Protein AF-A0A4Q3E7D0-F1 (afdb_monomer)

Nearest PDB structures (foldseek):
  5e1q-assembly2_B  TM=8.347E-01  e=4.955E-12  Bacteroides thetaiotaomicron VPI-5482
  3a24-assembly1_A  TM=8.091E-01  e=3.842E-11  Bacteroides thetaiotaomicron
  8cmu-assembly1_B  TM=2.160E-01  e=2.233E-01  Homo sapiens
  1ggu-assembly1_A  TM=2.016E-01  e=3.557E-01  Homo sapiens
  1evu-assembly1_A  TM=2.168E-01  e=5.936E-01  Homo sapiens

Foldseek 3Di:
DKDFQVAWAWFWKKKWAWPFAAQKKFKWFAAPVPDTDTFDIHNGDDHGMDIDGGDTDTGRMIDIGGDGGPDPDDTGTPDIDIGNDRDDDADQKDKDKDFDADPVRHTPDIDMDMDGPVRDPVVVLQDDAFDKDKDWDWDDDPQKIKIKMKIFRELPTPWKQAFKAKFWADPVPRHTQPDKDKPDGTDIATRGGMDIIMIMDGCVSPVDDTDIDIAGPNSPDQPWLWDKDAFPVRQWMKIWGDDPQFIWIFIGGNPHGQFPTWTWWWAKPNDILGQWDHKDFPDWDWDWDKDADPAPDGIDTDTWIWTKIWTDHPDQSIWIWTKTHHNFWIKIWIKHFDAFKMKGPWTWIKGAADAQKWKWFFFPDPVSPGDTDIDGLQPDDAFTKGDDFIKIQHPPLREIKTWAWAQDDQAFGWIWGHHPPRMTTTGGDDMHMDTGMDIHTMTIMTTDSYVVSVSSDCVRVSRHDAPDCVVCVPGPVPVPDDDDDDDDCVVVDPVPPPPDD

Mean predicted aligned error: 15.92 Å

pLDDT: mean 90.34, std 10.17, range [36.44, 98.88]

Solvent-accessible surface area (backbone atoms only — not comparable to full-atom values): 27798 Å² total; per-residue (Å²): 97,71,49,79,68,90,48,74,39,62,29,19,20,40,39,38,33,39,74,32,29,39,15,16,36,33,38,28,37,16,81,75,83,76,62,73,46,80,64,44,73,48,75,76,45,86,46,55,68,47,82,45,70,41,78,78,39,79,29,23,29,44,29,50,43,77,76,38,66,57,52,96,58,71,72,41,65,80,43,82,48,79,29,57,60,63,78,75,83,76,56,64,53,42,77,46,76,48,76,42,56,49,98,86,65,49,79,74,46,75,48,80,48,74,50,39,81,80,79,52,66,66,61,63,76,73,49,66,75,51,81,62,52,72,49,73,51,75,45,80,55,89,84,31,37,39,34,45,36,42,40,29,28,45,72,83,50,96,43,49,40,47,52,31,37,60,46,45,23,38,77,89,79,65,47,75,59,68,78,62,51,57,81,68,50,74,48,64,36,49,61,53,34,72,50,78,39,43,39,35,36,43,47,90,74,52,83,72,84,64,38,81,44,79,38,40,70,44,66,66,64,77,73,71,39,60,52,72,52,44,9,81,77,64,41,20,38,44,37,38,29,61,56,96,39,23,43,28,35,31,34,30,45,77,90,39,70,62,28,37,83,15,44,50,36,44,22,48,74,86,40,61,44,39,54,44,76,48,58,43,78,77,43,75,49,78,46,78,51,70,46,75,43,88,64,96,49,63,62,41,66,44,53,25,28,39,35,33,31,41,35,37,31,57,86,90,38,46,37,30,44,41,37,35,24,22,68,50,28,39,36,34,26,50,37,36,81,44,94,46,80,43,34,42,65,41,40,50,33,41,47,20,44,57,82,76,17,38,35,37,35,24,53,61,53,96,81,70,84,56,70,73,43,82,41,49,49,87,74,58,57,66,70,46,47,22,30,62,61,38,39,32,40,42,40,96,79,68,18,31,33,33,44,38,71,22,43,78,65,102,58,56,59,65,33,35,30,27,70,43,92,45,21,36,19,41,38,50,44,68,76,40,77,43,75,33,66,44,69,54,48,30,44,31,38,38,41,21,81,42,69,69,51,56,72,72,54,43,61,51,66,67,62,26,82,74,76,55,54,90,82,32,76,57,52,85,66,36,84,85,68,72,89,82,88,81,90,66,70,71,84,74,44,75,88,60,71,81,77,80,126

Sequence (501 aa):
IYVDLGSAKSISAVNLVWESHAKSYKIQVSNNATTWTDVYSTTTGDGGTDDITFAPTTARYVKMQTVEKGTFFGVSLFEFAVYKDAPAPLSAVHFIKLELKDQSGKLVSDNLYWRSKDNKYLALNDMPQVTLNVSSVTEQVGKKKVMKVKIVNPANSEGIAFGLHVQLLNPANGERILPVIINDNYFTVLKGEEKNITIEYDPAVFNGTPKLDISQFTSQPIQQLNKTIQSPDTKVDFSLFVKNNRAYYQVNRDGKPAIEASPLVLSVNGKLTNEVKAIEISKKKIITESYATRGVHSQAVNNCTDAEYTVTGSGNSNFTVHVKVFNDGVAFRYLVTSTGNSTVNADSTGFTLPAGSLVWSQGDLSSYEGTYERRAIENINKGQSAGPPVTVKLPNGNGYTVIAEGGLTNFGGMALKFAGDLMFRADLRGTNTFTGNIATPWRVIQVGKDLNTLVNSDIISNVSARPDPALFPNGVNESWIKPGKSAWSWIANKDHYYNCH

Secondary structure (DSSP, 8-state):
-EEEEEEEEEEEEEEEEEEE-EEEEEEEEESSSSS-EEEEEES----SEEEEEEEEEEEEEEEEEEEEESSSS--EEEEEEEESSPPPPPPSEEEEEEEEE-TTS-EEEEEEEEEESSS--GGGGGPPPP--EEEEEEEEETTEEEEEEEEE--TT-SS-EEEEEEEEE-TTT-PBP-SEEES-SEEEE-TT-EEEEEEEE-TTT--S-PEEEEE-TT-S------EEEE-TTSSEEEEEEEETTEEEEEEEETTEEEEEEEE--EEETTEES----EEEEEEEEEEEEEEE-SSSSSEEEEEEEEEEEEEE-STT--EEEEEEEETTEEEEEEEE--SSEEEEEEE--EEEPPTT-EEEEEE--SS--PPPEEEEGGGSPTT-EEEEEEEEEPGGG--EEEEEEE---SSPPEEEEEEETTEEEEEE-S-EEEES-EEPPEEEEEEESSHHHHHT--HHHHHSPPPPTTT-TTGGG-TT--------GGGG-GGGTTS--

Structure (mmCIF, N/CA/C/O backbone):
data_AF-A0A4Q3E7D0-F1
#
_entry.id   AF-A0A4Q3E7D0-F1
#
loop_
_atom_site.group_PDB
_atom_site.id
_atom_site.type_symbol
_atom_site.label_atom_id
_atom_site.label_alt_id
_atom_site.label_comp_id
_atom_site.label_asym_id
_atom_site.label_entity_id
_atom_site.label_seq_id
_atom_site.pdbx_PDB_ins_code
_atom_site.Cartn_x
_atom_site.Cartn_y
_atom_site.Cartn_z
_atom_site.occupancy
_atom_site.B_iso_or_equiv
_atom_site.auth_seq_id
_atom_site.auth_comp_id
_atom_site.auth_asym_id
_atom_site.auth_atom_id
_atom_site.pdbx_PDB_model_num
ATOM 1 N N . ILE A 1 1 ? -36.489 -28.848 18.409 1.00 90.69 1 ILE A N 1
ATOM 2 C CA . ILE A 1 1 ? -36.420 -28.413 19.831 1.00 90.69 1 ILE A CA 1
ATOM 3 C C . ILE A 1 1 ? -37.303 -27.184 20.019 1.00 90.69 1 ILE A C 1
ATOM 5 O O . ILE A 1 1 ? -37.399 -26.414 19.069 1.00 90.69 1 ILE A O 1
ATOM 9 N N . TYR A 1 2 ? -37.958 -26.994 21.170 1.00 95.00 2 TYR A N 1
ATOM 10 C CA . TYR A 1 2 ? -38.687 -25.753 21.460 1.00 95.00 2 TYR A CA 1
ATOM 11 C C . TYR A 1 2 ? -38.388 -25.207 22.861 1.00 95.00 2 TYR A C 1
ATOM 13 O O . TYR A 1 2 ? -38.035 -25.964 23.759 1.00 95.00 2 TYR A O 1
ATOM 21 N N . VAL A 1 3 ? -38.556 -23.896 23.018 1.00 96.69 3 VAL A N 1
ATOM 22 C CA . VAL A 1 3 ? -38.425 -23.126 24.260 1.00 96.69 3 VAL A CA 1
ATOM 23 C C . VAL A 1 3 ? -39.824 -22.712 24.726 1.00 96.69 3 VAL A C 1
ATOM 25 O O . VAL A 1 3 ? -40.600 -22.201 23.919 1.00 96.69 3 VAL A O 1
ATOM 28 N N . ASP A 1 4 ? -40.151 -22.931 26.004 1.00 97.50 4 ASP A N 1
ATOM 29 C CA . ASP A 1 4 ? -41.341 -22.372 26.671 1.00 97.50 4 ASP A CA 1
ATOM 30 C C . ASP A 1 4 ? -40.942 -21.101 27.433 1.00 97.50 4 ASP A C 1
ATOM 32 O O . ASP A 1 4 ? -40.117 -21.149 28.344 1.00 97.50 4 ASP A O 1
ATOM 36 N N . LEU A 1 5 ? -41.528 -19.960 27.071 1.00 96.19 5 LEU A N 1
ATOM 37 C CA . LEU A 1 5 ? -41.251 -18.661 27.692 1.00 96.19 5 LEU A CA 1
ATOM 38 C C . LEU A 1 5 ? -42.002 -18.450 29.025 1.00 96.19 5 LEU A C 1
ATOM 40 O O . LEU A 1 5 ? -41.886 -17.380 29.634 1.00 96.19 5 LEU A O 1
ATOM 44 N N . GLY A 1 6 ? -42.804 -19.430 29.456 1.00 97.00 6 GLY A N 1
ATOM 45 C CA . GLY A 1 6 ? -43.649 -19.421 30.656 1.00 97.00 6 GLY A CA 1
ATOM 46 C C . GLY A 1 6 ? -44.998 -18.719 30.459 1.00 97.00 6 GLY A C 1
ATOM 47 O O . GLY A 1 6 ? -46.006 -19.125 31.035 1.00 97.00 6 GLY A O 1
ATOM 48 N N . SER A 1 7 ? -45.044 -17.698 29.604 1.00 96.56 7 SER A N 1
ATOM 49 C CA . SER A 1 7 ? -46.249 -16.968 29.195 1.00 96.56 7 SER A CA 1
ATOM 50 C C . SER A 1 7 ? -46.092 -16.432 27.770 1.00 96.56 7 SER A C 1
ATOM 52 O O . SER A 1 7 ? -45.000 -16.478 27.203 1.00 96.56 7 SER A O 1
ATOM 54 N N . ALA A 1 8 ? -47.177 -15.939 27.167 1.00 97.12 8 ALA A N 1
ATOM 55 C CA . ALA A 1 8 ? -47.097 -15.297 25.860 1.00 97.12 8 ALA A CA 1
ATOM 56 C C . ALA A 1 8 ? -46.290 -13.991 25.957 1.00 97.12 8 ALA A C 1
ATOM 58 O O . ALA A 1 8 ? -46.623 -13.105 26.747 1.00 97.12 8 ALA A O 1
ATOM 59 N N . LYS A 1 9 ? -45.230 -13.877 25.153 1.00 97.12 9 LYS A N 1
ATOM 60 C CA . LYS A 1 9 ? -44.360 -12.697 25.078 1.00 97.12 9 LYS A CA 1
ATOM 61 C C . LYS A 1 9 ? -44.225 -12.252 23.628 1.00 97.12 9 LYS A C 1
ATOM 63 O O . LYS A 1 9 ? -44.238 -13.080 22.720 1.00 97.12 9 LYS A O 1
ATOM 68 N N . SER A 1 10 ? -44.088 -10.946 23.415 1.00 96.88 10 SER A N 1
ATOM 69 C CA . SER A 1 10 ? -43.699 -10.416 22.106 1.00 96.88 10 SER A CA 1
ATOM 70 C C . SER A 1 10 ? -42.227 -10.733 21.863 1.00 96.88 10 SER A C 1
ATOM 72 O O . SER A 1 10 ? -41.387 -10.375 22.688 1.00 96.88 10 SER A O 1
ATOM 74 N N . ILE A 1 11 ? -41.933 -11.394 20.749 1.00 96.75 11 ILE A N 1
ATOM 75 C CA . ILE A 1 11 ? -40.586 -11.785 20.324 1.00 96.75 11 ILE A CA 1
ATOM 76 C C . ILE A 1 11 ? -40.379 -11.432 18.856 1.00 96.75 11 ILE A C 1
ATOM 78 O O . ILE A 1 11 ? -41.331 -11.437 18.077 1.00 96.75 11 ILE A O 1
ATOM 82 N N . SER A 1 12 ? -39.143 -11.135 18.475 1.00 96.12 12 SER A N 1
ATOM 83 C CA . SER A 1 12 ? -38.801 -10.774 17.091 1.00 96.12 12 SER A CA 1
ATOM 84 C C . SER A 1 12 ? -37.449 -11.311 16.628 1.00 96.12 12 SER A C 1
ATOM 86 O O . SER A 1 12 ? -37.075 -11.099 15.475 1.00 96.12 12 SER A O 1
ATOM 88 N N . ALA A 1 13 ? -36.710 -12.013 17.496 1.00 95.81 13 ALA A N 1
ATOM 89 C CA . ALA A 1 13 ? -35.423 -12.578 17.125 1.00 95.81 13 ALA A CA 1
ATOM 90 C C . ALA A 1 13 ? -35.097 -13.893 17.838 1.00 95.81 13 ALA A C 1
ATOM 92 O O . ALA A 1 13 ? -35.529 -14.148 18.967 1.00 95.81 13 ALA A O 1
ATOM 93 N N . VAL A 1 14 ? -34.299 -14.712 17.157 1.00 96.06 14 VAL A N 1
ATOM 94 C CA . VAL A 1 14 ? -33.716 -15.962 17.646 1.00 96.06 14 VAL A CA 1
ATOM 95 C C . VAL A 1 14 ? -32.236 -15.983 17.276 1.00 96.06 14 VAL A C 1
ATOM 97 O O . VAL A 1 14 ? -31.902 -15.720 16.127 1.00 96.06 14 VAL A O 1
ATOM 100 N N . ASN A 1 15 ? -31.369 -16.329 18.226 1.00 94.56 15 ASN A N 1
ATOM 101 C CA . ASN A 1 15 ? -29.968 -16.640 17.954 1.00 94.56 15 ASN A CA 1
ATOM 102 C C . ASN A 1 15 ? -29.746 -18.149 18.106 1.00 94.56 15 ASN A C 1
ATOM 104 O O . ASN A 1 15 ? -30.144 -18.739 19.116 1.00 94.56 15 ASN A O 1
ATOM 108 N N . LE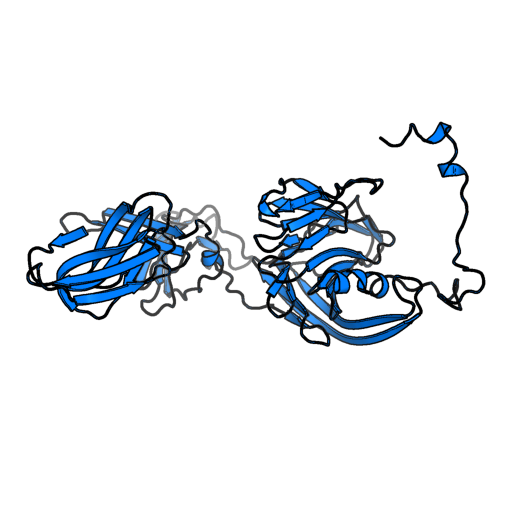U A 1 16 ? -29.148 -18.766 17.089 1.00 95.25 16 LEU A N 1
ATOM 109 C CA . LEU A 1 16 ? -28.737 -20.166 17.111 1.00 95.25 16 LEU A CA 1
ATOM 110 C C . LEU A 1 16 ? -27.216 -20.240 17.017 1.00 95.25 16 LEU A C 1
ATOM 112 O O . LEU A 1 16 ? -26.640 -19.736 16.058 1.00 95.25 16 LEU A O 1
ATOM 116 N N . VAL A 1 17 ? -26.571 -20.916 17.966 1.00 94.56 17 VAL A N 1
ATOM 117 C CA . VAL A 1 17 ? -25.138 -21.232 17.884 1.00 94.56 17 VAL A CA 1
ATOM 118 C C . VAL A 1 17 ? -25.007 -22.720 17.606 1.00 94.56 17 VAL A C 1
ATOM 120 O O . VAL A 1 17 ? -25.352 -23.547 18.450 1.00 94.56 17 VAL A O 1
ATOM 123 N N . TRP A 1 18 ? -24.543 -23.074 16.413 1.00 94.75 18 TRP A N 1
ATOM 124 C CA . TRP A 1 18 ? -24.452 -24.454 15.949 1.00 94.75 18 TRP A CA 1
ATOM 125 C C . TRP A 1 18 ? -23.149 -25.121 16.377 1.00 94.75 18 TRP A C 1
ATOM 127 O O . TRP A 1 18 ? -22.067 -24.561 16.230 1.00 94.75 18 TRP A O 1
ATOM 137 N N . GLU A 1 19 ? -23.259 -26.375 16.805 1.00 93.25 19 GLU A N 1
ATOM 138 C CA . GLU A 1 19 ? -22.127 -27.306 16.830 1.00 93.25 19 GLU A CA 1
ATOM 139 C C . GLU A 1 19 ? -22.074 -28.101 15.512 1.00 93.25 19 GLU A C 1
ATOM 141 O O . GLU A 1 19 ? -21.023 -28.225 14.888 1.00 93.25 19 GLU A O 1
ATOM 146 N N . SER A 1 20 ? -23.232 -28.579 15.035 1.00 95.06 20 SER A N 1
ATOM 147 C CA . SER A 1 20 ? -23.409 -29.208 13.719 1.00 95.06 20 SER A CA 1
ATOM 148 C C . SER A 1 20 ? -24.750 -28.776 13.123 1.00 95.06 20 SER A C 1
ATOM 150 O O . SER A 1 20 ? -25.807 -29.019 13.705 1.00 95.06 20 SER A O 1
ATOM 152 N N . HIS A 1 21 ? -24.718 -28.101 11.976 1.00 94.12 21 HIS A N 1
ATOM 153 C CA . HIS A 1 21 ? -25.848 -27.308 11.493 1.00 94.12 21 HIS A CA 1
ATOM 154 C C . HIS A 1 21 ? -26.858 -28.080 10.627 1.00 94.12 21 HIS A C 1
ATOM 156 O O . HIS A 1 21 ? -26.569 -29.124 10.028 1.00 94.12 21 HIS A O 1
ATOM 162 N N . ALA A 1 22 ? -28.066 -27.525 10.530 1.00 95.88 22 ALA A N 1
ATOM 163 C CA . ALA A 1 22 ? -29.063 -27.904 9.534 1.00 95.88 22 ALA A CA 1
ATOM 164 C C . ALA A 1 22 ? -28.873 -27.080 8.251 1.00 95.88 22 ALA A C 1
ATOM 166 O O . ALA A 1 22 ? -28.744 -25.862 8.322 1.00 95.88 22 ALA A O 1
ATOM 167 N N . LYS A 1 23 ? -28.919 -27.720 7.077 1.00 95.94 23 LYS A N 1
ATOM 168 C CA . LYS A 1 23 ? -28.913 -27.019 5.782 1.00 95.94 23 LYS A CA 1
ATOM 169 C C . LYS A 1 23 ? -30.264 -26.379 5.497 1.00 95.94 23 LYS A C 1
ATOM 171 O O . LYS A 1 23 ? -30.320 -25.290 4.938 1.00 95.94 23 LYS A O 1
ATOM 176 N N . SER A 1 24 ? -31.356 -27.020 5.909 1.00 97.56 24 SER A N 1
ATOM 177 C CA . SER A 1 24 ? -32.677 -26.397 5.887 1.00 97.56 24 SER A CA 1
ATOM 178 C C . SER A 1 24 ? -33.386 -26.551 7.224 1.00 97.56 24 SER A C 1
ATOM 180 O O . SER A 1 24 ? -33.384 -27.628 7.830 1.00 97.56 24 SER A O 1
ATOM 182 N N . TYR A 1 25 ? -33.970 -25.459 7.711 1.00 97.81 25 TYR A N 1
ATOM 183 C CA . TYR A 1 25 ? -34.677 -25.420 8.987 1.00 97.81 25 TYR A CA 1
ATOM 184 C C . TYR A 1 25 ? -35.693 -24.275 9.039 1.00 97.81 25 TYR A C 1
ATOM 186 O O . TYR A 1 25 ? -35.703 -23.374 8.195 1.00 97.81 25 TYR A O 1
ATOM 194 N N . LYS A 1 26 ? -36.569 -24.331 10.044 1.00 98.38 26 LYS A N 1
ATOM 195 C CA . LYS A 1 26 ? -37.616 -23.343 10.310 1.00 98.38 26 LYS A CA 1
ATOM 196 C C . LYS A 1 26 ? -37.574 -22.869 11.752 1.00 98.38 26 LYS A C 1
ATOM 198 O O . LYS A 1 26 ? -37.330 -23.676 12.652 1.00 98.38 26 LYS A O 1
ATOM 203 N N . ILE A 1 27 ? -37.906 -21.597 11.965 1.00 98.38 27 ILE A N 1
ATOM 204 C CA . ILE A 1 27 ? -38.340 -21.098 13.272 1.00 98.38 27 ILE A CA 1
ATOM 205 C C . ILE A 1 27 ? -39.856 -20.993 13.245 1.00 98.38 27 ILE A C 1
ATOM 207 O O . ILE A 1 27 ? -40.437 -20.378 12.350 1.00 98.38 27 ILE A O 1
ATOM 211 N N . GLN A 1 28 ? -40.492 -21.613 14.230 1.00 98.62 28 GLN A N 1
ATOM 212 C CA . GLN A 1 28 ? -41.938 -21.643 14.376 1.00 98.62 28 GLN A CA 1
ATOM 213 C C . GLN A 1 28 ? -42.337 -21.132 15.754 1.00 98.62 28 GLN A C 1
ATOM 215 O O . GLN A 1 28 ? -41.619 -21.337 16.731 1.00 98.62 28 GLN A O 1
ATOM 220 N N . VAL A 1 29 ? -43.514 -20.531 15.856 1.00 98.38 29 VAL A N 1
ATOM 221 C CA . VAL A 1 29 ? -44.076 -20.055 17.122 1.00 98.38 29 VAL A CA 1
ATOM 222 C C . VAL A 1 29 ? -45.421 -20.708 17.413 1.00 98.38 29 VAL A C 1
ATOM 224 O O . VAL A 1 29 ? -46.112 -21.165 16.500 1.00 98.38 29 VAL A O 1
ATOM 227 N N . SER A 1 30 ? -45.792 -20.780 18.690 1.00 98.38 30 SER A N 1
ATOM 228 C CA . SER A 1 30 ? -47.074 -21.334 19.131 1.00 98.38 30 SER A CA 1
ATOM 229 C C . SER A 1 30 ? -47.528 -20.743 20.470 1.00 98.38 30 SER A C 1
ATOM 231 O O . SER A 1 30 ? -46.713 -20.313 21.286 1.00 98.38 30 SER A O 1
ATOM 233 N N . ASN A 1 31 ? -48.838 -20.764 20.726 1.00 98.06 31 ASN A N 1
ATOM 234 C CA . ASN A 1 31 ? -49.424 -20.457 22.037 1.00 98.06 31 ASN A CA 1
ATOM 235 C C . ASN A 1 31 ? -49.877 -21.706 22.813 1.00 98.06 31 ASN A C 1
ATOM 237 O O . ASN A 1 31 ? -50.154 -21.606 24.004 1.00 98.06 31 ASN A O 1
ATOM 241 N N . ASN A 1 32 ? -49.933 -22.874 22.167 1.00 96.94 32 ASN A N 1
ATOM 242 C CA . ASN A 1 32 ? -50.463 -24.119 22.741 1.00 96.94 32 ASN A CA 1
ATOM 243 C C . ASN A 1 32 ? -49.530 -25.335 22.562 1.00 96.94 32 ASN A C 1
ATOM 245 O O . ASN A 1 32 ? -49.892 -26.436 22.960 1.00 96.94 32 ASN A O 1
ATOM 249 N N . ALA A 1 33 ? -48.358 -25.146 21.944 1.00 96.25 33 ALA A N 1
ATOM 250 C CA . ALA A 1 33 ? -47.371 -26.174 21.598 1.00 96.25 33 ALA A CA 1
ATOM 251 C C . ALA A 1 33 ? -47.859 -27.286 20.638 1.00 96.25 33 ALA A C 1
ATOM 253 O O . ALA A 1 33 ? -47.102 -28.212 20.339 1.00 96.25 33 ALA A O 1
ATOM 254 N N . THR A 1 34 ? -49.074 -27.184 20.089 1.00 96.25 34 THR A N 1
ATOM 255 C CA . THR A 1 34 ? -49.647 -28.159 19.142 1.00 96.25 34 THR A CA 1
ATOM 256 C C . THR A 1 34 ? -49.815 -27.570 17.744 1.00 96.25 34 THR A C 1
ATOM 258 O O . THR A 1 34 ? -49.411 -28.193 16.763 1.00 96.25 34 THR A O 1
ATOM 261 N N . THR A 1 35 ? -50.333 -26.345 17.640 1.00 97.56 35 THR A N 1
ATOM 262 C CA . THR A 1 35 ? -50.456 -25.594 16.384 1.00 97.56 35 THR A CA 1
ATOM 263 C C . THR A 1 35 ? -49.255 -24.670 16.231 1.00 97.56 35 THR A C 1
ATOM 265 O O . THR A 1 35 ? -49.007 -23.838 17.104 1.00 97.56 35 THR A O 1
ATOM 268 N N . TRP A 1 36 ? -48.507 -24.807 15.138 1.00 98.25 36 TRP A N 1
ATOM 269 C CA . TRP A 1 36 ? -47.265 -24.070 14.899 1.00 98.25 36 TRP A CA 1
ATOM 270 C C . TRP A 1 36 ? -47.374 -23.207 13.646 1.00 98.25 36 TRP A C 1
ATOM 272 O O . TRP A 1 36 ? -47.838 -23.685 12.613 1.00 98.25 36 TRP A O 1
ATOM 282 N N . THR A 1 37 ? -46.899 -21.968 13.742 1.00 98.25 37 THR A N 1
ATOM 283 C CA . THR A 1 37 ? -46.830 -21.023 12.621 1.00 98.25 37 THR A CA 1
ATOM 284 C C . THR A 1 37 ? -45.373 -20.724 12.302 1.00 98.25 37 THR A C 1
ATOM 286 O O . THR A 1 37 ? -44.611 -20.385 13.207 1.00 98.25 37 THR A O 1
ATOM 289 N N . ASP A 1 38 ? -44.986 -20.839 11.032 1.00 98.38 38 ASP A N 1
ATOM 290 C CA . ASP A 1 38 ? -43.644 -20.484 10.563 1.00 98.38 38 ASP A CA 1
ATOM 291 C C . ASP A 1 38 ? -43.450 -18.965 10.643 1.00 98.38 38 ASP A C 1
ATOM 293 O O . ASP A 1 38 ? -44.264 -18.205 10.122 1.00 98.38 38 ASP A O 1
ATOM 297 N N . VAL A 1 39 ? -42.362 -18.527 11.278 1.00 97.88 39 VAL A N 1
ATOM 298 C CA . VAL A 1 39 ? -41.931 -17.115 11.295 1.00 97.88 39 VAL A CA 1
ATOM 299 C C . VAL A 1 39 ? -40.613 -16.902 10.551 1.00 97.88 39 VAL A C 1
ATOM 301 O O . VAL A 1 39 ? -40.282 -15.773 10.206 1.00 97.88 39 VAL A O 1
ATOM 304 N N . TYR A 1 40 ? -39.876 -17.980 10.270 1.00 98.00 40 TYR A N 1
ATOM 305 C CA . TYR A 1 40 ? -38.667 -17.973 9.450 1.00 98.00 40 TYR A CA 1
ATOM 306 C C . TYR A 1 40 ? -38.415 -19.358 8.843 1.00 98.00 40 TYR A C 1
ATOM 308 O O . TYR A 1 40 ? -38.727 -20.381 9.459 1.00 98.00 40 TYR A O 1
ATOM 316 N N . SER A 1 41 ? -37.791 -19.395 7.667 1.00 97.50 41 SER A N 1
ATOM 317 C CA . SER A 1 41 ? -37.288 -20.621 7.048 1.00 97.50 41 SER A CA 1
ATOM 318 C C . SER A 1 41 ? -36.069 -20.343 6.176 1.00 97.50 41 SER A C 1
ATOM 320 O O . SER A 1 41 ? -36.032 -19.320 5.496 1.00 97.50 41 SER A O 1
ATOM 322 N N . THR A 1 42 ? -35.137 -21.291 6.117 1.00 96.94 42 THR A N 1
ATOM 323 C CA . THR A 1 42 ? -33.999 -21.270 5.188 1.00 96.94 42 THR A CA 1
ATOM 324 C C . THR A 1 42 ? -33.748 -22.655 4.596 1.00 96.94 42 THR A C 1
ATOM 326 O O . THR A 1 42 ? -34.110 -23.669 5.197 1.00 96.94 42 THR A O 1
ATOM 329 N N . THR A 1 43 ? -33.133 -22.696 3.412 1.00 97.25 43 THR A N 1
ATOM 330 C CA . THR A 1 43 ? -32.674 -23.924 2.735 1.00 97.25 43 THR A CA 1
ATOM 331 C C . THR A 1 43 ? -31.173 -23.943 2.453 1.00 97.25 43 THR A C 1
ATOM 333 O O . THR A 1 43 ? -30.682 -24.858 1.792 1.00 97.25 43 THR A O 1
ATOM 336 N N . THR A 1 44 ? -30.452 -22.919 2.909 1.00 95.00 44 THR A N 1
ATOM 337 C CA . THR A 1 44 ? -29.027 -22.702 2.625 1.00 95.00 44 THR A CA 1
ATOM 338 C C . THR A 1 44 ? -28.236 -22.409 3.899 1.00 95.00 44 THR A C 1
ATOM 340 O O . THR A 1 44 ? -27.330 -21.584 3.870 1.00 95.00 44 THR A O 1
ATOM 343 N N . GLY A 1 45 ? -28.606 -23.028 5.023 1.00 92.06 45 GLY A N 1
ATOM 344 C CA . GLY A 1 45 ? -27.871 -22.893 6.281 1.00 92.06 45 GLY A CA 1
ATOM 345 C C . GLY A 1 45 ? -26.421 -23.358 6.133 1.00 92.06 45 GLY A C 1
ATOM 346 O O . GLY A 1 45 ? -26.165 -24.387 5.505 1.00 92.06 45 GLY A O 1
ATOM 347 N N . ASP A 1 46 ? -25.497 -22.591 6.702 1.00 91.62 46 ASP A N 1
ATOM 348 C CA . ASP A 1 46 ? -24.039 -22.749 6.608 1.00 91.62 46 ASP A CA 1
ATOM 349 C C . ASP A 1 46 ? -23.364 -22.998 7.973 1.00 91.62 46 ASP A C 1
ATOM 351 O O . ASP A 1 46 ? -22.205 -23.419 8.032 1.00 91.62 46 ASP A O 1
ATOM 355 N N . GLY A 1 47 ? -24.105 -22.832 9.071 1.00 90.31 47 GLY A N 1
ATOM 356 C CA . GLY A 1 47 ? -23.667 -23.123 10.434 1.00 90.31 47 GLY A CA 1
ATOM 357 C C . GLY A 1 47 ? -23.067 -21.916 11.149 1.00 90.31 47 GLY A C 1
ATOM 358 O O . GLY A 1 47 ? -23.389 -20.778 10.848 1.00 90.31 47 GLY A O 1
ATOM 359 N N . GLY A 1 48 ? -22.233 -22.147 12.167 1.00 91.19 48 GLY A N 1
ATOM 360 C CA . GLY A 1 48 ? -21.718 -21.055 12.999 1.00 91.19 48 GLY A CA 1
ATOM 361 C C . GLY A 1 48 ? -22.810 -20.433 13.875 1.00 91.19 48 GLY A C 1
ATOM 362 O O . GLY A 1 48 ? -23.423 -21.140 14.674 1.00 91.19 48 GLY A O 1
ATOM 363 N N . THR A 1 49 ? -23.034 -19.125 13.749 1.00 90.31 49 THR A N 1
ATOM 364 C CA . THR A 1 49 ? -24.052 -18.388 14.511 1.00 90.31 49 THR A CA 1
ATOM 365 C C . THR A 1 49 ? -25.064 -17.756 13.567 1.00 90.31 49 THR A C 1
ATOM 367 O O . THR A 1 49 ? -24.693 -16.911 12.756 1.00 90.31 49 THR A O 1
ATOM 370 N N . ASP A 1 50 ? -26.335 -18.112 13.733 1.00 90.69 50 ASP A N 1
ATOM 371 C CA . ASP A 1 50 ? -27.445 -17.520 12.991 1.00 90.69 50 ASP A CA 1
ATOM 372 C C . ASP A 1 50 ? -28.192 -16.505 13.860 1.00 90.69 50 ASP A C 1
ATOM 374 O O . ASP A 1 50 ? -28.829 -16.873 14.849 1.00 90.69 50 ASP A O 1
ATOM 378 N N . ASP A 1 51 ? -28.158 -15.236 13.452 1.00 90.50 51 ASP A N 1
ATOM 379 C CA . ASP A 1 51 ? -28.969 -14.150 14.011 1.00 90.50 51 ASP A CA 1
ATOM 380 C C . ASP A 1 51 ? -30.243 -13.964 13.178 1.00 90.50 51 ASP A C 1
ATOM 382 O O . ASP A 1 51 ? -30.273 -13.264 12.163 1.00 90.50 51 ASP A O 1
ATOM 386 N N . ILE A 1 52 ? -31.322 -14.615 13.600 1.00 93.62 52 ILE A N 1
ATOM 387 C CA . ILE A 1 52 ? -32.586 -14.660 12.869 1.00 93.62 52 ILE A CA 1
ATOM 388 C C . ILE A 1 52 ? -33.509 -13.570 13.399 1.00 93.62 52 ILE A C 1
ATOM 390 O O . ILE A 1 52 ? -33.788 -13.509 14.595 1.00 93.62 52 ILE A O 1
ATOM 394 N N . THR A 1 53 ? -34.051 -12.755 12.497 1.00 94.12 53 THR A N 1
ATOM 395 C CA . THR A 1 53 ? -35.056 -11.734 12.821 1.00 94.12 53 THR A CA 1
ATOM 396 C C . THR A 1 53 ? -36.346 -11.978 12.048 1.00 94.12 53 THR A C 1
ATOM 398 O O . THR A 1 53 ? -36.334 -12.501 10.933 1.00 94.12 53 THR A O 1
ATOM 401 N N . PHE A 1 54 ? -37.477 -11.636 12.658 1.00 94.94 54 PHE A N 1
ATOM 402 C CA . PHE A 1 54 ? -38.810 -11.768 12.076 1.00 94.94 54 PHE A CA 1
ATOM 403 C C . PHE A 1 54 ? -39.750 -10.708 12.661 1.00 94.94 54 PHE A C 1
ATOM 405 O O . PHE A 1 54 ? -39.432 -10.041 13.646 1.00 94.94 54 PHE A O 1
ATOM 412 N N . ALA A 1 55 ? -40.918 -10.524 12.040 1.00 94.12 55 ALA A N 1
ATOM 413 C CA . ALA A 1 55 ? -41.901 -9.553 12.513 1.00 94.12 55 ALA A CA 1
ATOM 414 C C . ALA A 1 55 ? -42.288 -9.830 13.983 1.00 94.12 55 ALA A C 1
ATOM 416 O O . ALA A 1 55 ? -42.546 -10.993 14.320 1.00 94.12 55 ALA A O 1
ATOM 417 N N . PRO A 1 56 ? -42.366 -8.801 14.856 1.00 96.00 56 PRO A N 1
ATOM 418 C CA . PRO A 1 56 ? -42.754 -8.980 16.249 1.00 96.00 56 PRO A CA 1
ATOM 419 C C . PRO A 1 56 ? -44.039 -9.796 16.380 1.00 96.00 56 PRO A C 1
ATOM 421 O O . PRO A 1 56 ? -45.096 -9.412 15.883 1.00 96.00 56 PRO A O 1
ATOM 424 N N . THR A 1 57 ? -43.934 -10.943 17.042 1.00 96.56 57 THR A N 1
ATOM 425 C CA . THR A 1 57 ? -45.017 -11.915 17.167 1.00 96.56 57 THR A CA 1
ATOM 426 C C . THR A 1 57 ? -45.206 -12.274 18.631 1.00 96.56 57 THR A C 1
ATOM 428 O O . THR A 1 57 ? -44.244 -12.553 19.344 1.00 96.56 57 THR A O 1
ATOM 431 N N . THR A 1 58 ? -46.454 -12.264 19.100 1.00 97.81 58 THR A N 1
ATOM 432 C CA . THR A 1 58 ? -46.781 -12.676 20.470 1.00 97.81 58 THR A CA 1
ATOM 433 C C . THR A 1 58 ? -47.006 -14.182 20.518 1.00 97.81 58 THR A C 1
ATOM 435 O O . THR A 1 58 ? -47.966 -14.690 19.937 1.00 97.81 58 THR A O 1
ATOM 438 N N . ALA A 1 59 ? -46.125 -14.894 21.217 1.00 97.81 59 ALA A N 1
ATOM 439 C CA . ALA A 1 59 ? -46.193 -16.342 21.367 1.00 97.81 59 ALA A CA 1
ATOM 440 C C . ALA A 1 59 ? -45.621 -16.799 22.715 1.00 97.81 59 ALA A C 1
ATOM 442 O O . ALA A 1 59 ? -44.822 -16.094 23.330 1.00 97.81 59 ALA A O 1
ATOM 443 N N . ARG A 1 60 ? -46.020 -17.986 23.183 1.00 98.19 60 ARG A N 1
ATOM 444 C CA . ARG A 1 60 ? -45.444 -18.617 24.384 1.00 98.19 60 ARG A CA 1
ATOM 445 C C . ARG A 1 60 ? -44.301 -19.575 24.053 1.00 98.19 60 ARG A C 1
ATOM 447 O O . ARG A 1 60 ? -43.351 -19.676 24.822 1.00 98.19 60 ARG A O 1
ATOM 454 N N . TYR A 1 61 ? -44.399 -20.280 22.931 1.00 98.50 61 TYR A N 1
ATOM 455 C CA . TYR A 1 61 ? -43.448 -21.307 22.528 1.00 98.50 61 TYR A CA 1
ATOM 456 C C . TYR A 1 61 ? -42.736 -20.917 21.239 1.00 98.50 61 TYR A C 1
ATOM 458 O O . TYR A 1 61 ? -43.378 -20.444 20.300 1.00 98.50 61 TYR A O 1
ATOM 466 N N . VAL A 1 62 ? -41.433 -21.189 21.171 1.00 98.31 62 VAL A N 1
ATOM 467 C CA . VAL A 1 62 ? -40.597 -20.973 19.978 1.00 98.31 62 VAL A CA 1
ATOM 468 C C . VAL A 1 62 ? -39.855 -22.254 19.656 1.00 98.31 62 VAL A C 1
ATOM 470 O O . VAL A 1 62 ? -39.208 -22.823 20.527 1.00 98.31 62 VAL A O 1
ATOM 473 N N . LYS A 1 63 ? -39.944 -22.731 18.420 1.00 98.38 63 LYS A N 1
ATOM 474 C CA . LYS A 1 63 ? -39.404 -24.019 17.990 1.00 98.38 63 LYS A CA 1
ATOM 475 C C . LYS A 1 63 ? -38.457 -23.842 16.821 1.00 98.38 63 LYS A C 1
ATOM 477 O O . LYS A 1 63 ? -38.813 -23.205 15.839 1.00 98.38 63 LYS A O 1
ATOM 482 N N . MET A 1 64 ? -37.303 -24.493 16.907 1.00 97.75 64 MET A N 1
ATOM 483 C CA . MET A 1 64 ? -36.447 -24.759 15.759 1.00 97.75 64 MET A CA 1
ATOM 484 C C . MET A 1 64 ? -36.755 -26.169 15.244 1.00 97.75 64 MET A C 1
ATOM 486 O O . MET A 1 64 ? -36.685 -27.155 15.998 1.00 97.75 64 MET A O 1
ATOM 490 N N . GLN A 1 65 ? -37.149 -26.249 13.973 1.00 97.56 65 GLN A N 1
ATOM 491 C CA . GLN A 1 65 ? -37.417 -27.493 13.259 1.00 97.56 65 GLN A CA 1
ATOM 492 C C . GLN A 1 65 ? -36.400 -27.678 12.133 1.00 97.56 65 GLN A C 1
ATOM 494 O O . GLN A 1 65 ? -36.437 -26.963 11.136 1.00 97.56 65 GLN A O 1
ATOM 499 N N . THR A 1 66 ? -35.549 -28.692 12.263 1.00 96.75 66 THR A N 1
ATOM 500 C CA . THR A 1 66 ? -34.711 -29.187 11.168 1.00 96.75 66 THR A CA 1
ATOM 501 C C . THR A 1 66 ? -35.575 -29.806 10.071 1.00 96.75 66 THR A C 1
ATOM 503 O O . THR A 1 66 ? -36.481 -30.587 10.366 1.00 96.75 66 THR A O 1
ATOM 506 N N . VAL A 1 67 ? -35.254 -29.498 8.817 1.00 96.75 67 VAL A N 1
ATOM 507 C CA . VAL A 1 67 ? -35.838 -30.119 7.620 1.00 96.75 67 VAL A CA 1
ATOM 508 C C . VAL A 1 67 ? -34.794 -30.992 6.911 1.00 96.75 67 VAL A C 1
ATOM 510 O O . VAL A 1 67 ? -35.070 -32.152 6.620 1.00 96.75 67 VAL A O 1
ATOM 513 N N . GLU A 1 68 ? -33.571 -30.489 6.719 1.00 96.44 68 GLU A N 1
ATOM 514 C CA . GLU A 1 68 ? -32.440 -31.217 6.120 1.00 96.44 68 GLU A CA 1
ATOM 515 C C . GLU A 1 68 ? -31.161 -30.945 6.921 1.00 96.44 68 GLU A C 1
ATOM 517 O O . GLU A 1 68 ? -30.863 -29.800 7.272 1.00 96.44 68 GLU A O 1
ATOM 522 N N . LYS A 1 69 ? -30.376 -31.991 7.204 1.00 95.81 69 LYS A N 1
ATOM 523 C CA . LYS A 1 69 ? -29.066 -31.847 7.858 1.00 95.81 69 LYS A CA 1
ATOM 524 C C . LYS A 1 69 ? -28.029 -31.264 6.891 1.00 95.81 69 LYS A C 1
ATOM 526 O O . LYS A 1 69 ? -28.054 -31.591 5.709 1.00 95.81 69 LYS A O 1
ATOM 531 N N . GLY A 1 70 ? -27.128 -30.413 7.385 1.00 91.94 70 GLY A N 1
ATOM 532 C CA . GLY A 1 70 ? -26.084 -29.792 6.557 1.00 91.94 70 GLY A CA 1
ATOM 533 C C . GLY A 1 70 ? -24.756 -30.536 6.539 1.00 91.94 70 GLY A C 1
ATOM 534 O O . GLY A 1 70 ? -23.955 -30.351 5.627 1.00 91.94 70 GLY A O 1
ATOM 535 N N . THR 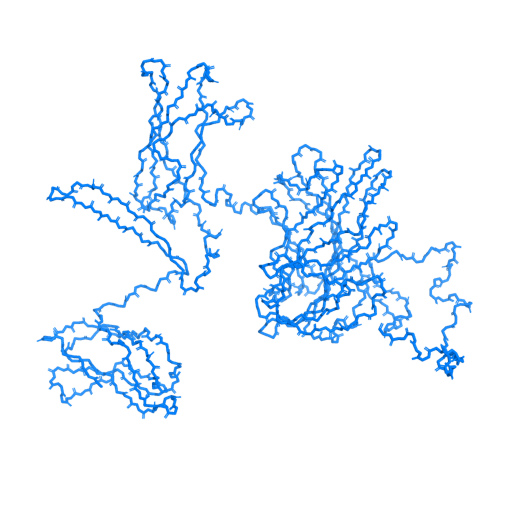A 1 71 ? -24.533 -31.434 7.498 1.00 89.31 71 THR A N 1
ATOM 536 C CA . THR A 1 71 ? -23.305 -32.227 7.596 1.00 89.31 71 THR A CA 1
ATOM 537 C C . THR A 1 71 ? -23.615 -33.727 7.606 1.00 89.31 71 THR A C 1
ATOM 539 O O . THR A 1 71 ? -24.772 -34.160 7.638 1.00 89.31 71 THR A O 1
ATOM 542 N N . PHE A 1 72 ? -22.568 -34.559 7.559 1.00 89.12 72 PHE A N 1
ATOM 543 C CA . PHE A 1 72 ? -22.728 -36.002 7.749 1.00 89.12 72 PHE A CA 1
ATOM 544 C C . PHE A 1 72 ? -23.221 -36.340 9.170 1.00 89.12 72 PHE A C 1
ATOM 546 O O . PHE A 1 72 ? -23.991 -37.293 9.330 1.00 89.12 72 PHE A O 1
ATOM 553 N N . PHE A 1 73 ? -22.841 -35.527 10.164 1.00 83.94 73 PHE A N 1
ATOM 554 C CA . PHE A 1 73 ? -23.286 -35.629 11.553 1.00 83.94 73 PHE A CA 1
ATOM 555 C C . PHE A 1 73 ? -24.765 -35.232 11.718 1.00 83.94 73 PHE A C 1
ATOM 557 O O . PHE A 1 73 ? -25.422 -34.761 10.788 1.00 83.94 73 PHE A O 1
ATOM 564 N N . GLY A 1 74 ? -25.323 -35.474 12.908 1.00 89.44 74 GLY A N 1
ATOM 565 C CA . GLY A 1 74 ? -26.662 -34.998 13.268 1.00 89.44 74 GLY A CA 1
ATOM 566 C C . GLY A 1 74 ? -26.734 -33.470 13.374 1.00 89.44 74 GLY A C 1
ATOM 567 O O . GLY A 1 74 ? -25.759 -32.767 13.115 1.00 89.44 74 GLY A O 1
ATOM 568 N N . VAL A 1 75 ? -27.892 -32.953 13.784 1.00 93.81 75 VAL A N 1
ATOM 569 C CA . VAL A 1 75 ? -28.065 -31.521 14.064 1.00 93.81 75 VAL A CA 1
ATOM 570 C C . VAL A 1 75 ? -27.890 -31.268 15.560 1.00 93.81 75 VAL A C 1
ATOM 572 O O . VAL A 1 75 ? -28.578 -31.895 16.364 1.00 93.81 75 VAL A O 1
ATOM 575 N N . SER A 1 76 ? -26.981 -30.359 15.913 1.00 93.62 76 SER A N 1
ATOM 576 C CA . SER A 1 76 ? -26.608 -30.013 17.289 1.00 93.62 76 SER A CA 1
ATOM 577 C C . SER A 1 76 ? -26.420 -28.501 17.446 1.00 93.62 76 SER A C 1
ATOM 579 O O . SER A 1 76 ? -25.848 -27.841 16.573 1.00 93.62 76 SER A O 1
ATOM 581 N N . LEU A 1 77 ? -26.894 -27.964 18.570 1.00 94.75 77 LEU A N 1
ATOM 582 C CA . LEU A 1 77 ? -26.804 -26.556 18.952 1.00 94.75 77 LEU A CA 1
ATOM 583 C C . LEU A 1 77 ? -26.046 -26.439 20.276 1.00 94.75 77 LEU A C 1
ATOM 585 O O . LEU A 1 77 ? -26.385 -27.130 21.235 1.00 94.75 77 LEU A O 1
ATOM 589 N N . PHE A 1 78 ? -25.098 -25.509 20.343 1.00 92.25 78 PHE A N 1
ATOM 590 C CA . PHE A 1 78 ? -24.559 -25.005 21.603 1.00 92.25 78 PHE A CA 1
ATOM 591 C C . PHE A 1 78 ? -25.558 -24.083 22.310 1.00 92.25 78 PHE A C 1
ATOM 593 O O . PHE A 1 78 ? -25.686 -24.147 23.530 1.00 92.25 78 PHE A O 1
ATOM 600 N N . GLU A 1 79 ? -26.289 -23.250 21.560 1.00 94.62 79 GLU A N 1
ATOM 601 C CA . GLU A 1 79 ? -27.218 -22.268 22.128 1.00 94.62 79 GLU A CA 1
ATOM 602 C C . GLU A 1 79 ? -28.468 -22.076 21.256 1.00 94.62 79 GLU A C 1
ATOM 604 O O . GLU A 1 79 ? -28.404 -22.111 20.026 1.00 94.62 79 GLU A O 1
ATOM 609 N N . PHE A 1 80 ? -29.609 -21.860 21.917 1.00 96.19 80 PHE A N 1
ATOM 610 C CA . PHE A 1 80 ? -30.856 -21.385 21.319 1.00 96.19 80 PHE A CA 1
ATOM 611 C C . PHE A 1 80 ? -31.421 -20.273 22.209 1.00 96.19 80 PHE A C 1
ATOM 613 O O . PHE A 1 80 ? -32.091 -20.543 23.208 1.00 96.19 80 PHE A O 1
ATOM 620 N N . ALA A 1 81 ? -31.162 -19.023 21.832 1.00 94.31 81 ALA A N 1
ATOM 621 C CA . ALA A 1 81 ? -31.651 -17.850 22.542 1.00 94.31 81 ALA A CA 1
ATOM 622 C C . ALA A 1 81 ? -32.838 -17.203 21.814 1.00 94.31 81 ALA A C 1
ATOM 624 O O . ALA A 1 81 ? -32.883 -17.141 20.586 1.00 94.31 81 ALA A O 1
ATOM 625 N N . VAL A 1 82 ? -33.812 -16.713 22.584 1.00 95.44 82 VAL A N 1
ATOM 626 C CA . VAL A 1 82 ? -35.024 -16.045 22.088 1.00 95.44 82 VAL A CA 1
ATOM 627 C C . VAL A 1 82 ? -35.073 -14.637 22.667 1.00 95.44 82 VAL A C 1
ATOM 629 O O . VAL A 1 82 ? -35.008 -14.472 23.887 1.00 95.44 82 VAL A O 1
ATOM 632 N N . TYR A 1 83 ? -35.246 -13.630 21.813 1.00 93.31 83 TYR A N 1
ATOM 633 C CA . TYR A 1 83 ? -35.231 -12.228 22.220 1.00 93.31 83 TYR A CA 1
ATOM 634 C C . TYR A 1 83 ? -36.536 -11.507 21.886 1.00 93.31 83 TYR A C 1
ATOM 636 O O . TYR A 1 83 ? -37.193 -11.761 20.870 1.00 93.31 83 TYR A O 1
ATOM 644 N N . LYS A 1 84 ? -36.886 -10.554 22.756 1.00 91.69 84 LYS A N 1
ATOM 645 C CA . LYS A 1 84 ? -37.968 -9.595 22.513 1.00 91.69 84 LYS A CA 1
ATOM 646 C C . LYS A 1 84 ? -37.678 -8.759 21.264 1.00 91.69 84 LYS A C 1
ATOM 648 O O . LYS A 1 84 ? -38.528 -8.671 20.382 1.00 91.69 84 LYS A O 1
ATOM 653 N N . ASP A 1 85 ? -36.463 -8.223 21.198 1.00 84.50 85 ASP A N 1
ATOM 654 C CA . ASP A 1 85 ? -35.954 -7.350 20.144 1.00 84.50 85 ASP A CA 1
ATOM 655 C C . ASP A 1 85 ? -34.634 -7.924 19.616 1.00 84.50 85 ASP A C 1
ATOM 657 O O . ASP A 1 85 ? -33.849 -8.478 20.391 1.00 84.50 85 ASP A O 1
ATOM 661 N N . ALA A 1 86 ? -34.387 -7.801 18.311 1.00 75.31 86 ALA A N 1
ATOM 662 C CA . ALA A 1 86 ? -33.101 -8.174 17.736 1.00 75.31 86 ALA A CA 1
ATOM 663 C C . ALA A 1 86 ? -31.974 -7.356 18.393 1.00 75.31 86 ALA A C 1
ATOM 665 O O . ALA A 1 86 ? -32.090 -6.127 18.469 1.00 75.31 86 ALA A O 1
ATOM 666 N N . PRO A 1 87 ? -30.877 -7.988 18.852 1.00 68.69 87 PRO A N 1
ATOM 667 C CA . PRO A 1 87 ? -29.692 -7.247 19.252 1.00 68.69 87 PRO A CA 1
ATOM 668 C C . PRO A 1 87 ? -29.245 -6.358 18.089 1.00 68.69 87 PRO A C 1
ATOM 670 O O . PRO A 1 87 ? -29.180 -6.813 16.946 1.00 68.69 87 PRO A O 1
ATOM 673 N N . ALA A 1 88 ? -28.941 -5.088 18.363 1.00 70.81 88 ALA A N 1
ATOM 674 C CA . ALA A 1 88 ? -28.366 -4.231 17.336 1.00 70.81 88 ALA A CA 1
ATOM 675 C C . ALA A 1 88 ? -27.071 -4.885 16.818 1.00 70.81 88 ALA A C 1
ATOM 677 O O . ALA A 1 88 ? -26.253 -5.328 17.636 1.00 70.81 88 ALA A O 1
ATOM 678 N N . PRO A 1 89 ? -26.861 -4.961 15.491 1.00 73.06 89 PRO A N 1
ATOM 679 C CA . PRO A 1 89 ? -25.640 -5.533 14.958 1.00 73.06 89 PRO A CA 1
ATOM 680 C C . PRO A 1 89 ? -24.451 -4.738 15.495 1.00 73.06 89 PRO A C 1
ATOM 682 O O . PRO A 1 89 ? -24.370 -3.521 15.331 1.00 73.06 89 PRO A O 1
ATOM 685 N N . LEU A 1 90 ? -23.523 -5.433 16.154 1.00 79.94 90 LEU A N 1
ATOM 686 C CA . LEU A 1 90 ? -22.298 -4.805 16.640 1.00 79.94 90 LEU A CA 1
ATOM 687 C C . LEU A 1 90 ? -21.489 -4.276 15.448 1.00 79.94 90 LEU A C 1
ATOM 689 O O . LEU A 1 90 ? -21.477 -4.888 14.375 1.00 79.94 90 LEU A O 1
ATOM 693 N N . SER A 1 91 ? -20.791 -3.160 15.632 1.00 84.06 91 SER A N 1
ATOM 694 C CA . SER A 1 91 ? -19.788 -2.685 14.678 1.00 84.06 91 SER A CA 1
ATOM 695 C C . SER A 1 91 ? -18.610 -3.669 14.582 1.00 84.06 91 SER A C 1
ATOM 697 O O . SER A 1 91 ? -18.489 -4.593 15.385 1.00 84.06 91 SER A O 1
ATOM 699 N N . ALA A 1 92 ? -17.740 -3.499 13.579 1.00 82.56 92 ALA A N 1
ATOM 700 C CA . ALA A 1 92 ? -16.546 -4.341 13.420 1.00 82.56 92 ALA A CA 1
ATOM 701 C C . ALA A 1 92 ? -15.644 -4.303 14.667 1.00 82.56 92 ALA A C 1
ATOM 703 O O . ALA A 1 92 ? -15.150 -5.342 15.098 1.00 82.56 92 ALA A O 1
ATOM 704 N N . VAL A 1 93 ? -15.503 -3.114 15.267 1.00 88.62 93 VAL A N 1
ATOM 705 C CA . VAL A 1 93 ? -14.962 -2.904 16.615 1.00 88.62 93 VAL A CA 1
ATOM 706 C C . VAL A 1 93 ? -16.009 -2.182 17.454 1.00 88.62 93 VAL A C 1
ATOM 708 O O . VAL A 1 93 ? -16.569 -1.181 17.005 1.00 88.62 93 VAL A O 1
ATOM 711 N N . HIS A 1 94 ? -16.271 -2.662 18.664 1.00 89.94 94 HIS A N 1
ATOM 712 C CA . HIS A 1 94 ? -17.259 -2.101 19.590 1.00 89.94 94 HIS A CA 1
ATOM 713 C C . HIS A 1 94 ? -16.687 -1.956 20.996 1.00 89.94 94 HIS A C 1
ATOM 715 O O . HIS A 1 94 ? -15.785 -2.692 21.396 1.00 89.94 94 HIS A O 1
ATOM 721 N N . PHE A 1 95 ? -17.245 -1.014 21.755 1.00 90.81 95 PHE A N 1
ATOM 722 C CA . PHE A 1 95 ? -16.779 -0.636 23.087 1.00 90.81 95 PHE A CA 1
ATOM 723 C C . PHE A 1 95 ? -17.747 -1.110 24.168 1.00 90.81 95 PHE A C 1
ATOM 725 O O . PHE A 1 95 ? -18.958 -1.151 23.959 1.00 90.81 95 PHE A O 1
ATOM 732 N N . ILE A 1 96 ? -17.209 -1.467 25.328 1.00 89.38 96 ILE A N 1
ATOM 733 C CA . ILE A 1 96 ? -17.958 -1.928 26.495 1.00 89.38 96 ILE A CA 1
ATOM 734 C C . ILE A 1 96 ? -17.457 -1.148 27.690 1.00 89.38 96 ILE A C 1
ATOM 736 O O . ILE A 1 96 ? -16.304 -1.305 28.084 1.00 89.38 96 ILE A O 1
ATOM 740 N N . LYS A 1 97 ? -18.331 -0.335 28.276 1.00 90.75 97 LYS A N 1
ATOM 741 C CA . LYS A 1 97 ? -18.067 0.330 29.546 1.00 90.75 97 LYS A CA 1
ATOM 742 C C . LYS A 1 97 ? -18.787 -0.420 30.656 1.00 90.75 97 LYS A C 1
ATOM 744 O O . LYS A 1 97 ? -19.991 -0.648 30.571 1.00 90.75 97 LYS A O 1
ATOM 749 N N . LEU A 1 98 ? -18.036 -0.814 31.674 1.00 90.31 98 LEU A N 1
ATOM 750 C CA . LEU A 1 98 ? -18.551 -1.416 32.894 1.00 90.31 98 LEU A CA 1
ATOM 751 C C . LEU A 1 98 ? -18.412 -0.398 34.017 1.00 90.31 98 LEU A C 1
ATOM 753 O O . LEU A 1 98 ? -17.313 0.093 34.256 1.00 90.31 98 LEU A O 1
ATOM 757 N N . GLU A 1 99 ? -19.509 -0.097 34.704 1.00 92.94 99 GLU A N 1
ATOM 758 C CA . GLU A 1 99 ? -19.529 0.796 35.863 1.00 92.94 99 GLU A CA 1
ATOM 759 C C . GLU A 1 99 ? -19.943 0.013 37.109 1.00 92.94 99 GLU A C 1
ATOM 761 O O . GLU A 1 99 ? -20.996 -0.625 37.132 1.00 92.94 99 GLU A O 1
ATOM 766 N N . LEU A 1 100 ? -19.132 0.099 38.161 1.00 91.94 100 LEU A N 1
ATOM 767 C CA . LEU A 1 100 ? -19.465 -0.378 39.495 1.00 91.94 100 LEU A CA 1
ATOM 768 C C . LEU A 1 100 ? -19.905 0.812 40.342 1.00 91.94 100 LEU A C 1
ATOM 770 O O . LEU A 1 100 ? -19.138 1.756 40.535 1.00 91.94 100 LEU A O 1
ATOM 774 N N . LYS A 1 101 ? -21.126 0.752 40.871 1.00 94.12 101 LYS A N 1
ATOM 775 C CA . LYS A 1 101 ? -21.679 1.757 41.783 1.00 94.12 101 LYS A CA 1
ATOM 776 C C . LYS A 1 101 ? -21.919 1.132 43.151 1.00 94.12 101 LYS A C 1
ATOM 778 O O . LYS A 1 101 ? -22.274 -0.042 43.235 1.00 94.12 101 LYS A O 1
ATOM 783 N N . ASP A 1 102 ? -21.698 1.901 44.212 1.00 94.06 102 ASP A N 1
ATOM 784 C CA . ASP A 1 102 ? -22.059 1.476 45.563 1.00 94.06 102 ASP A CA 1
ATOM 785 C C . ASP A 1 102 ? -23.582 1.548 45.783 1.00 94.06 102 ASP A C 1
ATOM 787 O O . ASP A 1 102 ? -24.345 1.969 44.910 1.00 94.06 102 ASP A O 1
ATOM 791 N N . GLN A 1 103 ? -24.039 1.154 46.974 1.00 94.56 103 GLN A N 1
ATOM 792 C CA . GLN A 1 103 ? -25.461 1.164 47.338 1.00 94.56 103 GLN A CA 1
ATOM 793 C C . GLN A 1 103 ? -26.127 2.551 47.265 1.00 94.56 103 GLN A C 1
ATOM 795 O O . GLN A 1 103 ? -27.348 2.634 47.175 1.00 94.56 103 GLN A O 1
ATOM 800 N N . SER A 1 104 ? -25.345 3.636 47.314 1.00 94.88 104 SER A N 1
ATOM 801 C CA . SER A 1 104 ? -25.839 5.012 47.189 1.00 94.88 104 SER A CA 1
ATOM 802 C C . SER A 1 104 ? -25.901 5.494 45.735 1.00 94.88 104 SER A C 1
ATOM 804 O O . SER A 1 104 ? -26.341 6.611 45.471 1.00 94.88 104 SER A O 1
ATOM 806 N N . GLY A 1 105 ? -25.465 4.662 44.782 1.00 91.81 105 GLY A N 1
ATOM 807 C CA . GLY A 1 105 ? -25.352 5.005 43.367 1.00 91.81 105 GLY A CA 1
ATOM 808 C C . GLY A 1 105 ? -24.051 5.727 43.005 1.00 91.81 105 GLY A C 1
ATOM 809 O O . GLY A 1 105 ? -23.877 6.117 41.848 1.00 91.81 105 GLY A O 1
ATOM 810 N N . LYS A 1 106 ? -23.120 5.897 43.952 1.00 92.81 106 LYS A N 1
ATOM 811 C CA . LYS A 1 106 ? -21.832 6.552 43.702 1.00 92.81 106 LYS A CA 1
ATOM 812 C C . LYS A 1 106 ? -20.918 5.618 42.910 1.00 92.81 106 LYS A C 1
ATOM 814 O O . LYS A 1 106 ? -20.756 4.455 43.269 1.00 92.81 106 LYS A O 1
ATOM 819 N N . LEU A 1 107 ? -20.298 6.135 41.847 1.00 87.62 107 LEU A N 1
ATOM 820 C CA . LEU A 1 107 ? -19.324 5.394 41.041 1.00 87.62 107 LEU A CA 1
ATOM 821 C C . LEU A 1 107 ? -18.093 5.029 41.889 1.00 87.62 107 LEU A C 1
ATOM 823 O O . LEU A 1 107 ? -17.450 5.904 42.470 1.00 87.62 107 LEU A O 1
ATOM 827 N N . VAL A 1 108 ? -17.783 3.736 41.947 1.00 91.94 108 VAL A N 1
ATOM 828 C CA . VAL A 1 108 ? -16.629 3.151 42.650 1.00 91.94 108 VAL A CA 1
ATOM 829 C C . VAL A 1 108 ? -15.507 2.831 41.666 1.00 91.94 108 VAL A C 1
ATOM 831 O O . VAL A 1 108 ? -14.340 3.056 41.967 1.00 91.94 108 VAL A O 1
ATOM 834 N N . SER A 1 109 ? -15.856 2.305 40.491 1.00 87.12 109 SER A N 1
ATOM 835 C CA . SER A 1 109 ? -14.909 1.961 39.430 1.00 87.12 109 SER A CA 1
ATOM 836 C C . SER A 1 109 ? -15.613 1.993 38.080 1.00 87.12 109 SER A C 1
ATOM 838 O O . SER A 1 109 ? -16.779 1.611 37.980 1.00 87.12 109 SER A O 1
ATOM 840 N N . ASP A 1 110 ? -14.900 2.408 37.042 1.00 88.19 110 ASP A N 1
ATOM 841 C CA . ASP A 1 110 ? -15.278 2.198 35.655 1.00 88.19 110 ASP A CA 1
ATOM 842 C C . ASP A 1 110 ? -14.150 1.497 34.889 1.00 88.19 110 ASP A C 1
ATOM 844 O O . ASP A 1 110 ? -12.968 1.657 35.183 1.00 88.19 110 ASP A O 1
ATOM 848 N N . ASN A 1 111 ? -14.522 0.657 33.927 1.00 87.38 111 ASN A N 1
ATOM 849 C CA . ASN A 1 111 ? -13.585 -0.036 33.049 1.00 87.38 111 ASN A CA 1
ATOM 850 C C . ASN A 1 111 ? -14.111 0.029 31.621 1.00 87.38 111 ASN A C 1
ATOM 852 O O . ASN A 1 111 ? -15.293 -0.229 31.382 1.00 87.38 111 ASN A O 1
ATOM 856 N N . LEU A 1 112 ? -13.234 0.340 30.671 1.00 89.94 112 LEU A N 1
ATOM 857 C CA . LEU A 1 112 ? -13.565 0.365 29.254 1.00 89.94 112 LEU A CA 1
ATOM 858 C C . LEU A 1 112 ? -12.797 -0.731 28.519 1.00 89.94 112 LEU A C 1
ATOM 860 O O . LEU A 1 112 ? -11.572 -0.792 28.575 1.00 89.94 112 LEU A O 1
ATOM 864 N N . TYR A 1 113 ? -13.529 -1.548 27.776 1.00 89.44 113 TYR A N 1
ATOM 865 C CA . TYR A 1 113 ? -13.001 -2.572 26.887 1.00 89.44 113 TYR A CA 1
ATOM 866 C C . TYR A 1 113 ? -13.409 -2.260 25.453 1.00 89.44 113 TYR A C 1
ATOM 868 O O . TYR A 1 113 ? -14.439 -1.632 25.209 1.00 89.44 113 TYR A O 1
ATOM 876 N N . TRP A 1 114 ? -12.643 -2.756 24.493 1.00 91.19 114 TRP A N 1
ATOM 877 C CA . TRP A 1 114 ? -13.044 -2.801 23.093 1.00 91.19 114 TRP A CA 1
ATOM 878 C C . TRP A 1 114 ? -12.780 -4.193 22.544 1.00 91.19 114 TRP A C 1
ATOM 880 O O . TRP A 1 114 ? -11.808 -4.851 22.911 1.00 91.19 114 TRP A O 1
ATOM 890 N N . ARG A 1 115 ? -13.685 -4.667 21.694 1.00 90.12 115 ARG A N 1
ATOM 891 C CA . ARG A 1 115 ? -13.617 -5.995 21.083 1.00 90.12 115 ARG A CA 1
ATOM 892 C C . ARG A 1 115 ? -13.794 -5.861 19.584 1.00 90.12 115 ARG A C 1
ATOM 894 O O . ARG A 1 115 ? -14.460 -4.938 19.126 1.00 90.12 115 ARG A O 1
ATOM 901 N N . SER A 1 116 ? -13.219 -6.799 18.848 1.00 85.06 116 SER A N 1
ATOM 902 C CA . SER A 1 116 ? -13.443 -6.954 17.415 1.00 85.06 116 SER A CA 1
ATOM 903 C C . SER A 1 116 ? -14.187 -8.260 17.140 1.00 85.06 116 SER A C 1
ATOM 905 O O . SER A 1 116 ? -13.995 -9.237 17.866 1.00 85.06 116 SER A O 1
ATOM 907 N N . LYS A 1 117 ? -15.024 -8.287 16.098 1.00 79.06 117 LYS A N 1
ATOM 908 C CA . LYS A 1 117 ? -15.693 -9.518 15.642 1.00 79.06 117 LYS A CA 1
ATOM 909 C C . LYS A 1 117 ? -14.718 -10.557 15.088 1.00 79.06 117 LYS A C 1
ATOM 911 O O . LYS A 1 117 ? -14.966 -11.748 15.221 1.00 79.06 117 LYS A O 1
ATOM 916 N N . ASP A 1 118 ? -13.631 -10.109 14.465 1.00 76.50 118 ASP A N 1
ATOM 917 C CA . ASP A 1 118 ? -12.672 -10.951 13.741 1.00 76.50 118 ASP A CA 1
ATOM 918 C C . ASP A 1 118 ? -11.252 -10.876 14.328 1.00 76.50 118 ASP A C 1
ATOM 920 O O . ASP A 1 118 ? -10.287 -11.299 13.692 1.00 76.50 118 ASP A O 1
ATOM 924 N N . ASN A 1 119 ? -11.116 -10.321 15.540 1.00 68.62 119 ASN A N 1
ATOM 925 C CA . ASN A 1 119 ? -9.844 -9.972 16.184 1.00 68.62 119 ASN A CA 1
ATOM 926 C C . ASN A 1 119 ? -8.969 -8.985 15.384 1.00 68.62 119 ASN A C 1
ATOM 928 O O . ASN A 1 119 ? -7.808 -8.772 15.738 1.00 68.62 119 ASN A O 1
ATOM 932 N N . LYS A 1 120 ? -9.513 -8.323 14.352 1.00 69.94 120 LYS A N 1
ATOM 933 C CA . LYS A 1 120 ? -8.840 -7.243 13.625 1.00 69.94 120 LYS A CA 1
ATOM 934 C C . LYS A 1 120 ? -9.381 -5.906 14.115 1.00 69.94 120 LYS A C 1
ATOM 936 O O . LYS A 1 120 ? -10.578 -5.638 14.083 1.00 69.94 120 LYS A O 1
ATOM 941 N N . TYR A 1 121 ? -8.489 -5.034 14.572 1.00 78.00 121 TYR A N 1
ATOM 942 C CA . TYR A 1 121 ? -8.844 -3.721 15.127 1.00 78.00 121 TYR A CA 1
ATOM 943 C C . TYR A 1 121 ? -8.733 -2.588 14.098 1.00 78.00 121 TYR A C 1
ATOM 945 O O . TYR A 1 121 ? -8.621 -1.420 14.460 1.00 78.00 121 TYR A O 1
ATOM 953 N N . LEU A 1 122 ? -8.757 -2.918 12.802 1.00 73.56 122 LEU A N 1
ATOM 954 C CA . LEU A 1 122 ? -8.519 -1.955 11.723 1.00 73.56 122 LEU A CA 1
ATOM 955 C C . LEU A 1 122 ? -9.552 -0.824 11.692 1.00 73.56 122 LEU A C 1
ATOM 957 O O . LEU A 1 122 ? -9.178 0.300 11.376 1.00 73.56 122 LEU A O 1
ATOM 961 N N . ALA A 1 123 ? -10.795 -1.090 12.107 1.00 74.38 123 ALA A N 1
ATOM 962 C CA . ALA A 1 123 ? -11.852 -0.081 12.181 1.00 74.38 123 ALA A CA 1
ATOM 963 C C . ALA A 1 123 ? -11.551 1.057 13.178 1.00 74.38 123 ALA A C 1
ATOM 965 O O . ALA A 1 123 ? -12.148 2.124 13.076 1.00 74.38 123 ALA A O 1
ATOM 966 N N . LEU A 1 124 ? -10.608 0.869 14.116 1.00 82.00 124 LEU A N 1
ATOM 967 C CA . LEU A 1 124 ? -10.146 1.955 14.989 1.00 82.00 124 LEU A CA 1
ATOM 968 C C . LEU A 1 124 ? -9.421 3.065 14.206 1.00 82.00 124 LEU A C 1
ATOM 970 O O . LEU A 1 124 ? -9.390 4.204 14.663 1.00 82.00 124 LEU A O 1
ATOM 974 N N . ASN A 1 125 ? -8.847 2.751 13.036 1.00 72.81 125 ASN A N 1
ATOM 975 C CA . ASN A 1 125 ? -8.145 3.731 12.200 1.00 72.81 125 ASN A CA 1
ATOM 976 C C . ASN A 1 125 ? -9.093 4.757 11.566 1.00 72.81 125 ASN A C 1
ATOM 978 O O . ASN A 1 125 ? -8.673 5.881 11.307 1.00 72.81 125 ASN A O 1
ATOM 982 N N . ASP A 1 126 ? -10.345 4.366 11.331 1.00 71.75 126 ASP A N 1
ATOM 983 C CA . ASP A 1 126 ? -11.345 5.170 10.620 1.00 71.75 126 ASP A CA 1
ATOM 984 C C . ASP A 1 126 ? -12.327 5.853 11.585 1.00 71.75 126 ASP A C 1
ATOM 986 O O . ASP A 1 126 ? -13.371 6.360 11.176 1.00 71.75 126 ASP A O 1
ATOM 990 N N . MET A 1 127 ? -12.021 5.855 12.888 1.00 78.75 127 MET A N 1
ATOM 991 C CA . MET A 1 127 ? -12.900 6.450 13.887 1.00 78.75 127 MET A CA 1
ATOM 992 C C . MET A 1 127 ? -13.037 7.962 13.680 1.00 78.75 127 MET A C 1
ATOM 994 O O . MET A 1 127 ? -12.013 8.656 13.596 1.00 78.75 127 MET A O 1
ATOM 998 N N . PRO A 1 128 ? -14.279 8.487 13.668 1.00 75.06 128 PRO A N 1
ATOM 999 C CA . PRO A 1 128 ? -14.512 9.913 13.526 1.00 75.06 128 PRO A CA 1
ATOM 1000 C C . PRO A 1 128 ? -13.901 10.664 14.708 1.00 75.06 128 PRO A C 1
ATOM 1002 O O . PRO A 1 128 ? -13.969 10.226 15.859 1.00 75.06 128 PRO A O 1
ATOM 1005 N N . GLN A 1 129 ? -13.304 11.816 14.415 1.00 78.69 129 GLN A N 1
ATOM 1006 C CA . GLN A 1 129 ? -12.823 12.723 15.445 1.00 78.69 129 GLN A CA 1
ATOM 1007 C C . GLN A 1 129 ? -13.992 13.460 16.085 1.00 78.69 129 GLN A C 1
ATOM 1009 O O . GLN A 1 129 ? -14.872 13.977 15.403 1.00 78.69 129 GLN A O 1
ATOM 1014 N N . VAL A 1 130 ? -13.972 13.550 17.412 1.00 87.69 130 VAL A N 1
ATOM 1015 C CA . VAL A 1 130 ? -15.009 14.253 18.165 1.00 87.69 130 VAL A CA 1
ATOM 1016 C C . VAL A 1 130 ? -14.545 15.662 18.504 1.00 87.69 130 VAL A C 1
ATOM 1018 O O . VAL A 1 130 ? -13.507 15.838 19.134 1.00 87.69 130 VAL A O 1
ATOM 1021 N N . THR A 1 131 ? -15.321 16.689 18.175 1.00 90.69 131 THR A N 1
ATOM 1022 C CA . THR A 1 131 ? -15.067 18.028 18.722 1.00 90.69 131 THR A CA 1
ATOM 1023 C C . THR A 1 131 ? -15.402 18.043 20.215 1.00 90.69 131 THR A C 1
ATOM 1025 O O . THR A 1 131 ? -16.564 17.937 20.602 1.00 90.69 131 THR A O 1
ATOM 1028 N N . LEU A 1 132 ? -14.371 18.143 21.056 1.00 93.62 132 LEU A N 1
ATOM 1029 C CA . LEU A 1 132 ? -14.502 18.187 22.512 1.00 93.62 132 LEU A CA 1
ATOM 1030 C C . LEU A 1 132 ? -14.768 19.613 22.996 1.00 93.62 132 LEU A C 1
ATOM 1032 O O . LEU A 1 132 ? -14.117 20.557 22.547 1.00 93.62 132 LEU A O 1
ATOM 1036 N N . ASN A 1 133 ? -15.639 19.755 23.993 1.00 96.81 133 ASN A N 1
ATOM 1037 C CA . ASN A 1 133 ? -15.756 20.998 24.748 1.00 96.81 133 ASN A CA 1
ATOM 1038 C C . ASN A 1 133 ? -14.778 20.934 25.922 1.00 96.81 133 ASN A C 1
ATOM 1040 O O . ASN A 1 133 ? -14.960 20.144 26.851 1.00 96.81 133 ASN A O 1
ATOM 1044 N N . VAL A 1 134 ? -13.726 21.749 25.865 1.00 96.50 134 VAL A N 1
ATOM 1045 C CA . VAL A 1 134 ? -12.649 21.755 26.860 1.00 96.50 134 VAL A CA 1
ATOM 1046 C C . VAL A 1 134 ? -12.638 23.090 27.585 1.00 96.50 134 VAL A C 1
ATOM 1048 O O . VAL A 1 134 ? -12.629 24.150 26.964 1.00 96.50 134 VAL A O 1
ATOM 1051 N N . SER A 1 135 ? -12.607 23.036 28.910 1.00 96.62 135 SER A N 1
ATOM 1052 C CA . SER A 1 135 ? -12.400 24.205 29.763 1.00 96.62 135 SER A CA 1
ATOM 1053 C C . SER A 1 135 ? -11.325 23.895 30.792 1.00 96.62 135 SER A C 1
ATOM 1055 O O . SER A 1 135 ? -11.223 22.761 31.262 1.00 96.62 135 SER A O 1
ATOM 1057 N N . SER A 1 136 ? -10.514 24.887 31.142 1.00 96.25 136 SER A N 1
ATOM 1058 C CA . SER A 1 136 ? -9.455 24.717 32.132 1.00 96.25 136 SER A CA 1
ATOM 1059 C C . SER A 1 136 ? -9.294 25.954 32.999 1.00 96.25 136 SER A C 1
ATOM 1061 O O . SER A 1 136 ? -9.389 27.074 32.500 1.00 96.25 136 SER A O 1
ATOM 1063 N N . VAL A 1 137 ? -8.967 25.748 34.272 1.00 95.88 137 VAL A N 1
ATOM 1064 C CA . VAL A 1 137 ? -8.553 26.803 35.201 1.00 95.88 137 VAL A CA 1
ATOM 1065 C C . VAL A 1 137 ? -7.247 26.398 35.870 1.00 95.88 137 VAL A C 1
ATOM 1067 O O . VAL A 1 137 ? -7.091 25.252 36.288 1.00 95.88 137 VAL A O 1
ATOM 1070 N N . THR A 1 138 ? -6.305 27.333 35.968 1.00 95.62 138 THR A N 1
ATOM 1071 C CA . THR A 1 138 ? -5.018 27.102 36.630 1.00 95.62 138 THR A CA 1
ATOM 1072 C C . THR A 1 138 ? -4.942 27.919 37.906 1.00 95.62 138 THR A C 1
ATOM 1074 O O . THR A 1 138 ? -5.121 29.135 37.883 1.00 95.62 138 THR A O 1
ATOM 1077 N N . GLU A 1 139 ? -4.618 27.259 39.011 1.00 95.12 139 GLU A N 1
ATOM 1078 C CA . GLU A 1 139 ? -4.446 27.876 40.324 1.00 95.12 139 GLU A CA 1
ATOM 1079 C C . GLU A 1 139 ? -3.046 27.597 40.888 1.00 95.12 139 GLU A C 1
ATOM 1081 O O . GLU A 1 139 ? -2.350 26.664 40.478 1.00 95.12 139 GLU A O 1
ATOM 1086 N N . GLN A 1 140 ? -2.605 28.445 41.817 1.00 93.69 140 GLN A N 1
ATOM 1087 C CA . GLN A 1 140 ? -1.389 28.210 42.592 1.00 93.69 140 GLN A CA 1
ATOM 1088 C C . GLN A 1 140 ? -1.746 27.362 43.816 1.00 93.69 140 GLN A C 1
ATOM 1090 O O . GLN A 1 140 ? -2.572 27.781 44.624 1.00 93.69 140 GLN A O 1
ATOM 1095 N N . VAL A 1 141 ? -1.092 26.213 43.987 1.00 93.62 141 VAL A N 1
ATOM 1096 C CA . VAL A 1 141 ? -1.241 25.358 45.174 1.00 93.62 141 VAL A CA 1
ATOM 1097 C C . VAL A 1 141 ? 0.141 25.150 45.782 1.00 93.62 141 VAL A C 1
ATOM 1099 O O . VAL A 1 141 ? 0.985 24.429 45.248 1.00 93.62 141 VAL A O 1
ATOM 1102 N N . GLY A 1 142 ? 0.418 25.854 46.881 1.00 92.50 142 GLY A N 1
ATOM 1103 C CA . GLY A 1 142 ? 1.758 25.898 47.469 1.00 92.50 142 GLY A CA 1
ATOM 1104 C C . GLY A 1 142 ? 2.803 26.400 46.464 1.00 92.50 142 GLY A C 1
ATOM 1105 O O . GLY A 1 142 ? 2.674 27.490 45.905 1.00 92.50 142 GLY A O 1
ATOM 1106 N N . LYS A 1 143 ? 3.846 25.597 46.213 1.00 91.94 143 LYS A N 1
ATOM 1107 C CA . LYS A 1 143 ? 4.917 25.917 45.247 1.00 91.94 143 LYS A CA 1
ATOM 1108 C C . LYS A 1 143 ? 4.600 25.499 43.804 1.00 91.94 143 LYS A C 1
ATOM 1110 O O . LYS A 1 143 ? 5.403 25.769 42.921 1.00 91.94 143 LYS A O 1
ATOM 1115 N N . LYS A 1 144 ? 3.463 24.847 43.554 1.00 93.88 144 LYS A N 1
ATOM 1116 C CA . LYS A 1 144 ? 3.110 24.260 42.256 1.00 93.88 144 LYS A CA 1
ATOM 1117 C C . LYS A 1 144 ? 1.963 25.019 41.591 1.00 93.88 144 LYS A C 1
ATOM 1119 O O . LYS A 1 144 ? 1.193 25.721 42.251 1.00 93.88 144 LYS A O 1
ATOM 1124 N N . LYS A 1 145 ? 1.840 24.862 40.274 1.00 95.75 145 LYS A N 1
ATOM 1125 C CA . LYS A 1 145 ? 0.642 25.219 39.509 1.00 95.75 145 LYS A CA 1
ATOM 1126 C C . LYS A 1 145 ? -0.182 23.962 39.287 1.00 95.75 145 LYS A C 1
ATOM 1128 O O . LYS A 1 145 ? 0.368 22.948 38.869 1.00 95.75 145 LYS A O 1
ATOM 1133 N N . VAL A 1 146 ? -1.485 24.046 39.534 1.00 96.88 146 VAL A N 1
ATOM 1134 C CA . VAL A 1 146 ? -2.439 22.961 39.278 1.00 96.88 146 VAL A CA 1
ATOM 1135 C C . VAL A 1 146 ? -3.460 23.453 38.262 1.00 96.88 146 VAL A C 1
ATOM 1137 O O . VAL A 1 146 ? -4.211 24.389 38.529 1.00 96.88 146 VAL A O 1
ATOM 1140 N N . MET A 1 147 ? -3.477 22.833 37.086 1.00 96.69 147 MET A N 1
ATOM 1141 C CA . MET A 1 147 ? -4.481 23.053 36.052 1.00 96.69 147 MET A CA 1
ATOM 1142 C C . MET A 1 147 ? -5.590 22.011 36.198 1.00 96.69 147 MET A C 1
ATOM 1144 O O . MET A 1 147 ? -5.355 20.818 36.015 1.00 96.69 147 MET A O 1
ATOM 1148 N N . LYS A 1 148 ? -6.803 22.461 36.512 1.00 97.50 148 LYS A N 1
ATOM 1149 C CA . LYS A 1 148 ? -8.022 21.645 36.510 1.00 97.50 148 LYS A CA 1
ATOM 1150 C C . LYS A 1 148 ? -8.650 21.745 35.130 1.00 97.50 148 LYS A C 1
ATOM 1152 O O . LYS A 1 148 ? -8.994 22.845 34.703 1.00 97.50 148 LYS A O 1
ATOM 1157 N N . VAL A 1 149 ? -8.789 20.620 34.439 1.00 97.81 149 VAL A N 1
ATOM 1158 C CA . VAL A 1 149 ? -9.340 20.557 33.082 1.00 97.81 149 VAL A CA 1
ATOM 1159 C C . VAL A 1 149 ? -10.617 19.729 33.098 1.00 97.81 149 VAL A C 1
ATOM 1161 O O . VAL A 1 149 ? -10.620 18.596 33.576 1.00 97.81 149 VAL A O 1
ATOM 1164 N N . LYS A 1 150 ? -11.684 20.286 32.530 1.00 97.62 150 LYS A N 1
ATOM 1165 C CA . LYS A 1 150 ? -12.932 19.588 32.234 1.00 97.62 150 LYS A CA 1
ATOM 1166 C C . LYS A 1 150 ? -13.040 19.369 30.729 1.00 97.62 150 LYS A C 1
ATOM 1168 O O . LYS A 1 150 ? -12.987 20.330 29.961 1.00 97.62 150 LYS A O 1
ATOM 1173 N N . ILE A 1 151 ? -13.198 18.111 30.330 1.00 97.75 151 ILE A N 1
ATOM 1174 C CA . ILE A 1 151 ? -13.276 17.657 28.940 1.00 97.75 151 ILE A CA 1
ATOM 1175 C C . ILE A 1 151 ? -14.633 16.991 28.749 1.00 97.75 151 ILE A C 1
ATOM 1177 O O . ILE A 1 151 ? -14.946 16.031 29.447 1.00 97.75 151 ILE A O 1
ATOM 1181 N N . VAL A 1 152 ? -15.436 17.487 27.813 1.00 97.75 152 VAL A N 1
ATOM 1182 C CA . VAL A 1 152 ? -16.782 16.971 27.542 1.00 97.75 152 VAL A CA 1
ATOM 1183 C C . VAL A 1 152 ? -16.860 16.486 26.100 1.00 97.75 152 VAL A C 1
ATOM 1185 O O . VAL A 1 152 ? -16.521 17.231 25.179 1.00 97.75 152 VAL A O 1
ATOM 1188 N N . ASN A 1 153 ? -17.339 15.256 25.908 1.00 96.88 153 ASN A N 1
ATOM 1189 C CA . ASN A 1 153 ? -17.774 14.752 24.611 1.00 96.88 153 ASN A CA 1
ATOM 1190 C C . ASN A 1 153 ? -19.281 15.050 24.467 1.00 96.88 153 ASN A C 1
ATOM 1192 O O . ASN A 1 153 ? -20.084 14.433 25.170 1.00 96.88 153 ASN A O 1
ATOM 1196 N N . PRO A 1 154 ? -19.696 15.988 23.597 1.00 96.00 154 PRO A N 1
ATOM 1197 C CA . PRO A 1 154 ? -21.096 16.390 23.491 1.00 96.00 154 PRO A CA 1
ATOM 1198 C C . PRO A 1 154 ? -22.046 15.222 23.184 1.00 96.00 154 PRO A C 1
ATOM 1200 O O . PRO A 1 154 ? -21.722 14.323 22.415 1.00 96.00 154 PRO A O 1
ATOM 1203 N N . ALA A 1 155 ? -23.268 15.254 23.723 1.00 94.25 155 ALA A N 1
ATOM 1204 C CA . ALA A 1 155 ? -24.270 14.205 23.486 1.00 94.25 155 ALA A CA 1
ATOM 1205 C C . ALA A 1 155 ? -24.731 14.104 22.020 1.00 94.25 155 ALA A C 1
ATOM 1207 O O . ALA A 1 155 ? -25.348 13.115 21.639 1.00 94.25 155 ALA A O 1
ATOM 1208 N N . ASN A 1 156 ? -24.438 15.107 21.190 1.00 91.50 156 ASN A N 1
ATOM 1209 C CA . ASN A 1 156 ? -24.703 15.125 19.752 1.00 91.50 156 ASN A CA 1
ATOM 1210 C C . ASN A 1 156 ? -23.474 14.762 18.897 1.00 91.50 156 ASN A C 1
ATOM 1212 O O . ASN A 1 156 ? -23.551 14.874 17.678 1.00 91.50 156 ASN A O 1
ATOM 1216 N N . SER A 1 157 ? -22.360 14.333 19.497 1.00 88.62 157 SER A N 1
ATOM 1217 C CA . SER A 1 157 ? -21.159 13.956 18.748 1.00 88.62 157 SER A CA 1
ATOM 1218 C C . SER A 1 157 ? -21.375 12.744 17.834 1.00 88.62 157 SER A C 1
ATOM 1220 O O . SER A 1 157 ? -22.272 11.921 18.042 1.00 88.62 157 SER A O 1
ATOM 1222 N N . GLU A 1 158 ? -20.531 12.611 16.813 1.00 82.19 158 GLU A N 1
ATOM 1223 C CA . GLU A 1 158 ? -20.593 11.508 15.844 1.00 82.19 158 GLU A CA 1
ATOM 1224 C C . GLU A 1 158 ? -20.089 10.169 16.410 1.00 82.19 158 GLU A C 1
ATOM 1226 O O . GLU A 1 158 ? -20.316 9.120 15.812 1.00 82.19 158 GLU A O 1
ATOM 1231 N N . GLY A 1 159 ? -19.441 10.172 17.579 1.00 87.75 159 GLY A N 1
ATOM 1232 C CA . GLY A 1 159 ? -18.859 8.968 18.159 1.00 87.75 159 GLY A CA 1
ATOM 1233 C C . GLY A 1 159 ? -18.232 9.175 19.534 1.00 87.75 159 GLY A C 1
ATOM 1234 O O . GLY A 1 159 ? -18.524 10.126 20.262 1.00 87.75 159 GLY A O 1
ATOM 1235 N N . ILE A 1 160 ? -17.368 8.242 19.915 1.00 91.12 160 ILE A N 1
ATOM 1236 C CA . ILE A 1 160 ? -16.624 8.312 21.173 1.00 91.12 160 ILE A CA 1
ATOM 1237 C C . ILE A 1 160 ? -15.299 9.054 20.970 1.00 91.12 160 ILE A C 1
ATOM 1239 O O . ILE A 1 160 ? -14.672 8.936 19.920 1.00 91.12 160 ILE A O 1
ATOM 1243 N N . ALA A 1 161 ? -14.840 9.772 21.991 1.00 92.44 161 ALA A N 1
ATOM 1244 C CA . ALA A 1 161 ? -13.527 10.402 21.987 1.00 92.44 161 ALA A CA 1
ATOM 1245 C C . ALA A 1 161 ? -12.494 9.394 22.510 1.00 92.44 161 ALA A C 1
ATOM 1247 O O . ALA A 1 161 ? -12.224 9.331 23.712 1.00 92.44 161 ALA A O 1
ATOM 1248 N N . PHE A 1 162 ? -12.014 8.527 21.617 1.00 92.12 162 PHE A N 1
ATOM 1249 C CA . PHE A 1 162 ? -11.193 7.365 21.962 1.00 92.12 162 PHE A CA 1
ATOM 1250 C C . PHE A 1 162 ? -9.707 7.704 22.118 1.00 92.12 162 PHE A C 1
ATOM 1252 O O . PHE A 1 162 ? -9.127 8.403 21.284 1.00 92.12 162 PHE A O 1
ATOM 1259 N N . GLY A 1 163 ? -9.091 7.158 23.172 1.00 90.50 163 GLY A N 1
ATOM 1260 C CA . GLY A 1 163 ? -7.647 7.223 23.411 1.00 90.50 163 GLY A CA 1
ATOM 1261 C C . GLY A 1 163 ? -7.101 8.649 23.471 1.00 90.50 163 GLY A C 1
ATOM 1262 O O . GLY A 1 163 ? -6.135 8.968 22.782 1.00 90.50 163 GLY A O 1
ATOM 1263 N N . LEU A 1 164 ? -7.742 9.510 24.261 1.00 92.19 164 LEU A N 1
ATOM 1264 C CA . LEU A 1 164 ? -7.277 10.862 24.536 1.00 92.19 164 LEU A CA 1
ATOM 1265 C C . LEU A 1 164 ? -5.945 10.827 25.279 1.00 92.19 164 LEU A C 1
ATOM 1267 O O . LEU A 1 164 ? -5.853 10.240 26.352 1.00 92.19 164 LEU A O 1
ATOM 1271 N N . HIS A 1 165 ? -4.951 11.509 24.728 1.00 90.88 165 HIS A N 1
ATOM 1272 C CA . HIS A 1 165 ? -3.642 11.740 25.306 1.00 90.88 165 HIS A CA 1
ATOM 1273 C C . HIS A 1 165 ? -3.451 13.234 25.567 1.00 90.88 165 HIS A C 1
ATOM 1275 O O . HIS A 1 165 ? -3.568 14.065 24.660 1.00 90.88 165 HIS A O 1
ATOM 1281 N N . VAL A 1 166 ? -3.162 13.563 26.826 1.00 91.69 166 VAL A N 1
ATOM 1282 C CA . VAL A 1 166 ? -3.102 14.944 27.316 1.00 91.69 166 VAL A CA 1
ATOM 1283 C C . VAL A 1 166 ? -1.667 15.376 27.589 1.00 91.69 166 VAL A C 1
ATOM 1285 O O . VAL A 1 166 ? -0.892 14.659 28.225 1.00 91.69 166 VAL A O 1
ATOM 1288 N N . GLN A 1 167 ? -1.315 16.578 27.132 1.00 90.12 167 GLN A N 1
ATOM 1289 C CA . GLN A 1 167 ? 0.012 17.164 27.288 1.00 90.12 167 GLN A CA 1
ATOM 1290 C C . GLN A 1 167 ? -0.061 18.657 27.621 1.00 90.12 167 GLN A C 1
ATOM 1292 O O . GLN A 1 167 ? -0.978 19.360 27.200 1.00 90.12 167 GLN A O 1
ATOM 1297 N N . LEU A 1 168 ? 0.965 19.159 28.314 1.00 91.69 168 LEU A N 1
ATOM 1298 C CA . LEU A 1 168 ? 1.269 20.589 28.353 1.00 91.69 168 LEU A CA 1
ATOM 1299 C C . LEU A 1 168 ? 2.433 20.881 27.411 1.00 91.69 168 LEU A C 1
ATOM 1301 O O . LEU A 1 168 ? 3.478 20.232 27.489 1.00 91.69 168 LEU A O 1
ATOM 1305 N N . LEU A 1 169 ? 2.244 21.855 26.526 1.00 84.88 169 LEU A N 1
ATOM 1306 C CA . LEU A 1 169 ? 3.245 22.306 25.568 1.00 84.88 169 LEU A CA 1
ATOM 1307 C C . LEU A 1 169 ? 3.644 23.753 25.856 1.00 84.88 169 LEU A C 1
ATOM 1309 O O . LEU A 1 169 ? 2.813 24.581 26.244 1.00 84.88 169 LEU A O 1
ATOM 1313 N N . ASN A 1 170 ? 4.910 24.075 25.616 1.00 80.62 170 ASN A N 1
ATOM 1314 C CA . ASN A 1 170 ? 5.375 25.450 25.580 1.00 80.62 170 ASN A CA 1
ATOM 1315 C C . ASN A 1 170 ? 4.875 26.102 24.274 1.00 80.62 170 ASN A C 1
ATOM 1317 O O . ASN A 1 170 ? 5.252 25.656 23.189 1.00 80.62 170 ASN A O 1
ATOM 1321 N N . PRO A 1 171 ? 4.038 27.155 24.331 1.00 78.12 171 PRO A N 1
ATOM 1322 C CA . PRO A 1 171 ? 3.468 27.769 23.133 1.00 78.12 171 PRO A CA 1
ATOM 1323 C C . PRO A 1 171 ? 4.513 28.430 22.220 1.00 78.12 171 PRO A C 1
ATOM 1325 O O . PRO A 1 171 ? 4.227 28.629 21.044 1.00 78.12 171 PRO A O 1
ATOM 1328 N N . ALA A 1 172 ? 5.705 28.761 22.729 1.00 77.12 172 ALA A N 1
ATOM 1329 C CA . ALA A 1 172 ? 6.743 29.430 21.947 1.00 77.12 172 ALA A CA 1
ATOM 1330 C C . ALA A 1 172 ? 7.473 28.488 20.975 1.00 77.12 172 ALA A C 1
ATOM 1332 O O . ALA A 1 172 ? 7.865 28.915 19.893 1.00 77.12 172 ALA A O 1
ATOM 1333 N N . ASN A 1 173 ? 7.672 27.222 21.354 1.00 67.12 173 ASN A N 1
ATOM 1334 C CA . ASN A 1 173 ? 8.472 26.266 20.579 1.00 67.12 173 ASN A CA 1
ATOM 1335 C C . ASN A 1 173 ? 7.771 24.919 20.321 1.00 67.12 173 ASN A C 1
ATOM 1337 O O . ASN A 1 173 ? 8.265 24.118 19.534 1.00 67.12 173 ASN A O 1
ATOM 1341 N N . GLY A 1 174 ? 6.619 24.668 20.947 1.00 70.44 174 GLY A N 1
ATOM 1342 C CA . GLY A 1 174 ? 5.854 23.429 20.809 1.00 70.44 174 GLY A CA 1
ATOM 1343 C C . GLY A 1 174 ? 6.400 22.240 21.605 1.00 70.44 174 GLY A C 1
ATOM 1344 O O . GLY A 1 174 ? 5.840 21.150 21.507 1.00 70.44 174 GLY A O 1
ATOM 1345 N N . GLU A 1 175 ? 7.459 22.415 22.400 1.00 71.50 175 GLU A N 1
ATOM 1346 C CA . GLU A 1 175 ? 8.045 21.332 23.194 1.00 71.50 175 GLU A CA 1
ATOM 1347 C C . GLU A 1 175 ? 7.173 20.962 24.398 1.00 71.50 175 GLU A C 1
ATOM 1349 O O . GLU A 1 175 ? 6.448 21.793 24.952 1.00 71.50 175 GLU A O 1
ATOM 1354 N N . ARG A 1 176 ? 7.263 19.699 24.834 1.00 79.19 176 ARG A N 1
ATOM 1355 C CA . ARG A 1 176 ? 6.565 19.220 26.036 1.00 79.19 176 ARG A CA 1
ATOM 1356 C C . ARG A 1 176 ? 7.156 19.886 27.275 1.00 79.19 176 ARG A C 1
ATOM 1358 O O . ARG A 1 176 ? 8.365 19.854 27.481 1.00 79.19 176 ARG A O 1
ATOM 1365 N N . ILE A 1 177 ? 6.289 20.403 28.135 1.00 83.25 177 ILE A N 1
ATOM 1366 C CA . ILE A 1 177 ? 6.667 20.846 29.475 1.00 83.25 177 ILE A CA 1
ATOM 1367 C C . ILE A 1 177 ? 6.753 19.599 30.347 1.00 83.25 177 ILE A C 1
ATOM 1369 O O . ILE A 1 177 ? 5.779 18.856 30.459 1.00 83.25 177 ILE A O 1
ATOM 1373 N N . LEU A 1 178 ? 7.923 19.350 30.930 1.00 85.44 178 LEU A N 1
ATOM 1374 C CA . LEU A 1 178 ? 8.193 18.197 31.784 1.00 85.44 178 LEU A CA 1
ATOM 1375 C C . LEU A 1 178 ? 9.155 18.592 32.917 1.00 85.44 178 LEU A C 1
ATOM 1377 O O . LEU A 1 178 ? 10.067 19.379 32.673 1.00 85.44 178 LEU A O 1
ATOM 1381 N N . PRO A 1 179 ? 9.017 18.012 34.123 1.00 89.38 179 PRO A N 1
ATOM 1382 C CA . PRO A 1 179 ? 7.992 17.043 34.513 1.00 89.38 179 PRO A CA 1
ATOM 1383 C C . PRO A 1 179 ? 6.630 17.697 34.790 1.00 89.38 179 PRO A C 1
ATOM 1385 O O . PRO A 1 179 ? 6.552 18.811 35.309 1.00 89.38 179 PRO A O 1
ATOM 1388 N N . VAL A 1 180 ? 5.558 16.962 34.487 1.00 91.38 180 VAL A N 1
ATOM 1389 C CA . VAL A 1 180 ? 4.185 17.270 34.916 1.00 91.38 180 VAL A CA 1
ATOM 1390 C C . VAL A 1 180 ? 3.554 16.011 35.504 1.00 91.38 180 VAL A C 1
ATOM 1392 O O . VAL A 1 180 ? 3.845 14.909 35.038 1.00 91.38 180 VAL A O 1
ATOM 1395 N N . ILE A 1 181 ? 2.708 16.160 36.521 1.00 92.38 181 ILE A N 1
ATOM 1396 C CA . ILE A 1 181 ? 1.958 15.051 37.126 1.00 92.38 181 ILE A CA 1
ATOM 1397 C C . ILE A 1 181 ? 0.505 15.178 36.685 1.00 92.38 181 ILE A C 1
ATOM 1399 O O . ILE A 1 181 ? -0.108 16.223 36.877 1.00 92.38 181 ILE A O 1
ATOM 1403 N N . ILE A 1 182 ? -0.042 14.122 36.089 1.00 92.62 182 ILE A N 1
ATOM 1404 C CA . ILE A 1 182 ? -1.422 14.086 35.597 1.00 92.62 182 ILE A CA 1
ATOM 1405 C C . ILE A 1 182 ? -2.132 12.919 36.278 1.00 92.62 182 ILE A C 1
ATOM 1407 O O . ILE A 1 182 ? -1.576 11.824 36.332 1.00 92.62 182 ILE A O 1
ATOM 1411 N N . ASN A 1 183 ? -3.340 13.142 36.801 1.00 91.44 183 ASN A N 1
ATOM 1412 C CA . ASN A 1 183 ? -4.114 12.082 37.462 1.00 91.44 183 ASN A CA 1
ATOM 1413 C C . ASN A 1 183 ? -4.621 11.006 36.484 1.00 91.44 183 ASN A C 1
ATOM 1415 O O . ASN A 1 183 ? -4.828 9.869 36.891 1.00 91.44 183 ASN A O 1
ATOM 1419 N N . ASP A 1 184 ? -4.822 11.371 35.218 1.00 87.25 184 ASP A N 1
ATOM 1420 C CA . ASP A 1 184 ? -5.167 10.469 34.123 1.00 87.25 184 ASP A CA 1
ATOM 1421 C C . ASP A 1 184 ? -4.712 11.086 32.790 1.00 87.25 184 ASP A C 1
ATOM 1423 O O . ASP A 1 184 ? -5.139 12.185 32.428 1.00 87.25 184 ASP A O 1
ATOM 1427 N N . ASN A 1 185 ? -3.798 10.424 32.080 1.00 83.38 185 ASN A N 1
ATOM 1428 C CA . ASN A 1 185 ? -3.182 10.944 30.856 1.00 83.38 185 ASN A CA 1
ATOM 1429 C C . ASN A 1 185 ? -3.518 10.140 29.591 1.00 83.38 185 ASN A C 1
ATOM 1431 O O . ASN A 1 185 ? -3.128 10.582 28.509 1.00 83.38 185 ASN A O 1
ATOM 1435 N N . TYR A 1 186 ? -4.233 9.016 29.725 1.00 88.12 186 TYR A N 1
ATOM 1436 C CA . TYR A 1 186 ? -4.716 8.184 28.621 1.00 88.12 186 TYR A CA 1
ATOM 1437 C C . TYR A 1 186 ? -6.102 7.627 28.944 1.00 88.12 186 TYR A C 1
ATOM 1439 O O . TYR A 1 186 ? -6.231 6.638 29.661 1.00 88.12 186 TYR A O 1
ATOM 1447 N N . PHE A 1 187 ? -7.146 8.231 28.382 1.00 91.56 187 PHE A N 1
ATOM 1448 C CA . PHE A 1 187 ? -8.527 7.842 28.680 1.00 91.56 187 PHE A CA 1
ATOM 1449 C C . PHE A 1 187 ? -9.452 8.015 27.477 1.00 91.56 187 PHE A C 1
ATOM 1451 O O . PHE A 1 187 ? -9.078 8.552 26.442 1.00 91.56 187 PHE A O 1
ATOM 1458 N N . THR A 1 188 ? -10.684 7.532 27.594 1.00 93.38 188 THR A N 1
ATOM 1459 C CA . THR A 1 188 ? -11.724 7.677 26.568 1.00 93.38 188 THR A CA 1
ATOM 1460 C C . THR A 1 188 ? -12.943 8.339 27.185 1.00 93.38 188 THR A C 1
ATOM 1462 O O . THR A 1 188 ? -13.289 8.038 28.324 1.00 93.38 188 THR A O 1
ATOM 1465 N N . VAL A 1 189 ?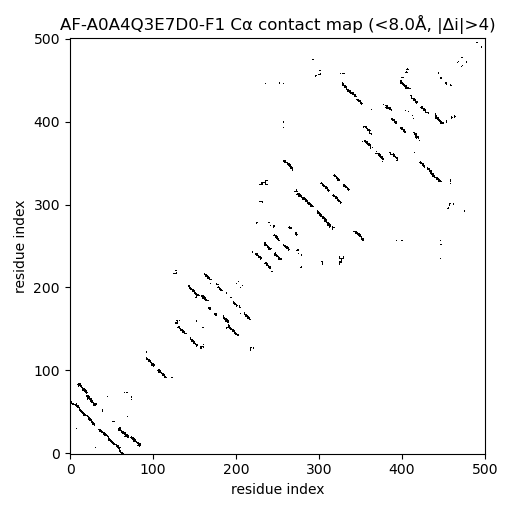 -13.600 9.223 26.434 1.00 93.69 189 VAL A N 1
ATOM 1466 C CA . VAL A 1 189 ? -14.836 9.889 26.872 1.00 93.69 189 VAL A CA 1
ATOM 1467 C C . VAL A 1 189 ? -15.966 9.482 25.931 1.00 93.69 189 VAL A C 1
ATOM 1469 O O . VAL A 1 189 ? -15.926 9.791 24.732 1.00 93.69 189 VAL A O 1
ATOM 1472 N N . LEU A 1 190 ? -16.962 8.750 26.444 1.00 93.62 190 LEU A N 1
ATOM 1473 C CA . LEU A 1 190 ? -18.102 8.330 25.627 1.00 93.62 190 LEU A CA 1
ATOM 1474 C C . LEU A 1 190 ? -18.996 9.521 25.277 1.00 93.62 190 LEU A C 1
ATOM 1476 O O . LEU A 1 190 ? -18.911 10.596 25.865 1.00 93.62 190 LEU A O 1
ATOM 1480 N N . LYS A 1 191 ? -19.859 9.323 24.283 1.00 93.75 191 LYS A N 1
ATOM 1481 C CA . LYS A 1 191 ? -20.811 10.333 23.823 1.00 93.75 191 LYS A CA 1
ATOM 1482 C C . LYS A 1 191 ? -21.715 10.794 24.969 1.00 93.75 191 LYS A C 1
ATOM 1484 O O . LYS A 1 191 ? -22.370 9.977 25.607 1.00 93.75 191 LYS A O 1
ATOM 1489 N N . GLY A 1 192 ? -21.763 12.105 25.193 1.00 94.62 192 GLY A N 1
ATOM 1490 C CA . GLY A 1 192 ? -22.528 12.725 26.276 1.00 94.62 192 GLY A CA 1
ATOM 1491 C C . GLY A 1 192 ? -21.839 12.713 27.642 1.00 94.62 192 GLY A C 1
ATOM 1492 O O . GLY A 1 192 ? -22.418 13.227 28.594 1.00 94.62 192 GLY A O 1
ATOM 1493 N N . GLU A 1 193 ? -20.632 12.155 27.756 1.00 94.94 193 GLU A N 1
ATOM 1494 C CA . GLU A 1 193 ? -19.899 12.092 29.020 1.00 94.94 193 GLU A CA 1
ATOM 1495 C C . GLU A 1 193 ? -18.895 13.237 29.188 1.00 94.94 193 GLU A C 1
ATOM 1497 O O . GLU A 1 193 ? -18.508 13.938 28.246 1.00 94.94 193 GLU A O 1
ATOM 1502 N N . GLU A 1 194 ? -18.430 13.386 30.426 1.00 95.31 194 GLU A N 1
ATOM 1503 C CA . GLU A 1 194 ? -17.360 14.298 30.799 1.00 95.31 194 GLU A CA 1
ATOM 1504 C C . GLU A 1 194 ? -16.273 13.594 31.612 1.00 95.31 194 GLU A C 1
ATOM 1506 O O . GLU A 1 194 ? -16.531 12.639 32.346 1.00 95.31 194 GLU A O 1
ATOM 1511 N N . LYS A 1 195 ? -15.048 14.108 31.509 1.00 94.38 195 LYS A N 1
ATOM 1512 C CA . LYS A 1 195 ? -13.905 13.711 32.328 1.00 94.38 195 LYS A CA 1
ATOM 1513 C C . LYS A 1 195 ? -13.241 14.954 32.904 1.00 94.38 195 LYS A C 1
ATOM 1515 O O . LYS A 1 195 ? -12.982 15.925 32.192 1.00 94.38 195 LYS A O 1
ATOM 1520 N N . ASN A 1 196 ? -12.942 14.895 34.197 1.00 95.50 196 ASN A N 1
ATOM 1521 C CA . ASN A 1 196 ? -12.162 15.910 34.892 1.00 95.50 196 ASN A CA 1
ATOM 1522 C C . ASN A 1 196 ? -10.762 15.360 35.175 1.00 95.50 196 ASN A C 1
ATOM 1524 O O . ASN A 1 196 ? -10.624 14.264 35.723 1.00 95.50 196 ASN A O 1
ATOM 1528 N N . ILE A 1 197 ? -9.738 16.128 34.817 1.00 96.44 197 ILE A N 1
ATOM 1529 C CA . ILE A 1 197 ? -8.336 15.807 35.090 1.00 96.44 197 ILE A CA 1
ATOM 1530 C C . ILE A 1 197 ? -7.638 16.982 35.772 1.00 96.44 197 ILE A C 1
ATOM 1532 O O . ILE A 1 197 ? -8.073 18.134 35.693 1.00 96.44 197 ILE A O 1
ATOM 1536 N N . THR A 1 198 ? -6.531 16.682 36.433 1.00 96.94 198 THR A N 1
ATOM 1537 C CA . THR A 1 198 ? -5.665 17.657 37.090 1.00 96.94 198 THR A CA 1
ATOM 1538 C C . THR A 1 198 ? -4.241 17.473 36.604 1.00 96.94 198 THR A C 1
ATOM 1540 O O . THR A 1 198 ? -3.731 16.353 36.635 1.00 96.94 198 THR A O 1
ATOM 1543 N N . ILE A 1 199 ? -3.606 18.569 36.194 1.00 96.44 199 ILE A N 1
ATOM 1544 C CA . ILE A 1 199 ? -2.213 18.603 35.753 1.00 96.44 199 ILE A CA 1
ATOM 1545 C C . ILE A 1 199 ? -1.421 19.511 36.691 1.00 96.44 199 ILE A C 1
ATOM 1547 O O . ILE A 1 199 ? -1.688 20.709 36.767 1.00 96.44 199 ILE A O 1
ATOM 1551 N N . GLU A 1 200 ? -0.440 18.955 37.390 1.00 96.06 200 GLU A N 1
ATOM 1552 C CA . GLU A 1 200 ? 0.471 19.687 38.267 1.00 96.06 200 GLU A CA 1
ATOM 1553 C C . GLU A 1 200 ? 1.822 19.921 37.581 1.00 96.06 200 GLU A C 1
ATOM 1555 O O . GLU A 1 200 ? 2.398 18.999 36.999 1.00 96.06 200 GLU A O 1
ATOM 1560 N N . TYR A 1 201 ? 2.350 21.144 37.672 1.00 94.19 201 TYR A N 1
ATOM 1561 C CA . TYR A 1 201 ? 3.679 21.495 37.172 1.00 94.19 201 TYR A CA 1
ATOM 1562 C C . TYR A 1 201 ? 4.377 22.541 38.052 1.00 94.19 201 TYR A C 1
ATOM 1564 O O . TYR A 1 201 ? 3.744 23.295 38.797 1.00 94.19 201 TYR A O 1
ATOM 1572 N N . ASP A 1 202 ? 5.709 22.573 37.993 1.00 93.94 202 ASP A N 1
ATOM 1573 C CA . ASP A 1 202 ? 6.522 23.527 38.751 1.00 93.94 202 ASP A CA 1
ATOM 1574 C C . ASP A 1 202 ? 6.715 24.839 37.962 1.00 93.94 202 ASP A C 1
ATOM 1576 O O . ASP A 1 202 ? 7.166 24.782 36.814 1.00 93.94 202 ASP A O 1
ATOM 1580 N N . PRO A 1 203 ? 6.440 26.023 38.544 1.00 91.88 203 PRO A N 1
ATOM 1581 C CA . PRO A 1 203 ? 6.780 27.306 37.928 1.00 91.88 203 PRO A CA 1
ATOM 1582 C C . PRO A 1 203 ? 8.256 27.444 37.526 1.00 91.88 203 PRO A C 1
ATOM 1584 O O . PRO A 1 203 ? 8.554 28.175 36.587 1.00 91.88 203 PRO A O 1
ATOM 1587 N N . ALA A 1 204 ? 9.179 26.747 38.200 1.00 90.50 204 ALA A N 1
ATOM 1588 C CA . ALA A 1 204 ? 10.598 26.740 37.838 1.00 90.50 204 ALA A CA 1
ATOM 1589 C C . ALA A 1 204 ? 10.878 25.996 36.519 1.00 90.50 204 ALA A C 1
ATOM 1591 O O . ALA A 1 204 ? 11.865 26.289 35.851 1.00 90.50 204 ALA A O 1
ATOM 1592 N N . VAL A 1 205 ? 10.012 25.049 36.139 1.00 83.12 205 VAL A N 1
ATOM 1593 C CA . VAL A 1 205 ? 10.091 24.310 34.868 1.00 83.12 205 VAL A CA 1
ATOM 1594 C C . VAL A 1 205 ? 9.471 25.130 33.738 1.00 83.12 205 VAL A C 1
ATOM 1596 O O . VAL A 1 205 ? 9.994 25.152 32.626 1.00 83.12 205 VAL A O 1
ATOM 1599 N N . PHE A 1 206 ? 8.360 25.818 34.012 1.00 88.44 206 PHE A N 1
ATOM 1600 C CA . PHE A 1 206 ? 7.724 26.701 33.043 1.00 88.44 206 PHE A CA 1
ATOM 1601 C C . PHE A 1 206 ? 6.988 27.856 33.729 1.00 88.44 206 PHE A C 1
ATOM 1603 O O . PHE A 1 206 ? 5.949 27.667 34.368 1.00 88.44 206 PHE A O 1
ATOM 1610 N N . ASN A 1 207 ? 7.510 29.071 33.549 1.00 83.31 207 ASN A N 1
ATOM 1611 C CA . ASN A 1 207 ? 6.977 30.291 34.154 1.00 83.31 207 ASN A CA 1
ATOM 1612 C C . ASN A 1 207 ? 6.097 31.084 33.168 1.00 83.31 207 ASN A C 1
ATOM 1614 O O . ASN A 1 207 ? 6.413 32.213 32.795 1.00 83.31 207 ASN A O 1
ATOM 1618 N N . GLY A 1 208 ? 5.003 30.469 32.713 1.00 86.38 208 GLY A N 1
ATOM 1619 C CA . GLY A 1 208 ? 4.049 31.069 31.776 1.00 86.38 208 GLY A CA 1
ATOM 1620 C C . GLY A 1 208 ? 2.716 30.317 31.715 1.00 86.38 208 GLY A C 1
ATOM 1621 O O . GLY A 1 208 ? 2.459 29.419 32.519 1.00 86.38 208 GLY A O 1
ATOM 1622 N N . THR A 1 209 ? 1.874 30.666 30.737 1.00 90.69 209 THR A N 1
ATOM 1623 C CA . THR A 1 209 ? 0.610 29.961 30.457 1.00 90.69 209 THR A CA 1
ATOM 1624 C C . THR A 1 209 ? 0.859 28.835 29.450 1.00 90.69 209 THR A C 1
ATOM 1626 O O . THR A 1 209 ? 1.123 29.128 28.281 1.00 90.69 209 THR A O 1
ATOM 1629 N N . PRO A 1 210 ? 0.838 27.556 29.863 1.00 92.44 210 PRO A N 1
ATOM 1630 C CA . PRO A 1 210 ? 1.101 26.445 28.956 1.00 92.44 210 PRO A CA 1
ATOM 1631 C C . PRO A 1 210 ? -0.062 26.257 27.975 1.00 92.44 210 PRO A C 1
ATOM 1633 O O . PRO A 1 210 ? -1.216 26.538 28.303 1.00 92.44 210 PRO A O 1
ATOM 1636 N N . LYS A 1 211 ? 0.226 25.725 26.784 1.00 90.50 211 LYS A N 1
ATOM 1637 C CA . LYS A 1 211 ? -0.810 25.245 25.865 1.00 90.50 211 LYS A CA 1
ATOM 1638 C C . LYS A 1 211 ? -1.230 23.841 26.300 1.00 90.50 211 LYS A C 1
ATOM 1640 O O . LYS A 1 211 ? -0.401 22.933 26.324 1.00 90.50 211 LYS A O 1
ATOM 1645 N N . LEU A 1 212 ? -2.511 23.666 26.612 1.00 93.69 212 LEU A N 1
ATOM 1646 C CA . LEU A 1 212 ? -3.114 22.350 26.795 1.00 93.69 212 LEU A CA 1
ATOM 1647 C C . LEU A 1 212 ? -3.321 21.701 25.423 1.00 93.69 212 LEU A C 1
ATOM 1649 O O . LEU A 1 212 ? -4.017 22.254 24.571 1.00 93.69 212 LEU A O 1
ATOM 1653 N N . ASP A 1 213 ? -2.709 20.544 25.217 1.00 89.06 213 ASP A N 1
ATOM 1654 C CA . ASP A 1 213 ? -2.850 19.742 24.008 1.00 89.06 213 ASP A CA 1
ATOM 1655 C C . ASP A 1 213 ? -3.558 18.431 24.359 1.00 89.06 213 ASP A C 1
ATOM 1657 O O . ASP A 1 213 ? -3.140 17.713 25.269 1.00 89.06 213 ASP A O 1
ATOM 1661 N N . ILE A 1 214 ? -4.672 18.157 23.681 1.00 90.81 214 ILE A N 1
ATOM 1662 C CA . ILE A 1 214 ? -5.466 16.939 23.859 1.00 90.81 214 ILE A CA 1
ATOM 1663 C C . ILE A 1 214 ? -5.590 16.296 22.486 1.00 90.81 214 ILE A C 1
ATOM 1665 O O . ILE A 1 214 ? -6.335 16.766 21.627 1.00 90.81 214 ILE A O 1
ATOM 1669 N N . SER A 1 215 ? -4.847 15.216 22.292 1.00 84.94 215 SER A N 1
ATOM 1670 C CA . SER A 1 215 ? -4.847 14.440 21.058 1.00 84.94 215 SER A CA 1
ATOM 1671 C C . SER A 1 215 ? -5.698 13.191 21.253 1.00 84.94 215 SER A C 1
ATOM 1673 O O . SER A 1 215 ? -5.584 12.517 22.263 1.00 84.94 215 SER A O 1
ATOM 1675 N N . GLN A 1 216 ? -6.587 12.874 20.319 1.00 87.75 216 GLN A N 1
ATOM 1676 C CA . GLN A 1 216 ? -7.302 11.595 20.296 1.00 87.75 216 GLN A CA 1
ATOM 1677 C C . GLN A 1 216 ? -6.458 10.533 19.577 1.00 87.75 216 GLN A C 1
ATOM 1679 O O . GLN A 1 216 ? -5.525 10.872 18.841 1.00 87.75 216 GLN A O 1
ATOM 1684 N N . PHE A 1 217 ? -6.823 9.257 19.709 1.00 78.50 217 PHE A N 1
ATOM 1685 C CA . PHE A 1 217 ? -6.164 8.147 19.010 1.00 78.50 217 PHE A CA 1
ATOM 1686 C C . PHE A 1 217 ? -6.087 8.369 17.486 1.00 78.50 217 PHE A C 1
ATOM 1688 O O . PHE A 1 217 ? -5.102 7.995 16.856 1.00 78.50 217 PHE A O 1
ATOM 1695 N N . THR A 1 218 ? -7.075 9.066 16.911 1.00 66.81 218 THR A N 1
ATOM 1696 C CA . THR A 1 218 ? -7.087 9.499 15.504 1.00 66.81 218 THR A CA 1
ATOM 1697 C C . THR A 1 218 ? -6.913 11.020 15.337 1.00 66.81 218 THR A C 1
ATOM 1699 O O . THR A 1 218 ? -7.431 11.592 14.388 1.00 66.81 218 THR A O 1
ATOM 1702 N N . SER A 1 219 ? -6.160 11.695 16.225 1.00 49.28 219 SER A N 1
ATOM 1703 C CA . SER A 1 219 ? -5.889 13.163 16.243 1.00 49.28 219 SER A CA 1
ATOM 1704 C C . SER A 1 219 ? -5.305 13.776 14.970 1.00 49.28 219 SER A C 1
ATOM 1706 O O . SER A 1 219 ? -5.111 14.988 14.896 1.00 49.28 219 SER A O 1
ATOM 1708 N N . GLN A 1 220 ? -5.056 12.971 13.950 1.00 47.09 220 GLN A N 1
ATOM 1709 C CA . GLN A 1 220 ? -5.085 13.451 12.586 1.00 47.09 220 GLN A CA 1
ATOM 1710 C C . GLN A 1 220 ? -6.325 12.823 11.948 1.00 47.09 220 GLN A C 1
ATOM 1712 O O . GLN A 1 220 ? -6.235 11.677 11.491 1.00 47.09 220 GLN A O 1
ATOM 1717 N N . PRO A 1 221 ? -7.479 13.526 11.878 1.00 41.47 221 PRO A N 1
ATOM 1718 C CA . PRO A 1 221 ? -8.410 13.183 10.819 1.00 41.47 221 PRO A CA 1
ATOM 1719 C C . PRO A 1 221 ? -7.579 13.199 9.537 1.00 41.47 221 PRO A C 1
ATOM 1721 O O . PRO A 1 221 ? -6.632 13.984 9.419 1.00 41.47 221 PRO A O 1
ATOM 1724 N N . ILE A 1 222 ? -7.883 12.321 8.590 1.00 47.19 222 ILE A N 1
ATOM 1725 C CA . ILE A 1 222 ? -7.346 12.436 7.241 1.00 47.19 222 ILE A CA 1
ATOM 1726 C C . ILE A 1 222 ? -7.861 13.782 6.695 1.00 47.19 222 ILE A C 1
ATOM 1728 O O . ILE A 1 222 ? -8.838 13.832 5.958 1.00 47.19 222 ILE A O 1
ATOM 1732 N N . GLN A 1 223 ? -7.244 14.907 7.069 1.00 45.03 223 GLN A N 1
ATOM 1733 C CA . GLN A 1 223 ? -7.232 16.094 6.243 1.00 45.03 223 GLN A CA 1
ATOM 1734 C C . GLN A 1 223 ? -6.500 15.611 5.004 1.00 45.03 223 GLN A C 1
ATOM 1736 O O . GLN A 1 223 ? -5.279 15.462 5.005 1.00 45.03 223 GLN A O 1
ATOM 1741 N N . GLN A 1 224 ? -7.288 15.202 4.010 1.00 53.53 224 GLN A N 1
ATOM 1742 C CA . GLN A 1 224 ? -6.832 14.649 2.751 1.00 53.53 224 GLN A CA 1
ATOM 1743 C C . GLN A 1 224 ? -5.882 15.647 2.081 1.00 53.53 224 GLN A C 1
ATOM 1745 O O . GLN A 1 224 ? -6.250 16.390 1.178 1.00 53.53 224 GLN A O 1
ATOM 1750 N N . LEU A 1 225 ? -4.599 15.538 2.403 1.00 61.75 225 LEU A N 1
ATOM 1751 C CA . LEU A 1 225 ? -3.520 15.726 1.443 1.00 61.75 225 LEU A CA 1
ATOM 1752 C C . LEU A 1 225 ? -3.488 14.521 0.491 1.00 61.75 225 LEU A C 1
ATOM 1754 O O . LEU A 1 225 ? -2.423 14.034 0.139 1.00 61.75 225 LEU A O 1
ATOM 1758 N N . ASN A 1 226 ? -4.663 13.994 0.129 1.00 83.88 226 ASN A N 1
ATOM 1759 C CA . ASN A 1 226 ? -4.804 12.929 -0.837 1.00 83.88 226 ASN A CA 1
ATOM 1760 C C . ASN A 1 226 ? -4.815 13.562 -2.222 1.00 83.88 226 ASN A C 1
ATOM 1762 O O . ASN A 1 226 ? -5.630 14.440 -2.520 1.00 83.88 226 ASN A O 1
ATOM 1766 N N . LYS A 1 227 ? -3.890 13.126 -3.062 1.00 94.25 227 LYS A N 1
ATOM 1767 C CA . LYS A 1 227 ? -3.780 13.545 -4.447 1.00 94.25 227 LYS A CA 1
ATOM 1768 C C . LYS A 1 227 ? -3.743 12.288 -5.308 1.00 94.25 227 LYS A C 1
ATOM 1770 O O . LYS A 1 227 ? -2.774 11.529 -5.282 1.00 94.25 227 LYS A O 1
ATOM 1775 N N . THR A 1 228 ? -4.793 12.096 -6.096 1.00 96.12 2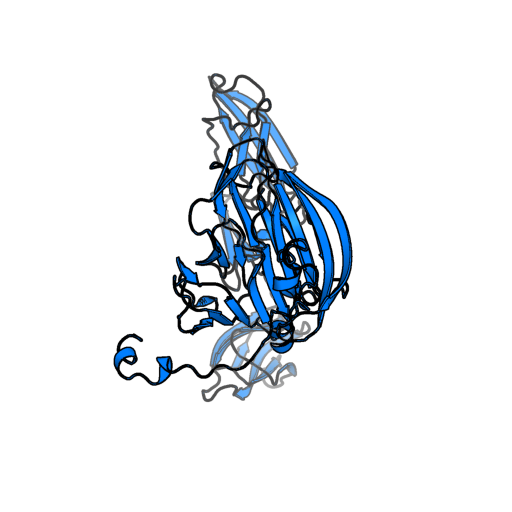28 THR A N 1
ATOM 1776 C CA . THR A 1 228 ? -4.951 10.934 -6.976 1.00 96.12 228 THR A CA 1
ATOM 1777 C C . THR A 1 228 ? -4.787 11.334 -8.437 1.00 96.12 228 THR A C 1
ATOM 1779 O O . THR A 1 228 ? -5.283 12.376 -8.873 1.00 96.12 228 THR A O 1
ATOM 1782 N N . ILE A 1 229 ? -4.108 10.490 -9.210 1.00 98.19 229 ILE A N 1
ATOM 1783 C CA . ILE A 1 229 ? -4.103 10.5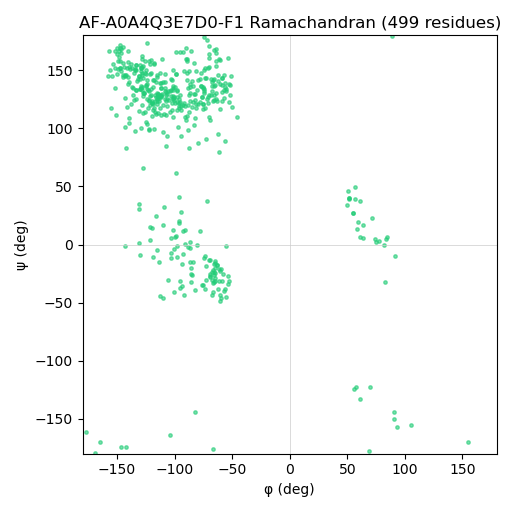35 -10.676 1.00 98.19 229 ILE A CA 1
ATOM 1784 C C . ILE A 1 229 ? -4.460 9.155 -11.224 1.00 98.19 229 ILE A C 1
ATOM 1786 O O . ILE A 1 229 ? -4.230 8.141 -10.570 1.00 98.19 229 ILE A O 1
ATOM 1790 N N . GLN A 1 230 ? -5.017 9.128 -12.430 1.00 98.56 230 GLN A N 1
ATOM 1791 C CA . GLN A 1 230 ? -5.497 7.909 -13.076 1.00 98.56 230 GLN A CA 1
ATOM 1792 C C . GLN A 1 230 ? -4.776 7.670 -14.401 1.00 98.56 230 GLN A C 1
ATOM 1794 O O . GLN A 1 230 ? -4.234 8.605 -15.003 1.00 98.56 230 GLN A O 1
ATOM 1799 N N . SER A 1 231 ? -4.799 6.424 -14.857 1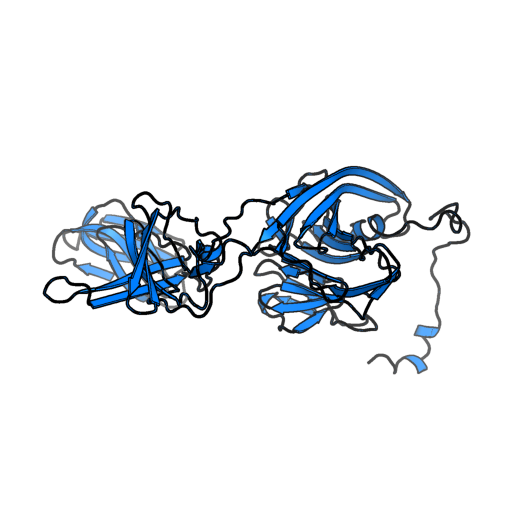.00 98.62 231 SER A N 1
ATOM 1800 C CA . SER A 1 231 ? -4.411 6.026 -16.203 1.00 98.62 231 SER A CA 1
ATOM 1801 C C . SER A 1 231 ? -5.300 6.702 -17.252 1.00 98.62 231 SER A C 1
ATOM 1803 O O . SER A 1 231 ? -6.425 7.108 -16.942 1.00 98.62 231 SER A O 1
ATOM 1805 N N . PRO A 1 232 ? -4.843 6.801 -18.512 1.00 98.31 232 PRO A N 1
ATOM 1806 C CA . PRO A 1 232 ? -5.665 7.307 -19.611 1.00 98.31 232 PRO A CA 1
ATOM 1807 C C . PRO A 1 232 ? -7.013 6.587 -19.783 1.00 98.31 232 PRO A C 1
ATOM 1809 O O . PRO A 1 232 ? -7.996 7.226 -20.147 1.00 98.31 232 PRO A O 1
ATOM 1812 N N . ASP A 1 233 ? -7.086 5.279 -19.504 1.00 97.38 233 ASP A N 1
ATOM 1813 C CA . ASP A 1 233 ? -8.340 4.509 -19.537 1.00 97.38 233 ASP A CA 1
ATOM 1814 C C . ASP A 1 233 ? -9.139 4.541 -18.225 1.00 97.38 233 ASP A C 1
ATOM 1816 O O . ASP A 1 233 ? -10.186 3.901 -18.128 1.00 97.38 233 ASP A O 1
ATOM 1820 N N . THR A 1 234 ? -8.662 5.286 -17.224 1.00 97.69 234 THR A N 1
ATOM 1821 C CA . THR A 1 234 ? -9.251 5.466 -15.886 1.00 97.69 234 THR A CA 1
ATOM 1822 C C . THR A 1 234 ? -9.346 4.209 -15.017 1.00 97.69 234 THR A C 1
ATOM 1824 O O . THR A 1 234 ? -9.895 4.269 -13.918 1.00 97.69 234 THR A O 1
ATOM 1827 N N . LYS A 1 235 ? -8.799 3.074 -15.467 1.00 97.81 235 LYS A N 1
ATOM 1828 C CA . LYS A 1 235 ? -8.894 1.804 -14.738 1.00 97.81 235 LYS A CA 1
ATOM 1829 C C . LYS A 1 235 ? -7.830 1.640 -13.678 1.00 97.81 235 LYS A C 1
ATOM 1831 O O . LYS A 1 235 ? -8.068 0.885 -12.748 1.00 97.81 235 LYS A O 1
ATOM 1836 N N . VAL A 1 236 ? -6.676 2.284 -13.810 1.00 98.75 236 VAL A N 1
ATOM 1837 C CA . VAL A 1 236 ? -5.599 2.228 -12.818 1.00 98.75 236 VAL A CA 1
ATOM 1838 C C . VAL A 1 236 ? -5.467 3.596 -12.169 1.00 98.75 236 VAL A C 1
ATOM 1840 O O . VAL A 1 236 ? -5.456 4.612 -12.862 1.00 98.75 236 VAL A O 1
ATOM 1843 N N . ASP A 1 237 ? -5.350 3.641 -10.848 1.00 98.44 237 ASP A N 1
ATOM 1844 C CA . ASP A 1 237 ? -5.100 4.883 -10.121 1.00 98.44 237 ASP A CA 1
ATOM 1845 C C . ASP A 1 237 ? -3.935 4.765 -9.144 1.00 98.44 237 ASP A C 1
ATOM 1847 O O . ASP A 1 237 ? -3.645 3.697 -8.603 1.00 98.44 237 ASP A O 1
ATOM 1851 N N . PHE A 1 238 ? -3.257 5.897 -8.958 1.00 98.75 238 PHE A N 1
ATOM 1852 C CA . PHE A 1 238 ? -2.247 6.107 -7.934 1.00 98.75 238 PHE A CA 1
ATOM 1853 C C . PHE A 1 238 ? -2.718 7.232 -7.021 1.00 98.75 238 PHE A C 1
ATOM 1855 O O . PHE A 1 238 ? -2.923 8.365 -7.471 1.00 98.75 238 PHE A O 1
ATOM 1862 N N . SER A 1 239 ? -2.863 6.921 -5.738 1.00 96.81 239 SER A N 1
ATOM 1863 C CA . SER A 1 239 ? -3.238 7.880 -4.699 1.00 96.81 239 SER A CA 1
ATOM 1864 C C . SER A 1 239 ? -2.063 8.097 -3.758 1.00 96.81 239 SER A C 1
ATOM 1866 O O . SER A 1 239 ? -1.535 7.124 -3.228 1.00 96.81 239 SER A O 1
ATOM 1868 N N . LEU A 1 240 ? -1.665 9.353 -3.535 1.00 96.81 240 LEU A N 1
ATOM 1869 C CA . LEU A 1 240 ? -0.626 9.744 -2.578 1.00 96.81 240 LEU A CA 1
ATOM 1870 C C . LEU A 1 240 ? -1.254 10.562 -1.450 1.00 96.81 240 LEU A C 1
ATOM 1872 O O . LEU A 1 240 ? -1.922 11.555 -1.725 1.00 96.81 240 LEU A O 1
ATOM 1876 N N . PHE A 1 241 ? -1.036 10.163 -0.199 1.00 91.19 241 PHE A N 1
ATOM 1877 C CA . PHE A 1 241 ? -1.671 10.766 0.973 1.00 91.19 241 PHE A CA 1
ATOM 1878 C C . PHE A 1 241 ? -0.759 10.760 2.204 1.00 91.19 241 PHE A C 1
ATOM 1880 O O . PHE A 1 241 ? 0.282 10.105 2.232 1.00 91.19 241 PHE A O 1
ATOM 1887 N N . VAL A 1 242 ? -1.146 11.505 3.243 1.00 86.31 242 VAL A N 1
ATOM 1888 C CA . VAL A 1 242 ? -0.432 11.541 4.527 1.00 86.31 242 VAL A CA 1
ATOM 1889 C C . VAL A 1 242 ? -1.174 10.707 5.567 1.00 86.31 242 VAL A C 1
ATOM 1891 O O . VAL A 1 242 ? -2.378 10.863 5.748 1.00 86.31 242 VAL A O 1
ATOM 1894 N N . LYS A 1 243 ? -0.441 9.854 6.289 1.00 75.88 243 LYS A N 1
ATOM 1895 C CA . LYS A 1 243 ? -0.911 9.146 7.489 1.00 75.88 243 LYS A CA 1
ATOM 1896 C C . LYS A 1 243 ? 0.180 9.208 8.555 1.00 75.88 243 LYS A C 1
ATOM 1898 O O . LYS A 1 243 ? 1.331 8.876 8.276 1.00 75.88 243 LYS A O 1
ATOM 1903 N N . ASN A 1 244 ? -0.161 9.636 9.773 1.00 72.19 244 ASN A N 1
ATOM 1904 C CA . ASN A 1 244 ? 0.784 9.792 10.891 1.00 72.19 244 ASN A CA 1
ATOM 1905 C C . ASN A 1 244 ? 2.038 10.609 10.508 1.00 72.19 244 ASN A C 1
ATOM 1907 O O . ASN A 1 244 ? 3.166 10.185 10.767 1.00 72.19 244 ASN A O 1
ATOM 1911 N N . ASN A 1 245 ? 1.838 11.746 9.827 1.00 77.81 245 ASN A N 1
ATOM 1912 C CA . ASN A 1 245 ? 2.893 12.625 9.301 1.00 77.81 245 ASN A CA 1
ATOM 1913 C C . ASN A 1 245 ? 3.911 11.924 8.380 1.00 77.81 245 ASN A C 1
ATOM 1915 O O . ASN A 1 245 ? 5.069 12.329 8.288 1.00 77.81 245 ASN A O 1
ATOM 1919 N N . ARG A 1 246 ? 3.517 10.847 7.698 1.00 83.00 246 ARG A N 1
ATOM 1920 C CA . ARG A 1 246 ? 4.340 10.143 6.706 1.00 83.00 246 ARG A CA 1
ATOM 1921 C C . ARG A 1 246 ? 3.573 10.035 5.399 1.00 83.00 246 ARG A C 1
ATOM 1923 O O . ARG A 1 246 ? 2.349 9.919 5.416 1.00 83.00 246 ARG A O 1
ATOM 1930 N N . ALA A 1 247 ? 4.293 10.058 4.284 1.00 91.06 247 ALA A N 1
ATOM 1931 C CA . ALA A 1 247 ? 3.701 9.828 2.975 1.00 91.06 247 ALA A CA 1
ATOM 1932 C C . ALA A 1 247 ? 3.383 8.337 2.797 1.00 91.06 247 ALA A C 1
ATOM 1934 O O . ALA A 1 247 ? 4.211 7.474 3.092 1.00 91.06 247 ALA A O 1
ATOM 1935 N N . TYR A 1 248 ? 2.185 8.054 2.305 1.00 93.50 248 TYR A N 1
ATOM 1936 C CA . TYR A 1 248 ? 1.711 6.738 1.902 1.00 93.50 248 TYR A CA 1
ATOM 1937 C C . TYR A 1 248 ? 1.157 6.818 0.489 1.00 93.50 248 TYR A C 1
ATOM 1939 O O . TYR A 1 248 ? 0.660 7.864 0.074 1.00 93.50 248 TYR A O 1
ATOM 1947 N N . TYR A 1 249 ? 1.207 5.702 -0.224 1.00 97.81 249 TYR A N 1
ATOM 1948 C CA . TYR A 1 249 ? 0.562 5.557 -1.516 1.00 97.81 249 TYR A CA 1
ATOM 1949 C C . TYR A 1 249 ? -0.324 4.313 -1.568 1.00 97.81 249 TYR A C 1
ATOM 1951 O O . TYR A 1 249 ? -0.197 3.408 -0.743 1.00 97.81 249 TYR A O 1
ATOM 1959 N N . GLN A 1 250 ? -1.223 4.282 -2.545 1.00 97.19 250 GLN A N 1
ATOM 1960 C CA . GLN A 1 250 ? -2.055 3.131 -2.879 1.00 97.19 250 GLN A CA 1
ATOM 1961 C C . GLN A 1 250 ? -2.170 3.028 -4.402 1.00 97.19 250 GLN A C 1
ATOM 1963 O O . GLN A 1 250 ? -2.227 4.057 -5.084 1.00 97.19 250 GLN A O 1
ATOM 1968 N N . VAL A 1 251 ? -2.206 1.797 -4.921 1.00 98.69 251 VAL A N 1
ATOM 1969 C CA . VAL A 1 251 ? -2.446 1.518 -6.343 1.00 98.69 251 VAL A CA 1
ATOM 1970 C C . VAL A 1 251 ? -3.660 0.623 -6.477 1.00 98.69 251 VAL A C 1
ATOM 1972 O O . VAL A 1 251 ? -3.681 -0.488 -5.936 1.00 98.69 251 VAL A O 1
ATOM 1975 N N . ASN A 1 252 ? -4.645 1.082 -7.241 1.00 96.75 252 ASN A N 1
ATOM 1976 C CA . ASN A 1 252 ? -5.849 0.313 -7.515 1.00 96.75 252 ASN A CA 1
ATOM 1977 C C . ASN A 1 252 ? -5.994 0.019 -9.002 1.00 96.75 252 ASN A C 1
ATOM 1979 O O . ASN A 1 252 ? -5.501 0.757 -9.855 1.00 96.75 252 ASN A O 1
ATOM 1983 N N . ARG A 1 253 ? -6.734 -1.050 -9.291 1.00 97.25 253 ARG A N 1
ATOM 1984 C CA . ARG A 1 253 ? -7.302 -1.333 -10.600 1.00 97.25 253 ARG A CA 1
ATOM 1985 C C . ARG A 1 253 ? -8.801 -1.570 -10.470 1.00 97.25 253 ARG A C 1
ATOM 1987 O O . ARG A 1 253 ? -9.225 -2.367 -9.639 1.00 97.25 253 ARG A O 1
ATOM 1994 N N . ASP A 1 254 ? -9.596 -0.901 -11.299 1.00 93.62 254 ASP A N 1
ATOM 1995 C CA . ASP A 1 254 ? -11.059 -0.996 -11.316 1.00 93.62 254 ASP A CA 1
ATOM 1996 C C . ASP A 1 254 ? -11.656 -0.778 -9.901 1.00 93.62 254 ASP A C 1
ATOM 1998 O O . ASP A 1 254 ? -12.565 -1.485 -9.464 1.00 93.62 254 ASP A O 1
ATOM 2002 N N . GLY A 1 255 ? -11.078 0.170 -9.146 1.00 90.75 255 GLY A N 1
ATOM 2003 C CA . GLY A 1 255 ? -11.456 0.495 -7.763 1.00 90.75 255 GLY A CA 1
ATOM 2004 C C . GLY A 1 255 ? -11.022 -0.523 -6.698 1.00 90.75 255 GLY A C 1
ATOM 2005 O O . GLY A 1 255 ? -11.374 -0.366 -5.531 1.00 90.75 255 GLY A O 1
ATOM 2006 N N . LYS A 1 256 ? -10.270 -1.566 -7.067 1.00 92.44 256 LYS A N 1
ATOM 2007 C CA . LYS A 1 256 ? -9.807 -2.623 -6.158 1.00 92.44 256 LYS A CA 1
ATOM 2008 C C . LYS A 1 256 ? -8.294 -2.542 -5.937 1.00 92.44 256 LYS A C 1
ATOM 2010 O O . LYS A 1 256 ? -7.564 -2.318 -6.904 1.00 92.44 256 LYS A O 1
ATOM 2015 N N . PRO A 1 257 ? -7.794 -2.760 -4.711 1.00 90.75 257 PRO A N 1
ATOM 2016 C CA . PRO A 1 257 ? -6.375 -2.600 -4.419 1.00 90.75 257 PRO A CA 1
ATOM 2017 C C . PRO A 1 257 ? -5.527 -3.690 -5.079 1.00 90.75 257 PRO A C 1
ATOM 2019 O O . PRO A 1 257 ? -5.780 -4.884 -4.915 1.00 90.75 257 PRO A O 1
ATOM 2022 N N . ALA A 1 258 ? -4.490 -3.254 -5.793 1.00 97.69 258 ALA A N 1
ATOM 2023 C CA . ALA A 1 258 ? -3.358 -4.087 -6.187 1.00 97.69 258 ALA A CA 1
ATOM 2024 C C . ALA A 1 258 ? -2.199 -3.936 -5.192 1.00 97.69 258 ALA A C 1
ATOM 2026 O O . ALA A 1 258 ? -1.535 -4.916 -4.868 1.00 97.69 258 ALA A O 1
ATOM 2027 N N . ILE A 1 259 ? -2.003 -2.715 -4.685 1.00 98.44 259 ILE A N 1
ATOM 2028 C CA . ILE A 1 259 ? -1.147 -2.388 -3.543 1.00 98.44 259 ILE A CA 1
ATOM 2029 C C . ILE A 1 259 ? -1.994 -1.558 -2.585 1.00 98.44 259 ILE A C 1
ATOM 2031 O O . ILE A 1 259 ? -2.485 -0.497 -2.972 1.00 98.44 259 ILE A O 1
ATOM 2035 N N . GLU A 1 260 ? -2.184 -2.043 -1.360 1.00 92.94 260 GLU A N 1
ATOM 2036 C CA . GLU A 1 260 ? -2.877 -1.313 -0.296 1.00 92.94 260 GLU A CA 1
ATOM 2037 C C . GLU A 1 260 ? -2.021 -0.146 0.221 1.00 92.94 260 GLU A C 1
ATOM 2039 O O . GLU A 1 260 ? -0.870 0.032 -0.182 1.00 92.94 260 GLU A O 1
ATOM 2044 N N . ALA A 1 261 ? -2.576 0.651 1.136 1.00 90.69 261 ALA A N 1
ATOM 2045 C CA . ALA A 1 261 ? -1.885 1.766 1.776 1.00 90.69 261 ALA A CA 1
ATOM 2046 C C . ALA A 1 261 ? -0.465 1.379 2.239 1.00 90.69 261 ALA A C 1
ATOM 2048 O O . ALA A 1 261 ? -0.278 0.633 3.203 1.00 90.69 261 ALA A O 1
ATOM 2049 N N . SER A 1 262 ? 0.540 1.926 1.558 1.00 93.38 262 SER A N 1
ATOM 2050 C CA . SER A 1 262 ? 1.943 1.545 1.710 1.00 93.38 262 SER A CA 1
ATOM 2051 C C . SER A 1 262 ? 2.830 2.768 1.938 1.00 93.38 262 SER A C 1
ATOM 2053 O O . SER A 1 262 ? 2.660 3.775 1.254 1.00 93.38 262 SER A O 1
ATOM 2055 N N . PRO A 1 263 ? 3.770 2.734 2.898 1.00 91.81 263 PRO A N 1
ATOM 2056 C CA . PRO A 1 263 ? 4.577 3.900 3.235 1.00 91.81 263 PRO A CA 1
ATOM 2057 C C . PRO A 1 263 ? 5.642 4.191 2.168 1.00 91.81 263 PRO A C 1
ATOM 2059 O O . PRO A 1 263 ? 6.283 3.279 1.650 1.00 91.81 263 PRO A O 1
ATOM 2062 N N . LEU A 1 264 ? 5.898 5.472 1.908 1.00 94.00 264 LEU A N 1
ATOM 2063 C CA . LEU A 1 264 ? 7.072 5.944 1.175 1.00 94.00 264 LEU A CA 1
ATOM 2064 C C . LEU A 1 264 ? 8.142 6.363 2.186 1.00 94.00 264 LEU A C 1
ATOM 2066 O O . LEU A 1 264 ? 7.925 7.289 2.969 1.00 94.00 264 LEU A O 1
ATOM 2070 N N . VAL A 1 265 ? 9.294 5.687 2.181 1.00 89.00 265 VAL A N 1
ATOM 2071 C CA . VAL A 1 265 ? 10.360 5.931 3.164 1.00 89.00 265 VAL A CA 1
ATOM 2072 C C . VAL A 1 265 ? 11.722 5.875 2.487 1.00 89.00 265 VAL A C 1
ATOM 2074 O O . VAL A 1 265 ? 12.204 4.798 2.151 1.00 89.00 265 VAL A O 1
ATOM 2077 N N . LEU A 1 266 ? 12.365 7.030 2.356 1.00 90.00 266 LEU A N 1
ATOM 2078 C CA . LEU A 1 266 ? 13.744 7.157 1.897 1.00 90.00 266 LEU A CA 1
ATOM 2079 C C . LEU A 1 266 ? 14.590 7.785 3.010 1.00 90.00 266 LEU A C 1
ATOM 2081 O O . LEU A 1 266 ? 14.130 8.683 3.717 1.00 90.00 266 LEU A O 1
ATOM 2085 N N . SER A 1 267 ? 15.827 7.321 3.176 1.00 89.00 267 SER A N 1
ATOM 2086 C CA . SER A 1 267 ? 16.815 7.938 4.059 1.00 89.00 267 SER A CA 1
ATOM 2087 C C . SER A 1 267 ? 17.921 8.582 3.234 1.00 89.00 267 SER A C 1
ATOM 2089 O O . SER A 1 267 ? 18.615 7.891 2.487 1.00 89.00 267 SER A O 1
ATOM 2091 N N . VAL A 1 268 ? 18.095 9.895 3.383 1.00 87.88 268 VAL A N 1
ATOM 2092 C CA . VAL A 1 268 ? 19.149 10.669 2.719 1.00 87.88 268 VAL A CA 1
ATOM 2093 C C . VAL A 1 268 ? 19.971 11.396 3.776 1.00 87.88 268 VAL A C 1
ATOM 2095 O O . VAL A 1 268 ? 19.423 12.124 4.604 1.00 87.88 268 VAL A O 1
ATOM 2098 N N . ASN A 1 269 ? 21.290 11.199 3.767 1.00 86.94 269 ASN A N 1
ATOM 2099 C CA . ASN A 1 269 ? 22.226 11.758 4.750 1.00 86.94 269 ASN A CA 1
ATOM 2100 C C . ASN A 1 269 ? 21.801 11.480 6.208 1.00 86.94 269 ASN A C 1
ATOM 2102 O O . ASN A 1 269 ? 21.869 12.357 7.069 1.00 86.94 269 ASN A O 1
ATOM 2106 N N . GLY A 1 270 ? 21.297 10.271 6.472 1.00 79.75 270 GLY A N 1
ATOM 2107 C CA . GLY A 1 270 ? 20.813 9.829 7.782 1.00 79.75 270 GLY A CA 1
ATOM 2108 C C . GLY A 1 270 ? 19.451 10.396 8.200 1.00 79.75 270 GLY A C 1
ATOM 2109 O O . GLY A 1 270 ? 18.979 10.082 9.291 1.00 79.75 270 GLY A O 1
ATOM 2110 N N . LYS A 1 271 ? 18.790 11.203 7.359 1.00 81.88 271 LYS A N 1
ATOM 2111 C CA . LYS A 1 271 ? 17.461 11.771 7.634 1.00 81.88 271 LYS A CA 1
ATOM 2112 C C . LYS A 1 271 ? 16.386 11.042 6.840 1.00 81.88 271 LYS A C 1
ATOM 2114 O O . LYS A 1 271 ? 16.544 10.814 5.645 1.00 81.88 271 LYS A O 1
ATOM 2119 N N . LEU A 1 272 ? 15.300 10.670 7.512 1.00 80.50 272 LEU A N 1
ATOM 2120 C CA . LEU A 1 272 ? 14.150 10.018 6.885 1.00 80.50 272 LEU A CA 1
ATOM 2121 C C . LEU A 1 272 ? 13.229 11.042 6.219 1.00 80.50 272 LEU A C 1
ATOM 2123 O O . LEU A 1 272 ? 13.061 12.152 6.717 1.00 80.50 272 LEU A O 1
ATOM 2127 N N . THR A 1 273 ? 12.561 10.630 5.146 1.00 77.50 273 THR A N 1
ATOM 2128 C CA . THR A 1 273 ? 11.394 11.330 4.603 1.00 77.50 273 THR A CA 1
ATOM 2129 C C . THR A 1 273 ? 10.196 11.121 5.534 1.00 77.50 273 THR A C 1
ATOM 2131 O O . THR A 1 273 ? 9.464 10.134 5.432 1.00 77.50 273 THR A O 1
ATOM 2134 N N . ASN A 1 274 ? 10.016 12.018 6.496 1.00 75.12 274 ASN A N 1
ATOM 2135 C CA . ASN A 1 274 ? 8.923 12.005 7.463 1.00 75.12 274 ASN A CA 1
ATOM 2136 C C . ASN A 1 274 ? 8.451 13.441 7.748 1.00 75.12 274 ASN A C 1
ATOM 2138 O O . ASN A 1 274 ? 8.862 14.383 7.078 1.00 75.12 274 ASN A O 1
ATOM 2142 N N . GLU A 1 275 ? 7.541 13.590 8.711 1.00 80.75 275 GLU A N 1
ATOM 2143 C CA . GLU A 1 275 ? 6.993 14.889 9.117 1.00 80.75 275 GLU A CA 1
ATOM 2144 C C . GLU A 1 275 ? 6.349 15.658 7.953 1.00 80.75 275 GLU A C 1
ATOM 2146 O O . GLU A 1 275 ? 6.482 16.875 7.826 1.00 80.75 275 GLU A O 1
ATOM 2151 N N . VAL A 1 276 ? 5.652 14.920 7.085 1.00 84.56 276 VAL A N 1
ATOM 2152 C CA . VAL A 1 276 ? 5.009 15.458 5.885 1.00 84.56 276 VAL A CA 1
ATOM 2153 C C . VAL A 1 276 ? 3.890 16.419 6.276 1.00 84.56 276 VAL A C 1
ATOM 2155 O O . VAL A 1 276 ? 2.968 16.044 6.998 1.00 84.56 276 VAL A O 1
ATOM 2158 N N . LYS A 1 277 ? 3.976 17.648 5.762 1.00 85.75 277 LYS A N 1
ATOM 2159 C CA . LYS A 1 277 ? 3.056 18.766 6.010 1.00 85.75 277 LYS A CA 1
ATOM 2160 C C . LYS A 1 277 ? 2.129 19.063 4.838 1.00 85.75 277 LYS A C 1
ATOM 2162 O O . LYS A 1 277 ? 1.038 19.570 5.061 1.00 85.75 277 LYS A O 1
ATOM 2167 N N . ALA A 1 278 ? 2.572 18.813 3.606 1.00 87.38 278 ALA A N 1
ATOM 2168 C CA . ALA A 1 278 ? 1.789 19.084 2.404 1.00 87.38 278 ALA A CA 1
ATOM 2169 C C . ALA A 1 278 ? 2.169 18.141 1.257 1.00 87.38 278 ALA A C 1
ATOM 2171 O O . ALA A 1 278 ? 3.311 17.685 1.165 1.00 87.38 278 ALA A O 1
ATOM 2172 N N . ILE A 1 279 ? 1.201 17.880 0.377 1.00 92.31 279 ILE A N 1
ATOM 2173 C CA . ILE A 1 279 ? 1.374 17.158 -0.885 1.00 92.31 279 ILE A CA 1
ATOM 2174 C C . ILE A 1 279 ? 0.657 17.949 -1.980 1.00 92.31 279 ILE A C 1
ATOM 2176 O O . ILE A 1 279 ? -0.548 18.203 -1.891 1.00 92.31 279 ILE A O 1
ATOM 2180 N N . GLU A 1 280 ? 1.383 18.286 -3.040 1.00 93.62 280 GLU A N 1
ATOM 2181 C CA . GLU A 1 280 ? 0.864 19.029 -4.189 1.00 93.62 280 GLU A CA 1
ATOM 2182 C C . GLU A 1 280 ? 1.285 18.366 -5.497 1.00 93.62 280 GLU A C 1
ATOM 2184 O O . GLU A 1 280 ? 2.415 17.911 -5.624 1.00 93.62 280 GLU A O 1
ATOM 2189 N N . ILE A 1 281 ? 0.394 18.334 -6.491 1.00 96.38 281 ILE A N 1
ATOM 2190 C CA . ILE A 1 281 ? 0.765 17.935 -7.854 1.00 96.38 281 ILE A CA 1
ATOM 2191 C C . ILE A 1 281 ? 1.354 19.172 -8.529 1.00 96.38 281 ILE A C 1
ATOM 2193 O O . ILE A 1 281 ? 0.613 20.075 -8.913 1.00 96.38 281 ILE A O 1
ATOM 2197 N N . SER A 1 282 ? 2.677 19.225 -8.651 1.00 96.50 282 SER A N 1
ATOM 2198 C CA . SER A 1 282 ? 3.396 20.377 -9.202 1.00 96.50 282 SER A CA 1
ATOM 2199 C C . SER A 1 282 ? 3.498 20.338 -10.726 1.00 96.50 282 SER A C 1
ATOM 2201 O O . SER A 1 282 ? 3.593 21.386 -11.364 1.00 96.50 282 SER A O 1
ATOM 2203 N N . LYS A 1 283 ? 3.432 19.145 -11.332 1.00 97.69 283 LYS A N 1
ATOM 2204 C CA . LYS A 1 283 ? 3.346 18.957 -12.788 1.00 97.69 283 LYS A CA 1
ATOM 2205 C C . LYS A 1 283 ? 2.436 17.785 -13.123 1.00 97.69 283 LYS A C 1
ATOM 2207 O O . LYS A 1 283 ? 2.433 16.786 -12.408 1.00 97.69 283 LYS A O 1
ATOM 2212 N N . LYS A 1 284 ? 1.707 17.882 -14.237 1.00 98.25 284 LYS A N 1
ATOM 2213 C CA . LYS A 1 284 ? 0.901 16.789 -14.795 1.00 98.25 284 LYS A CA 1
ATOM 2214 C C . LYS A 1 284 ? 0.776 16.936 -16.309 1.00 98.25 284 LYS A C 1
ATOM 2216 O O . LYS A 1 284 ? 0.485 18.027 -16.793 1.00 98.25 284 LYS A O 1
ATOM 2221 N N . LYS A 1 285 ? 0.951 15.843 -17.047 1.00 98.12 285 LYS A N 1
ATOM 2222 C CA . LYS A 1 285 ? 0.684 15.754 -18.489 1.00 98.12 285 LYS A CA 1
ATOM 2223 C C . LYS A 1 285 ? 0.276 14.336 -18.881 1.00 98.12 285 LYS A C 1
ATOM 2225 O O . LYS A 1 285 ? 0.501 13.393 -18.130 1.00 98.12 285 LYS A O 1
ATOM 2230 N N . ILE A 1 286 ? -0.299 14.193 -20.068 1.00 98.06 286 ILE A N 1
ATOM 2231 C CA . ILE A 1 286 ? -0.529 12.891 -20.701 1.00 98.06 286 ILE A CA 1
ATOM 2232 C C . ILE A 1 286 ? 0.578 12.677 -21.734 1.00 98.06 286 ILE A C 1
ATOM 2234 O O . ILE A 1 286 ? 0.933 13.601 -22.467 1.00 98.06 286 ILE A O 1
ATOM 2238 N N . ILE A 1 287 ? 1.142 11.475 -21.762 1.00 98.06 287 ILE A N 1
ATOM 2239 C CA . ILE A 1 287 ? 2.077 11.015 -22.784 1.00 98.06 287 ILE A CA 1
ATOM 2240 C C . ILE A 1 287 ? 1.358 9.950 -23.599 1.00 98.06 287 ILE A C 1
ATOM 2242 O O . ILE A 1 287 ? 0.815 9.013 -23.021 1.00 98.06 287 ILE A O 1
ATOM 2246 N N . THR A 1 288 ? 1.384 10.091 -24.921 1.00 97.44 288 THR A N 1
ATOM 2247 C CA . THR A 1 288 ? 0.873 9.091 -25.859 1.00 97.44 288 THR A CA 1
ATOM 2248 C C . THR A 1 288 ? 1.831 9.016 -27.038 1.00 97.44 288 THR A C 1
ATOM 2250 O O . THR A 1 288 ? 1.872 9.907 -27.882 1.00 97.44 288 THR A O 1
ATOM 2253 N N . GLU A 1 289 ? 2.633 7.962 -27.078 1.00 96.25 289 GLU A N 1
ATOM 2254 C CA . GLU A 1 289 ? 3.594 7.712 -28.149 1.00 96.25 289 GLU A CA 1
ATOM 2255 C C . GLU A 1 289 ? 3.777 6.206 -28.369 1.00 96.25 289 GLU A C 1
ATOM 2257 O O . GLU A 1 289 ? 3.390 5.377 -27.542 1.00 96.25 289 GLU A O 1
ATOM 2262 N N . SER A 1 290 ? 4.400 5.853 -29.488 1.00 95.06 290 SER A N 1
ATOM 2263 C CA . SER A 1 290 ? 4.844 4.489 -29.762 1.00 95.06 290 SER A CA 1
ATOM 2264 C C . SER A 1 290 ? 6.235 4.511 -30.378 1.00 95.06 290 SER A C 1
ATOM 2266 O O . SER A 1 290 ? 6.619 5.490 -31.022 1.00 95.06 290 SER A O 1
ATOM 2268 N N . TYR A 1 291 ? 6.997 3.444 -30.173 1.00 93.19 291 TYR A N 1
ATOM 2269 C CA . TYR A 1 291 ? 8.345 3.313 -30.718 1.00 93.19 291 TYR A CA 1
ATOM 2270 C C . TYR A 1 291 ? 8.661 1.854 -31.032 1.00 93.19 291 TYR A C 1
ATOM 2272 O O . TYR A 1 291 ? 8.112 0.936 -30.428 1.00 93.19 291 TYR A O 1
ATOM 2280 N N . ALA A 1 292 ? 9.539 1.630 -32.007 1.00 92.06 292 ALA A N 1
ATOM 2281 C CA . ALA A 1 292 ? 9.978 0.284 -32.348 1.00 92.06 292 ALA A CA 1
ATOM 2282 C C . ALA A 1 292 ? 10.814 -0.314 -31.204 1.00 92.06 292 ALA A C 1
ATOM 2284 O O . ALA A 1 292 ? 11.651 0.368 -30.612 1.00 92.06 292 ALA A O 1
ATOM 2285 N N . THR A 1 293 ? 10.607 -1.596 -30.917 1.00 91.38 293 THR A N 1
ATOM 2286 C CA . THR A 1 293 ? 11.357 -2.348 -29.905 1.00 91.38 293 THR A CA 1
ATOM 2287 C C . THR A 1 293 ? 11.648 -3.767 -30.397 1.00 91.38 293 THR A C 1
ATOM 2289 O O . THR A 1 293 ? 11.104 -4.219 -31.403 1.00 91.38 293 THR A O 1
ATOM 2292 N N . ARG A 1 294 ? 12.548 -4.468 -29.707 1.00 86.94 294 ARG A N 1
ATOM 2293 C CA . ARG A 1 294 ? 12.902 -5.876 -29.973 1.00 86.94 294 ARG A CA 1
ATOM 2294 C C . ARG A 1 294 ? 12.527 -6.791 -28.799 1.00 86.94 294 ARG A C 1
ATOM 2296 O O . ARG A 1 294 ? 13.166 -7.818 -28.599 1.00 86.94 294 ARG A O 1
ATOM 2303 N N . GLY A 1 295 ? 11.542 -6.370 -28.003 1.00 84.38 295 GLY A N 1
ATOM 2304 C CA . GLY A 1 295 ? 11.023 -7.108 -26.853 1.00 84.38 295 GLY A CA 1
ATOM 2305 C C . GLY A 1 295 ? 10.001 -8.176 -27.248 1.00 84.38 295 GLY A C 1
ATOM 2306 O O . GLY A 1 295 ? 10.101 -8.801 -28.301 1.00 84.38 295 GLY A O 1
ATOM 2307 N N . VAL A 1 296 ? 8.993 -8.367 -26.396 1.00 87.00 296 VAL A N 1
ATOM 2308 C CA . VAL A 1 296 ? 7.895 -9.333 -26.601 1.00 87.00 296 VAL A CA 1
ATOM 2309 C C . VAL A 1 296 ? 7.019 -9.028 -27.829 1.00 87.00 296 VAL A C 1
ATOM 2311 O O . VAL A 1 296 ? 6.335 -9.913 -28.336 1.00 87.00 296 VAL A O 1
ATOM 2314 N N . HIS A 1 297 ? 7.083 -7.804 -28.354 1.00 92.56 297 HIS A N 1
ATOM 2315 C CA . HIS A 1 297 ? 6.477 -7.368 -29.613 1.00 92.56 297 HIS A CA 1
ATOM 2316 C C . HIS A 1 297 ? 7.379 -6.334 -30.314 1.00 92.56 297 HIS A C 1
ATOM 2318 O O . HIS A 1 297 ? 8.365 -5.869 -29.745 1.00 92.56 297 HIS A O 1
ATOM 2324 N N . SER A 1 298 ? 7.076 -5.985 -31.571 1.00 92.19 298 SER A N 1
ATOM 2325 C CA . SER A 1 298 ? 7.927 -5.115 -32.408 1.00 92.19 298 SER A CA 1
ATOM 2326 C C . SER A 1 298 ? 7.723 -3.612 -32.191 1.00 92.19 298 SER A C 1
ATOM 2328 O O . SER A 1 298 ? 8.538 -2.804 -32.635 1.00 92.19 298 SER A O 1
ATOM 2330 N N . GLN A 1 299 ? 6.630 -3.220 -31.541 1.00 94.62 299 GLN A N 1
ATOM 2331 C CA . GLN A 1 299 ? 6.291 -1.829 -31.251 1.00 94.62 299 GLN A CA 1
ATOM 2332 C C . GLN A 1 299 ? 5.829 -1.723 -29.803 1.00 94.62 299 GLN A C 1
ATOM 2334 O O . GLN A 1 299 ? 4.915 -2.442 -29.416 1.00 94.62 299 GLN A O 1
ATOM 2339 N N . ALA A 1 300 ? 6.467 -0.855 -29.025 1.00 94.94 300 ALA A N 1
ATOM 2340 C CA . ALA A 1 300 ? 6.065 -0.511 -27.670 1.00 94.94 300 ALA A CA 1
ATOM 2341 C C . ALA A 1 300 ? 5.129 0.701 -27.680 1.00 94.94 300 ALA A C 1
ATOM 2343 O O . ALA A 1 300 ? 5.256 1.586 -28.537 1.00 94.94 300 ALA A O 1
ATOM 2344 N N . VAL A 1 301 ? 4.222 0.766 -26.709 1.00 95.44 301 VAL A N 1
ATOM 2345 C CA . VAL A 1 301 ? 3.302 1.888 -26.502 1.00 95.44 301 VAL A CA 1
ATOM 2346 C C . VAL A 1 301 ? 3.580 2.530 -25.147 1.00 95.44 301 VAL A C 1
ATOM 2348 O O . VAL A 1 301 ? 3.499 1.891 -24.100 1.00 95.44 301 VAL A O 1
ATOM 2351 N N . ASN A 1 302 ? 3.860 3.831 -25.153 1.00 97.00 302 ASN A N 1
ATOM 2352 C CA . ASN A 1 302 ? 3.955 4.641 -23.944 1.00 97.00 302 ASN A CA 1
ATOM 2353 C C . ASN A 1 302 ? 2.724 5.542 -23.866 1.00 97.00 302 ASN A C 1
ATOM 2355 O O . ASN A 1 302 ? 2.685 6.625 -24.452 1.00 97.00 302 ASN A O 1
ATOM 2359 N N . ASN A 1 303 ? 1.703 5.052 -23.165 1.00 97.62 303 ASN A N 1
ATOM 2360 C CA . ASN A 1 303 ? 0.463 5.776 -22.922 1.00 97.62 303 ASN A CA 1
ATOM 2361 C C . ASN A 1 303 ? 0.222 5.903 -21.414 1.00 97.62 303 ASN A C 1
ATOM 2363 O O . ASN A 1 303 ? -0.226 4.948 -20.775 1.00 97.62 303 ASN A O 1
ATOM 2367 N N . CYS A 1 304 ? 0.554 7.058 -20.835 1.00 98.69 304 CYS A N 1
ATOM 2368 C CA . CYS A 1 304 ? 0.453 7.272 -19.394 1.00 98.69 304 CYS A CA 1
ATOM 2369 C C . CYS A 1 304 ? 0.106 8.708 -19.000 1.00 98.69 304 CYS A C 1
ATOM 2371 O O . CYS A 1 304 ? 0.380 9.670 -19.718 1.00 98.69 304 CYS A O 1
ATOM 2373 N N . THR A 1 305 ? -0.440 8.847 -17.796 1.00 98.81 305 THR A N 1
ATOM 2374 C CA . THR A 1 305 ? -0.460 10.118 -17.070 1.00 98.81 305 THR A CA 1
ATOM 2375 C C . THR A 1 305 ? 0.861 10.262 -16.315 1.00 98.81 305 THR A C 1
ATOM 2377 O O . THR A 1 305 ? 1.164 9.451 -15.444 1.00 98.81 305 THR A O 1
ATOM 2380 N N . ASP A 1 306 ? 1.643 11.289 -16.637 1.00 98.75 306 ASP A N 1
ATOM 2381 C CA . ASP A 1 306 ? 2.943 11.617 -16.042 1.00 98.75 306 ASP A CA 1
ATOM 2382 C C . ASP A 1 306 ? 2.787 12.812 -15.096 1.00 98.75 306 ASP A C 1
ATOM 2384 O O . ASP A 1 306 ? 2.281 13.860 -15.507 1.00 98.75 306 ASP A O 1
ATOM 2388 N N . ALA A 1 307 ? 3.189 12.669 -13.834 1.00 98.69 307 ALA A N 1
ATOM 2389 C CA . ALA A 1 307 ? 3.010 13.703 -12.821 1.00 98.69 307 ALA A CA 1
ATOM 2390 C C . ALA A 1 307 ? 4.144 13.750 -11.793 1.00 98.69 307 ALA A C 1
ATOM 2392 O O . ALA A 1 307 ? 4.717 12.729 -11.424 1.00 98.69 307 ALA A O 1
ATOM 2393 N N . GLU A 1 308 ? 4.423 14.941 -11.276 1.00 98.62 308 GLU A N 1
ATOM 2394 C CA . GLU A 1 308 ? 5.339 15.160 -10.157 1.00 98.62 308 GLU A CA 1
ATOM 2395 C C . GLU A 1 308 ? 4.544 15.653 -8.947 1.00 98.62 308 GLU A C 1
ATOM 2397 O O . GLU A 1 308 ? 3.774 16.611 -9.046 1.00 98.62 308 GLU A O 1
ATOM 2402 N N . TYR A 1 309 ? 4.734 14.988 -7.8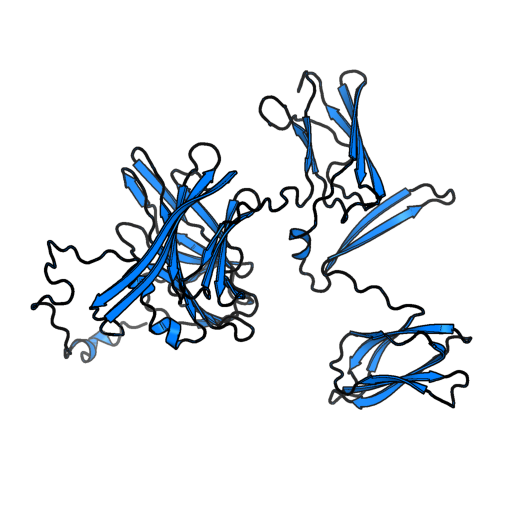09 1.00 97.81 309 TYR A N 1
ATOM 2403 C CA . TYR A 1 309 ? 4.159 15.375 -6.528 1.00 97.81 309 TYR A CA 1
ATOM 2404 C C . TYR A 1 309 ? 5.238 16.010 -5.665 1.00 97.81 309 TYR A C 1
ATOM 2406 O O . TYR A 1 309 ? 6.160 15.314 -5.245 1.00 97.81 309 TYR A O 1
ATOM 2414 N N . THR A 1 310 ? 5.115 17.296 -5.360 1.00 95.56 310 THR A N 1
ATOM 2415 C CA . THR A 1 310 ? 5.947 17.938 -4.342 1.00 95.56 310 THR A CA 1
ATOM 2416 C C . THR A 1 310 ? 5.443 17.516 -2.966 1.00 95.56 310 THR A C 1
ATOM 2418 O O . THR A 1 310 ? 4.282 17.751 -2.626 1.00 95.56 310 THR A O 1
ATOM 2421 N N . VAL A 1 311 ? 6.315 16.893 -2.174 1.00 93.75 311 VAL A N 1
ATOM 2422 C CA . VAL A 1 311 ? 6.053 16.496 -0.790 1.00 93.75 311 VAL A CA 1
ATOM 2423 C C . VAL A 1 311 ? 6.868 17.398 0.130 1.00 93.75 311 VAL A C 1
ATOM 2425 O O . VAL A 1 311 ? 8.100 17.345 0.149 1.00 93.75 311 VAL A O 1
ATOM 2428 N N . THR A 1 312 ? 6.169 18.233 0.894 1.00 89.94 312 THR A N 1
ATOM 2429 C CA . THR A 1 312 ? 6.782 19.187 1.823 1.00 89.94 312 THR A CA 1
ATOM 2430 C C . THR A 1 312 ? 6.851 18.566 3.210 1.00 89.94 312 THR A C 1
ATOM 2432 O O . THR A 1 312 ? 5.812 18.240 3.787 1.00 89.94 312 THR A O 1
ATOM 2435 N N . GLY A 1 313 ? 8.058 18.407 3.750 1.00 82.12 313 GLY A N 1
ATOM 2436 C CA . GLY A 1 313 ? 8.304 17.906 5.104 1.00 82.12 313 GLY A CA 1
ATOM 2437 C C . GLY A 1 313 ? 8.692 19.016 6.086 1.00 82.12 313 GLY A C 1
ATOM 2438 O O . GLY A 1 313 ? 8.493 20.208 5.832 1.00 82.12 313 GLY A O 1
ATOM 2439 N N . SER A 1 314 ? 9.251 18.646 7.238 1.00 71.88 314 SER A N 1
ATOM 2440 C CA . SER A 1 314 ? 9.890 19.590 8.162 1.00 71.88 314 SER A CA 1
ATOM 2441 C C . SER A 1 314 ? 11.382 19.782 7.830 1.00 71.88 314 SER A C 1
ATOM 2443 O O . SER A 1 314 ? 12.091 18.851 7.438 1.00 71.88 314 SER A O 1
ATOM 2445 N N . GLY A 1 315 ? 11.891 21.012 7.962 1.00 67.44 315 GLY A N 1
ATOM 2446 C CA . GLY A 1 315 ? 13.284 21.333 7.619 1.00 67.44 315 GLY A CA 1
ATOM 2447 C C . GLY A 1 315 ? 13.613 21.086 6.136 1.00 67.44 315 GLY A C 1
ATOM 2448 O O . GLY A 1 315 ? 12.849 21.478 5.262 1.00 67.44 315 GLY A O 1
ATOM 2449 N N . ASN A 1 316 ? 14.742 20.419 5.856 1.00 59.75 316 ASN A N 1
ATOM 2450 C CA . ASN A 1 316 ? 15.228 20.103 4.497 1.00 59.75 316 ASN A CA 1
ATOM 2451 C C . ASN A 1 316 ? 14.796 18.705 3.999 1.00 59.75 316 ASN A C 1
ATOM 2453 O O . ASN A 1 316 ? 15.516 18.083 3.223 1.00 59.75 316 ASN A O 1
ATOM 2457 N N . SER A 1 317 ? 13.666 18.170 4.469 1.00 70.81 317 SER A N 1
ATOM 2458 C CA . SER A 1 317 ? 13.174 16.830 4.090 1.00 70.81 317 SER A CA 1
ATOM 2459 C C . SER A 1 317 ? 12.242 16.830 2.871 1.00 70.81 317 SER A C 1
ATOM 2461 O O . SER A 1 317 ? 11.599 15.823 2.592 1.00 70.81 317 SER A O 1
ATOM 2463 N N . ASN A 1 318 ? 12.163 17.943 2.136 1.00 87.88 318 ASN A N 1
ATOM 2464 C CA . ASN A 1 318 ? 11.341 18.046 0.933 1.00 87.88 318 ASN A CA 1
ATOM 2465 C C . ASN A 1 318 ? 11.852 17.104 -0.160 1.00 87.88 318 ASN A C 1
ATOM 2467 O O . ASN A 1 318 ? 13.050 17.036 -0.437 1.00 87.88 318 ASN A O 1
ATOM 2471 N N . PHE A 1 319 ? 10.928 16.428 -0.828 1.00 92.94 319 PHE A N 1
ATOM 2472 C CA . PHE A 1 319 ? 11.231 15.575 -1.970 1.00 92.94 319 PHE A CA 1
ATOM 2473 C C . PHE A 1 319 ? 10.087 15.621 -2.972 1.00 92.94 319 PHE A C 1
ATOM 2475 O O . PHE A 1 319 ? 8.990 16.091 -2.679 1.00 92.94 319 PHE A O 1
ATOM 2482 N N . THR A 1 320 ? 10.351 15.144 -4.180 1.00 96.44 320 THR A N 1
ATOM 2483 C CA . THR A 1 320 ? 9.326 14.957 -5.202 1.00 96.44 320 THR A CA 1
ATOM 2484 C C . THR A 1 320 ? 9.124 13.472 -5.459 1.00 96.44 320 THR A C 1
ATOM 2486 O O . THR A 1 320 ? 10.092 12.714 -5.527 1.00 96.44 320 THR A O 1
ATOM 2489 N N . VAL A 1 321 ? 7.873 13.048 -5.619 1.00 98.19 321 VAL A N 1
ATOM 2490 C CA . VAL A 1 321 ? 7.529 11.718 -6.133 1.00 98.19 321 VAL A CA 1
ATOM 2491 C C . VAL A 1 321 ? 7.142 11.891 -7.597 1.00 98.19 321 VAL A C 1
ATOM 2493 O O . VAL A 1 321 ? 6.117 12.496 -7.905 1.00 98.19 321 VAL A O 1
ATOM 2496 N N . HIS A 1 322 ? 7.975 11.402 -8.513 1.00 98.69 322 HIS A N 1
ATOM 2497 C CA . HIS A 1 322 ? 7.661 11.385 -9.944 1.00 98.69 322 HIS A CA 1
ATOM 2498 C C . HIS A 1 322 ? 6.920 10.089 -10.249 1.00 98.69 322 HIS A C 1
ATOM 2500 O O . HIS A 1 322 ? 7.460 9.017 -9.999 1.00 98.69 322 HIS A O 1
ATOM 2506 N N . VAL A 1 323 ? 5.694 10.191 -10.755 1.00 98.88 323 VAL A N 1
ATOM 2507 C CA . VAL A 1 323 ? 4.770 9.077 -10.982 1.00 98.88 323 VAL A CA 1
ATOM 2508 C C . VAL A 1 323 ? 4.340 9.045 -12.445 1.00 98.88 323 VAL A C 1
ATOM 2510 O O . VAL A 1 323 ? 4.017 10.076 -13.034 1.00 98.88 323 VAL A O 1
ATOM 2513 N N . LYS A 1 324 ? 4.279 7.845 -13.012 1.00 98.88 324 LYS A N 1
ATOM 2514 C CA . LYS A 1 324 ? 3.654 7.540 -14.298 1.00 98.88 324 LYS A CA 1
ATOM 2515 C C . LYS A 1 324 ? 2.584 6.477 -14.088 1.00 98.88 324 LYS A C 1
ATOM 2517 O O . LYS A 1 324 ? 2.893 5.407 -13.569 1.00 98.88 324 LYS A O 1
ATOM 2522 N N . VAL A 1 325 ? 1.349 6.758 -14.493 1.00 98.88 325 VAL A N 1
ATOM 2523 C CA . VAL A 1 325 ? 0.221 5.816 -14.407 1.00 98.88 325 VAL A CA 1
ATOM 2524 C C . VAL A 1 325 ? -0.199 5.392 -15.810 1.00 98.88 325 VAL A C 1
ATOM 2526 O O . VAL A 1 325 ? -0.698 6.206 -16.590 1.00 98.88 325 VAL A O 1
ATOM 2529 N N . PHE A 1 326 ? 0.039 4.123 -16.121 1.00 98.81 326 PHE A N 1
ATOM 2530 C CA . PHE A 1 326 ? -0.283 3.441 -17.370 1.00 98.81 326 PHE A CA 1
ATOM 2531 C C . PHE A 1 326 ? -1.586 2.642 -17.208 1.00 98.81 326 PHE A C 1
ATOM 2533 O O . PHE A 1 326 ? -2.038 2.391 -16.092 1.00 98.81 326 PHE A O 1
ATOM 2540 N N . ASN A 1 327 ? -2.193 2.199 -18.309 1.00 97.94 327 ASN A N 1
ATOM 2541 C CA . ASN A 1 327 ? -3.421 1.381 -18.265 1.00 97.94 327 ASN A CA 1
ATOM 2542 C C . ASN A 1 327 ? -3.204 -0.013 -17.629 1.00 97.94 327 ASN A C 1
ATOM 2544 O O . ASN A 1 327 ? -4.155 -0.706 -17.250 1.00 97.94 327 ASN A O 1
ATOM 2548 N N . ASP A 1 328 ? -1.945 -0.431 -17.537 1.00 98.12 328 ASP A N 1
ATOM 2549 C CA . ASP A 1 328 ? -1.459 -1.728 -17.076 1.00 98.12 328 ASP A CA 1
ATOM 2550 C C . ASP A 1 328 ? -0.512 -1.610 -15.869 1.00 98.12 328 ASP A C 1
ATOM 2552 O O . ASP A 1 328 ? 0.166 -2.577 -15.525 1.00 98.12 328 ASP A O 1
ATOM 2556 N N . GLY A 1 329 ? -0.461 -0.455 -15.191 1.00 98.50 329 GLY A N 1
ATOM 2557 C CA . GLY A 1 329 ? 0.316 -0.312 -13.960 1.00 98.50 329 GLY A CA 1
ATOM 2558 C C . GLY A 1 329 ? 0.773 1.103 -13.624 1.00 98.50 329 GLY A C 1
ATOM 2559 O O . GLY A 1 329 ? 0.371 2.092 -14.231 1.00 98.50 329 GLY A O 1
ATOM 2560 N N . VAL A 1 330 ? 1.645 1.196 -12.629 1.00 98.88 330 VAL A N 1
ATOM 2561 C CA . VAL A 1 330 ? 2.231 2.438 -12.127 1.00 98.88 330 VAL A CA 1
ATOM 2562 C C . VAL A 1 330 ? 3.741 2.286 -12.036 1.00 98.88 330 VAL A C 1
ATOM 2564 O O . VAL A 1 330 ? 4.248 1.243 -11.632 1.00 98.88 330 VAL A O 1
ATOM 2567 N N . ALA A 1 331 ? 4.471 3.349 -12.347 1.00 98.88 331 ALA A N 1
ATOM 2568 C CA . ALA A 1 331 ? 5.874 3.478 -11.993 1.00 98.88 331 ALA A CA 1
ATOM 2569 C C . ALA A 1 331 ? 6.088 4.775 -11.214 1.00 98.88 331 ALA A C 1
ATOM 2571 O O . ALA A 1 331 ? 5.574 5.821 -11.612 1.00 98.88 331 ALA A O 1
ATOM 2572 N N . PHE A 1 332 ? 6.860 4.738 -10.130 1.00 98.81 332 PHE A N 1
ATOM 2573 C CA . PHE A 1 332 ? 7.220 5.949 -9.395 1.00 98.81 332 PHE A CA 1
ATOM 2574 C C . PHE A 1 332 ? 8.668 5.947 -8.902 1.00 98.81 332 PHE A C 1
ATOM 2576 O O . PHE A 1 332 ? 9.284 4.896 -8.739 1.00 98.81 332 PHE A O 1
ATOM 2583 N N . ARG A 1 333 ? 9.222 7.133 -8.649 1.00 98.06 333 ARG A N 1
ATOM 2584 C CA . ARG A 1 333 ? 10.566 7.314 -8.079 1.00 98.06 333 ARG A CA 1
ATOM 2585 C C . ARG A 1 333 ? 10.659 8.571 -7.222 1.00 98.06 333 ARG A C 1
ATOM 2587 O O . ARG A 1 333 ? 9.857 9.493 -7.377 1.00 98.06 333 ARG A O 1
ATOM 2594 N N . TYR A 1 334 ? 11.678 8.625 -6.373 1.00 96.50 334 TYR A N 1
ATOM 2595 C CA . TYR A 1 334 ? 12.021 9.816 -5.605 1.00 96.50 334 TYR A CA 1
ATOM 2596 C C . TYR A 1 334 ? 12.945 10.721 -6.415 1.00 96.50 334 TYR A C 1
ATOM 2598 O O . TYR A 1 334 ? 13.923 10.249 -7.000 1.00 96.50 334 TYR A O 1
ATOM 2606 N N . LEU A 1 335 ? 12.666 12.022 -6.392 1.00 94.81 335 LEU A N 1
ATOM 2607 C CA . LEU A 1 335 ? 13.591 13.072 -6.796 1.00 94.81 335 LEU A CA 1
ATOM 2608 C C . LEU A 1 335 ? 13.906 13.924 -5.564 1.00 94.81 335 LEU A C 1
ATOM 2610 O O . LEU A 1 335 ? 13.002 14.495 -4.950 1.00 94.81 335 LEU A O 1
ATOM 2614 N N . VAL A 1 336 ? 15.180 14.002 -5.193 1.00 91.25 336 VAL A N 1
ATOM 2615 C CA . VAL A 1 336 ? 15.641 14.771 -4.031 1.00 91.25 336 VAL A CA 1
ATOM 2616 C C . VAL A 1 336 ? 16.639 15.813 -4.506 1.00 91.25 336 VAL A C 1
ATOM 2618 O O . VAL A 1 336 ? 17.683 15.480 -5.070 1.00 91.25 336 VAL A O 1
ATOM 2621 N N . THR A 1 337 ? 16.315 17.082 -4.275 1.00 87.00 337 THR A N 1
ATOM 2622 C CA . THR A 1 337 ? 17.234 18.188 -4.544 1.00 87.00 337 THR A CA 1
ATOM 2623 C C . THR A 1 337 ? 18.290 18.226 -3.451 1.00 87.00 337 THR A C 1
ATOM 2625 O O . THR A 1 337 ? 17.952 18.277 -2.269 1.00 87.00 337 THR A O 1
ATOM 2628 N N . SER A 1 338 ? 19.564 18.228 -3.834 1.00 80.94 338 SER A N 1
ATOM 2629 C CA . SER A 1 338 ? 20.659 18.362 -2.878 1.00 80.94 338 SER A CA 1
ATOM 2630 C C . SER A 1 338 ? 21.778 19.240 -3.421 1.00 80.94 338 SER A C 1
ATOM 2632 O O . SER A 1 338 ? 22.157 19.146 -4.589 1.00 80.94 338 SER A O 1
ATOM 2634 N N . THR A 1 339 ? 22.315 20.103 -2.560 1.00 75.44 339 THR A N 1
ATOM 2635 C CA . THR A 1 339 ? 23.488 20.932 -2.843 1.00 75.44 339 THR A CA 1
ATOM 2636 C C . THR A 1 339 ? 24.727 20.243 -2.271 1.00 75.44 339 THR A C 1
ATOM 2638 O O . THR A 1 339 ? 24.969 20.299 -1.066 1.00 75.44 339 THR A O 1
ATOM 2641 N N . GLY A 1 340 ? 25.509 19.586 -3.127 1.00 82.12 340 GLY A N 1
ATOM 2642 C CA . GLY A 1 340 ? 26.755 18.913 -2.749 1.00 82.12 340 GLY A CA 1
ATOM 2643 C C . GLY A 1 340 ? 26.638 17.391 -2.699 1.00 82.12 340 GLY A C 1
ATOM 2644 O O . GLY A 1 340 ? 25.814 16.797 -3.394 1.00 82.12 340 GLY A O 1
ATOM 2645 N N . ASN A 1 341 ? 27.505 16.753 -1.911 1.00 88.69 341 ASN A N 1
ATOM 2646 C CA . ASN A 1 341 ? 27.522 15.298 -1.794 1.00 88.69 341 ASN A CA 1
ATOM 2647 C C . ASN A 1 341 ? 26.358 14.818 -0.929 1.00 88.69 341 ASN A C 1
ATOM 2649 O O . ASN A 1 341 ? 26.069 15.382 0.126 1.00 88.69 341 ASN A O 1
ATOM 2653 N N . SER A 1 342 ? 25.668 13.777 -1.374 1.00 89.50 342 SER A N 1
ATOM 2654 C CA . SER A 1 342 ? 24.562 13.176 -0.641 1.00 89.50 342 SER A CA 1
ATOM 2655 C C . SER A 1 342 ? 24.549 11.676 -0.782 1.00 89.50 342 SER A C 1
ATOM 2657 O O . SER A 1 342 ? 24.910 11.128 -1.814 1.00 89.50 342 SER A O 1
ATOM 2659 N N . THR A 1 343 ? 24.134 11.022 0.289 1.00 91.00 343 THR A N 1
ATOM 2660 C CA . THR A 1 343 ? 24.126 9.575 0.409 1.00 91.00 343 THR A CA 1
ATOM 2661 C C . THR A 1 343 ? 22.700 9.109 0.627 1.00 91.00 343 THR A C 1
ATOM 2663 O O . THR A 1 343 ? 22.063 9.533 1.589 1.00 91.00 343 THR A O 1
ATOM 2666 N N . VAL A 1 344 ? 22.202 8.225 -0.232 1.00 91.56 344 VAL A N 1
ATOM 2667 C CA . VAL A 1 344 ? 20.990 7.458 0.054 1.00 91.56 344 VAL A CA 1
ATOM 2668 C C . VAL A 1 344 ? 21.398 6.276 0.922 1.00 91.56 344 VAL A C 1
ATOM 2670 O O . VAL A 1 344 ? 22.096 5.367 0.469 1.00 91.56 344 VAL A O 1
ATOM 2673 N N . ASN A 1 345 ? 21.002 6.329 2.191 1.00 88.06 345 ASN A N 1
ATOM 2674 C CA . ASN A 1 345 ? 21.373 5.341 3.201 1.00 88.06 345 ASN A CA 1
ATOM 2675 C C . ASN A 1 345 ? 20.437 4.134 3.202 1.00 88.06 345 ASN A C 1
ATOM 2677 O O . ASN A 1 345 ? 20.863 3.033 3.529 1.00 88.06 345 ASN A O 1
ATOM 2681 N N . ALA A 1 346 ? 19.164 4.352 2.883 1.00 87.88 346 ALA A N 1
ATOM 2682 C CA . ALA A 1 346 ? 18.158 3.305 2.851 1.00 87.88 346 ALA A CA 1
ATOM 2683 C C . ALA A 1 346 ? 16.986 3.725 1.967 1.00 87.88 346 ALA A C 1
ATOM 2685 O O . ALA A 1 346 ? 16.575 4.887 1.975 1.00 87.88 346 ALA A O 1
ATOM 2686 N N . ASP A 1 347 ? 16.409 2.752 1.277 1.00 90.81 347 ASP A N 1
ATOM 2687 C CA . ASP A 1 347 ? 15.031 2.806 0.813 1.00 90.81 347 ASP A CA 1
ATOM 2688 C C . ASP A 1 347 ? 14.256 1.751 1.602 1.00 90.81 347 ASP A C 1
ATOM 2690 O O . ASP A 1 347 ? 14.712 0.621 1.732 1.00 90.81 347 ASP A O 1
ATOM 2694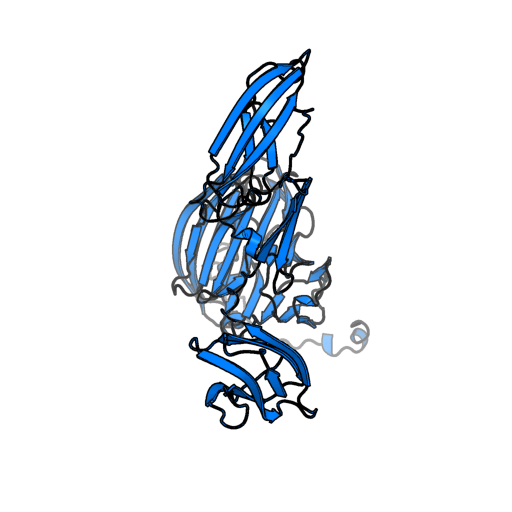 N N . SER A 1 348 ? 13.136 2.140 2.199 1.00 88.06 348 SER A N 1
ATOM 2695 C CA . SER A 1 348 ? 12.236 1.267 2.955 1.00 88.06 348 SER A CA 1
ATOM 2696 C C . SER A 1 348 ? 10.782 1.450 2.514 1.00 88.06 348 SER A C 1
ATOM 2698 O O . SER A 1 348 ? 9.860 1.309 3.324 1.00 88.06 348 SER A O 1
ATOM 2700 N N . THR A 1 349 ? 10.585 1.791 1.238 1.00 95.94 349 THR A N 1
ATOM 2701 C CA . THR A 1 349 ? 9.286 1.864 0.561 1.00 95.94 349 THR A CA 1
ATOM 2702 C C . THR A 1 349 ? 8.518 0.567 0.759 1.00 95.94 349 THR A C 1
ATOM 2704 O O . THR A 1 349 ? 9.056 -0.511 0.524 1.00 95.94 349 THR A O 1
ATOM 2707 N N . GLY A 1 350 ? 7.269 0.660 1.204 1.00 96.50 350 GLY A N 1
ATOM 2708 C CA . GLY A 1 350 ? 6.407 -0.496 1.411 1.00 96.50 350 GLY A CA 1
ATOM 2709 C C . GLY A 1 350 ? 5.607 -0.887 0.170 1.00 96.50 350 GLY A C 1
ATOM 2710 O O . GLY A 1 350 ? 5.342 -0.069 -0.713 1.00 96.50 350 GLY A O 1
ATOM 2711 N N . PHE A 1 351 ? 5.188 -2.146 0.158 1.00 98.50 351 PHE A N 1
ATOM 2712 C CA . PHE A 1 351 ? 4.286 -2.757 -0.810 1.00 98.50 351 PHE A CA 1
ATOM 2713 C C . PHE A 1 351 ? 3.377 -3.735 -0.051 1.00 98.50 351 PHE A C 1
ATOM 2715 O O . PHE A 1 351 ? 3.683 -4.923 0.078 1.00 98.50 351 PHE A O 1
ATOM 2722 N N . THR A 1 352 ? 2.307 -3.211 0.541 1.00 97.44 352 THR A N 1
ATOM 2723 C CA . THR A 1 352 ? 1.292 -3.987 1.263 1.00 97.44 352 THR A CA 1
ATOM 2724 C C . THR A 1 352 ? 0.361 -4.656 0.260 1.00 97.44 352 THR A C 1
ATOM 2726 O O . THR A 1 352 ? -0.246 -3.983 -0.576 1.00 97.44 352 THR A O 1
ATOM 2729 N N . LEU A 1 353 ? 0.255 -5.980 0.325 1.00 96.38 353 LEU A N 1
ATOM 2730 C CA . LEU A 1 353 ? -0.598 -6.772 -0.557 1.00 96.38 353 LEU A CA 1
ATOM 2731 C C . LEU A 1 353 ? -1.928 -7.111 0.135 1.00 96.38 353 LEU A C 1
ATOM 2733 O O . LEU A 1 353 ? -1.927 -7.361 1.341 1.00 96.38 353 LEU A O 1
ATOM 2737 N N . PRO A 1 354 ? -3.048 -7.198 -0.607 1.00 90.19 354 PRO A N 1
ATOM 2738 C CA . PRO A 1 354 ? -4.321 -7.622 -0.030 1.00 90.19 354 PRO A CA 1
ATOM 2739 C C . PRO A 1 354 ? -4.258 -9.026 0.585 1.00 90.19 354 PRO A C 1
ATOM 2741 O O . PRO A 1 354 ? -3.634 -9.934 0.023 1.00 90.19 354 PRO A O 1
ATOM 2744 N N . ALA A 1 355 ? -4.964 -9.229 1.699 1.00 85.62 355 ALA A N 1
ATOM 2745 C CA . ALA A 1 355 ? -5.106 -10.540 2.339 1.00 85.62 355 ALA A CA 1
ATOM 2746 C C . ALA A 1 355 ? -5.673 -11.597 1.371 1.00 85.62 355 ALA A C 1
ATOM 2748 O O . ALA A 1 355 ? -6.591 -11.326 0.597 1.00 85.62 355 ALA A O 1
ATOM 2749 N N . GLY A 1 356 ? -5.134 -12.813 1.418 1.00 85.19 356 GLY A N 1
ATOM 2750 C CA . GLY A 1 356 ? -5.462 -13.921 0.521 1.00 85.19 356 GLY A CA 1
ATOM 2751 C C . GLY A 1 356 ? -4.700 -13.911 -0.809 1.00 85.19 356 GLY A C 1
ATOM 2752 O O . GLY A 1 356 ? -4.995 -14.725 -1.687 1.00 85.19 356 GLY A O 1
ATOM 2753 N N . SER A 1 357 ? -3.732 -13.007 -0.987 1.00 96.81 357 SER A N 1
ATOM 2754 C CA . SER A 1 357 ? -2.866 -12.984 -2.169 1.00 96.81 357 SER A CA 1
ATOM 2755 C C . SER A 1 357 ? -1.947 -14.211 -2.237 1.00 96.81 357 SER A C 1
ATOM 2757 O O . SER A 1 357 ? -1.392 -14.653 -1.230 1.00 96.81 357 SER A O 1
ATOM 2759 N N . LEU A 1 358 ? -1.727 -14.735 -3.446 1.00 98.69 358 LEU A N 1
ATOM 2760 C CA . LEU A 1 358 ? -0.710 -15.761 -3.706 1.00 98.69 358 LEU A CA 1
ATOM 2761 C C . LEU A 1 358 ? 0.502 -15.117 -4.371 1.00 98.69 358 LEU A C 1
ATOM 2763 O O . LEU A 1 358 ? 0.354 -14.448 -5.389 1.00 98.69 358 LEU A O 1
ATOM 2767 N N . VAL A 1 359 ? 1.687 -15.346 -3.821 1.00 98.62 359 VAL A N 1
ATOM 2768 C CA . VAL A 1 359 ? 2.952 -14.744 -4.244 1.00 98.62 359 VAL A CA 1
ATOM 2769 C C . VAL A 1 359 ? 3.853 -15.804 -4.862 1.00 98.62 359 VAL A C 1
ATOM 2771 O O . VAL A 1 359 ? 4.014 -16.888 -4.302 1.00 98.62 359 VAL A O 1
ATOM 2774 N N . TRP A 1 360 ? 4.461 -15.467 -5.995 1.00 98.44 360 TRP A N 1
ATOM 2775 C CA . TRP A 1 360 ? 5.552 -16.192 -6.629 1.00 98.44 360 TRP A CA 1
ATOM 2776 C C . TRP A 1 360 ? 6.810 -15.337 -6.565 1.00 98.44 360 TRP A C 1
ATOM 2778 O O . TRP A 1 360 ? 6.869 -14.252 -7.152 1.00 98.44 360 TRP A O 1
ATOM 2788 N N . SER A 1 361 ? 7.818 -15.841 -5.864 1.00 96.88 361 SER A N 1
ATOM 2789 C CA . SER A 1 361 ? 9.121 -15.193 -5.767 1.00 96.88 361 SER A CA 1
ATOM 2790 C C . SER A 1 361 ? 10.236 -16.219 -5.605 1.00 96.88 361 SER A C 1
ATOM 2792 O O . SER A 1 361 ? 10.031 -17.289 -5.026 1.00 96.88 361 SER A O 1
ATOM 2794 N N . GLN A 1 362 ? 11.425 -15.869 -6.082 1.00 94.94 362 GLN A N 1
ATOM 2795 C CA . GLN A 1 362 ? 12.671 -16.513 -5.673 1.00 94.94 362 GLN A CA 1
ATOM 2796 C C . GLN A 1 362 ? 13.280 -15.784 -4.467 1.00 94.94 362 GLN A C 1
ATOM 2798 O O . GLN A 1 362 ? 12.828 -14.694 -4.105 1.00 94.94 362 GLN A O 1
ATOM 2803 N N . GLY A 1 363 ? 14.293 -16.380 -3.836 1.00 91.50 363 GLY A N 1
ATOM 2804 C CA . GLY A 1 363 ? 15.099 -15.691 -2.826 1.00 91.50 363 GLY A CA 1
ATOM 2805 C C . GLY A 1 363 ? 15.887 -14.513 -3.412 1.00 91.50 363 GLY A C 1
ATOM 2806 O O . GLY A 1 363 ? 16.029 -14.388 -4.627 1.00 91.50 363 GLY A O 1
ATOM 2807 N N . ASP A 1 364 ? 16.406 -13.642 -2.549 1.00 88.38 364 ASP A N 1
ATOM 2808 C CA . ASP A 1 364 ? 17.310 -12.565 -2.968 1.00 88.38 364 ASP A CA 1
ATOM 2809 C C . ASP A 1 364 ? 18.736 -13.101 -3.172 1.00 88.38 364 ASP A C 1
ATOM 2811 O O . ASP A 1 364 ? 19.549 -13.130 -2.249 1.00 88.38 364 ASP A O 1
ATOM 2815 N N . LEU A 1 365 ? 19.016 -13.597 -4.378 1.00 86.31 365 LEU A N 1
ATOM 2816 C CA . LEU A 1 365 ? 20.307 -14.179 -4.747 1.00 86.31 365 LEU A CA 1
ATOM 2817 C C . LEU A 1 365 ? 21.141 -13.185 -5.561 1.00 86.31 365 LEU A C 1
ATOM 2819 O O . LEU A 1 365 ? 20.613 -12.367 -6.316 1.00 86.31 365 LEU A O 1
ATOM 2823 N N . SER A 1 366 ? 22.466 -13.273 -5.448 1.00 83.56 366 SER A N 1
ATOM 2824 C CA . SER A 1 366 ? 23.373 -12.489 -6.294 1.00 83.56 366 SER A CA 1
ATOM 2825 C C . SER A 1 366 ? 23.302 -12.912 -7.767 1.00 83.56 366 SER A C 1
ATOM 2827 O O . SER A 1 366 ? 23.435 -12.051 -8.633 1.00 83.56 366 SER A O 1
ATOM 2829 N N . SER A 1 367 ? 23.057 -14.199 -8.045 1.00 87.44 367 SER A N 1
ATOM 2830 C CA . SER A 1 367 ? 22.974 -14.766 -9.400 1.00 87.44 367 SER A CA 1
ATOM 2831 C C . SER A 1 367 ? 21.597 -14.651 -10.053 1.00 87.44 367 SER A C 1
ATOM 2833 O O . SER A 1 367 ? 21.509 -14.736 -11.272 1.00 87.44 367 SER A O 1
ATOM 2835 N N . TYR A 1 368 ? 20.529 -14.465 -9.267 1.00 87.69 368 TYR A N 1
ATOM 2836 C CA . TYR A 1 368 ? 19.134 -14.590 -9.723 1.00 87.69 368 TYR A CA 1
ATOM 2837 C C . TYR A 1 368 ? 18.767 -15.980 -10.295 1.00 87.69 368 TYR A C 1
ATOM 2839 O O . TYR A 1 368 ? 17.754 -16.113 -10.979 1.00 87.69 368 TYR A O 1
ATOM 2847 N N . GLU A 1 369 ? 19.540 -17.025 -9.980 1.00 90.19 369 GLU A N 1
ATOM 2848 C CA . GLU A 1 369 ? 19.310 -18.416 -10.418 1.00 90.19 369 GLU A CA 1
ATOM 2849 C C . GLU A 1 369 ? 18.553 -19.237 -9.359 1.00 90.19 369 GLU A C 1
ATOM 2851 O O . GLU A 1 369 ? 18.881 -20.382 -9.056 1.00 90.19 369 GLU A O 1
ATOM 2856 N N . GLY A 1 370 ? 17.552 -18.626 -8.728 1.00 89.12 370 GLY A N 1
ATOM 2857 C CA . GLY A 1 370 ? 16.743 -19.254 -7.693 1.00 89.12 370 GLY A CA 1
ATOM 2858 C C . GLY A 1 370 ? 15.510 -19.959 -8.247 1.00 89.12 370 GLY A C 1
ATOM 2859 O O . GLY A 1 370 ? 14.992 -19.651 -9.321 1.00 89.12 370 GLY A O 1
ATOM 2860 N N . THR A 1 371 ? 14.977 -20.890 -7.459 1.00 93.12 371 THR A N 1
ATOM 2861 C CA . THR A 1 371 ? 13.671 -21.491 -7.750 1.00 93.12 371 THR A CA 1
ATOM 2862 C C . THR A 1 371 ? 12.555 -20.559 -7.285 1.00 93.12 371 THR A C 1
ATOM 2864 O O . THR A 1 371 ? 12.576 -20.056 -6.161 1.00 93.12 371 THR A O 1
ATOM 2867 N N . TYR A 1 372 ? 11.557 -20.341 -8.143 1.00 95.75 372 TYR A N 1
ATOM 2868 C CA . TYR A 1 372 ? 10.348 -19.612 -7.770 1.00 95.75 372 TYR A CA 1
ATOM 2869 C C . TYR A 1 372 ? 9.425 -20.492 -6.932 1.00 95.75 372 TYR A C 1
ATOM 2871 O O . TYR A 1 372 ? 9.020 -21.575 -7.353 1.00 95.75 372 TYR A O 1
ATOM 2879 N N . GLU A 1 373 ? 9.022 -19.983 -5.773 1.00 95.88 373 GLU A N 1
ATOM 2880 C CA . GLU A 1 373 ? 8.094 -20.667 -4.882 1.00 95.88 373 GLU A CA 1
ATOM 2881 C C . GLU A 1 373 ? 6.763 -19.928 -4.789 1.00 95.88 373 GLU A C 1
ATOM 2883 O O . GLU A 1 373 ? 6.721 -18.701 -4.687 1.00 95.88 373 GLU A O 1
ATOM 2888 N N . ARG A 1 374 ? 5.667 -20.697 -4.780 1.00 97.69 374 ARG A N 1
ATOM 2889 C CA . ARG A 1 374 ? 4.310 -20.185 -4.574 1.00 97.69 374 ARG A CA 1
ATOM 2890 C C . ARG A 1 374 ? 3.949 -20.232 -3.096 1.00 97.69 374 ARG A C 1
ATOM 2892 O O . ARG A 1 374 ? 3.879 -21.319 -2.524 1.00 97.69 374 ARG A O 1
ATOM 2899 N N . ARG A 1 375 ? 3.612 -19.088 -2.505 1.00 97.38 375 ARG A N 1
ATOM 2900 C CA . ARG A 1 375 ? 3.194 -18.986 -1.097 1.00 97.38 375 ARG A CA 1
ATOM 2901 C C . ARG A 1 375 ? 1.968 -18.088 -0.954 1.00 97.38 375 ARG A C 1
ATOM 2903 O O . ARG A 1 375 ? 1.810 -17.141 -1.715 1.00 97.38 375 ARG A O 1
ATOM 2910 N N . ALA A 1 376 ? 1.097 -18.382 0.009 1.00 97.06 376 ALA A N 1
ATOM 2911 C CA . ALA A 1 376 ? 0.122 -17.390 0.465 1.00 97.06 376 ALA A CA 1
ATOM 2912 C C . ALA A 1 376 ? 0.869 -16.268 1.196 1.00 97.06 376 ALA A C 1
ATOM 2914 O O . ALA A 1 376 ? 1.849 -16.551 1.889 1.00 97.06 376 ALA A O 1
ATOM 2915 N N . ILE A 1 377 ? 0.432 -15.020 1.033 1.00 95.56 377 ILE A N 1
ATOM 2916 C CA . ILE A 1 377 ? 1.091 -13.849 1.624 1.00 95.56 377 ILE A CA 1
ATOM 2917 C C . ILE A 1 377 ? 1.176 -13.936 3.159 1.00 95.56 377 ILE A C 1
ATOM 2919 O O . ILE A 1 377 ? 2.162 -13.504 3.750 1.00 95.56 377 ILE A O 1
ATOM 2923 N N . GLU A 1 378 ? 0.200 -14.580 3.801 1.00 92.06 378 GLU A N 1
ATOM 2924 C CA . GLU A 1 378 ? 0.151 -14.835 5.245 1.00 92.06 378 GLU A CA 1
ATOM 2925 C C . GLU A 1 378 ? 1.233 -15.814 5.724 1.00 92.06 378 GLU A C 1
ATOM 2927 O O . GLU A 1 378 ? 1.607 -15.795 6.894 1.00 92.06 378 GLU A O 1
ATOM 2932 N N . ASN A 1 379 ? 1.741 -16.662 4.826 1.00 93.81 379 ASN A N 1
ATOM 2933 C CA . ASN A 1 379 ? 2.690 -17.731 5.142 1.00 93.81 379 ASN A CA 1
ATOM 2934 C C . ASN A 1 379 ? 4.144 -17.352 4.817 1.00 93.81 379 ASN A C 1
ATOM 2936 O O . ASN A 1 379 ? 5.031 -18.205 4.878 1.00 93.81 379 ASN A O 1
ATOM 2940 N N . ILE A 1 380 ? 4.403 -16.102 4.427 1.00 91.75 380 ILE A N 1
ATOM 2941 C CA . ILE A 1 380 ? 5.765 -15.609 4.208 1.00 91.75 380 ILE A CA 1
ATOM 2942 C C . ILE A 1 380 ? 6.343 -15.188 5.558 1.00 91.75 380 ILE A C 1
ATOM 2944 O O . ILE A 1 380 ? 5.731 -14.434 6.314 1.00 91.75 380 ILE A O 1
ATOM 2948 N N . ASN A 1 381 ? 7.539 -15.673 5.881 1.00 92.38 381 ASN A N 1
ATOM 2949 C CA . ASN A 1 381 ? 8.154 -15.370 7.168 1.00 92.38 381 ASN A CA 1
ATOM 2950 C C . ASN A 1 381 ? 8.729 -13.952 7.174 1.00 92.38 381 ASN A C 1
ATOM 2952 O O . ASN A 1 381 ? 9.412 -13.530 6.238 1.00 92.38 381 ASN A O 1
ATOM 2956 N N . LYS A 1 382 ? 8.498 -13.212 8.263 1.00 90.75 382 LYS A N 1
ATOM 2957 C CA . LYS A 1 382 ? 9.119 -11.898 8.464 1.00 90.75 382 LYS A CA 1
ATOM 2958 C C . LYS A 1 382 ? 10.641 -12.011 8.355 1.00 90.75 382 LYS A C 1
ATOM 2960 O O . LYS A 1 382 ? 11.259 -12.868 8.977 1.00 90.75 382 LYS A O 1
ATOM 2965 N N . GLY A 1 383 ? 11.238 -11.107 7.588 1.00 90.00 383 GLY A N 1
ATOM 2966 C CA . GLY A 1 383 ? 12.667 -11.070 7.301 1.00 90.00 383 GLY A CA 1
ATOM 2967 C C . GLY A 1 383 ? 13.082 -11.843 6.051 1.00 90.00 383 GLY A C 1
ATOM 2968 O O . GLY A 1 383 ? 14.217 -11.661 5.621 1.00 90.00 383 GLY A O 1
ATOM 2969 N N . GLN A 1 384 ? 12.195 -12.643 5.448 1.00 94.69 384 GLN A N 1
ATOM 2970 C CA . GLN A 1 384 ? 12.480 -13.330 4.191 1.00 94.69 384 GLN A CA 1
ATOM 2971 C C . GLN A 1 384 ? 12.646 -12.319 3.049 1.00 94.69 384 GLN A C 1
ATOM 2973 O O . GLN A 1 384 ? 11.778 -11.470 2.843 1.00 94.69 384 GLN A O 1
ATOM 2978 N N . SER A 1 385 ? 13.749 -12.423 2.309 1.00 94.69 385 SER A N 1
ATOM 2979 C CA . SER A 1 385 ? 14.033 -11.569 1.154 1.00 94.69 385 SER A CA 1
ATOM 2980 C C . SER A 1 385 ? 13.682 -12.261 -0.159 1.00 94.69 385 SER A C 1
ATOM 2982 O O . SER A 1 385 ? 13.841 -13.475 -0.300 1.00 94.69 385 SER A O 1
ATOM 2984 N N . ALA A 1 386 ? 13.240 -11.466 -1.123 1.00 96.00 386 ALA A N 1
ATOM 2985 C CA . ALA A 1 386 ? 12.944 -11.859 -2.485 1.00 96.00 386 ALA A CA 1
ATOM 2986 C C . ALA A 1 386 ? 13.651 -10.925 -3.472 1.00 96.00 386 ALA A C 1
ATOM 2988 O O . ALA A 1 386 ? 13.630 -9.704 -3.301 1.00 96.00 386 ALA A O 1
ATOM 2989 N N . GLY A 1 387 ? 14.243 -11.503 -4.516 1.00 92.12 387 GLY A N 1
ATOM 2990 C CA . GLY A 1 387 ? 14.694 -10.737 -5.674 1.00 92.12 387 GLY A CA 1
ATOM 2991 C C . GLY A 1 387 ? 13.497 -10.381 -6.568 1.00 92.12 387 GLY A C 1
ATOM 2992 O O . GLY A 1 387 ? 12.642 -11.247 -6.791 1.00 92.12 387 GLY A O 1
ATOM 2993 N N . PRO A 1 388 ? 13.388 -9.143 -7.084 1.00 93.38 388 PRO A N 1
ATOM 2994 C CA . PRO A 1 388 ? 12.374 -8.810 -8.080 1.00 93.38 388 PRO A CA 1
ATOM 2995 C C . PRO A 1 388 ? 12.590 -9.604 -9.391 1.00 93.38 388 PRO A C 1
ATOM 2997 O O . PRO A 1 388 ? 13.718 -9.975 -9.706 1.00 93.38 388 PRO A O 1
ATOM 3000 N N . PRO A 1 389 ? 11.542 -9.854 -10.195 1.00 96.06 389 PRO A N 1
ATOM 3001 C CA . PRO A 1 389 ? 10.157 -9.471 -9.955 1.00 96.06 389 PRO A CA 1
ATOM 3002 C C . PRO A 1 389 ? 9.456 -10.394 -8.949 1.00 96.06 389 PRO A C 1
ATOM 3004 O O . PRO A 1 389 ? 9.607 -11.618 -8.986 1.00 96.06 389 PRO A O 1
ATOM 3007 N N . VAL A 1 390 ? 8.611 -9.800 -8.103 1.00 98.25 390 VAL A N 1
ATOM 3008 C CA . VAL A 1 390 ? 7.653 -10.525 -7.257 1.00 98.25 390 VAL A CA 1
ATOM 3009 C C . VAL A 1 390 ? 6.294 -10.494 -7.944 1.00 98.25 390 VAL A C 1
ATOM 3011 O O . VAL A 1 390 ? 5.720 -9.422 -8.127 1.00 98.25 390 VAL A O 1
ATOM 3014 N N . THR A 1 391 ? 5.784 -11.662 -8.337 1.00 98.50 391 THR A N 1
ATOM 3015 C CA . THR A 1 391 ? 4.497 -11.790 -9.040 1.00 98.50 391 THR A CA 1
ATOM 3016 C C . THR A 1 391 ? 3.415 -12.241 -8.075 1.00 98.50 391 THR A C 1
ATOM 3018 O O . THR A 1 391 ? 3.627 -13.155 -7.283 1.00 98.50 391 THR A O 1
ATOM 3021 N N . VAL A 1 392 ? 2.236 -11.632 -8.148 1.00 98.75 392 VAL A N 1
ATOM 3022 C CA . VAL A 1 392 ? 1.156 -11.854 -7.189 1.00 98.75 392 VAL A CA 1
ATOM 3023 C C . VAL A 1 392 ? -0.163 -12.073 -7.916 1.00 98.75 392 VAL A C 1
ATOM 3025 O O . VAL A 1 392 ? -0.533 -11.307 -8.803 1.00 98.75 392 VAL A O 1
ATOM 3028 N N . LYS A 1 393 ? -0.909 -13.101 -7.511 1.00 98.75 393 LYS A N 1
ATOM 3029 C CA . LYS A 1 393 ? -2.331 -13.251 -7.828 1.00 98.75 393 LYS A CA 1
ATOM 3030 C C . LYS A 1 393 ? -3.137 -12.625 -6.696 1.00 98.75 393 LYS A C 1
ATOM 3032 O O . LYS A 1 393 ? -3.033 -13.074 -5.554 1.00 98.75 393 LYS A O 1
ATOM 3037 N N . LEU A 1 394 ? -3.937 -11.619 -7.029 1.00 98.00 394 LEU A N 1
ATOM 3038 C CA . LEU A 1 394 ? -4.783 -10.901 -6.082 1.00 98.00 394 LEU A CA 1
ATOM 3039 C C . LEU A 1 394 ? -6.005 -11.760 -5.690 1.00 98.00 394 LEU A C 1
ATOM 3041 O O . LEU A 1 394 ? -6.474 -12.578 -6.496 1.00 98.00 394 LEU A O 1
ATOM 3045 N N . PRO A 1 395 ? -6.540 -11.601 -4.466 1.00 88.69 395 PRO A N 1
ATOM 3046 C CA . PRO A 1 395 ? -7.683 -12.374 -3.981 1.00 88.69 395 PRO A CA 1
ATOM 3047 C C . PRO A 1 395 ? -8.961 -12.069 -4.776 1.00 88.69 395 PRO A C 1
ATOM 3049 O O . PRO A 1 395 ? -9.038 -11.095 -5.525 1.00 88.69 395 PRO A O 1
ATOM 3052 N N . ASN A 1 396 ? -9.996 -12.896 -4.594 1.00 92.19 396 ASN A N 1
ATOM 3053 C CA . ASN A 1 396 ? -11.358 -12.658 -5.104 1.00 92.19 396 ASN A CA 1
ATOM 3054 C C . ASN A 1 396 ? -11.458 -12.414 -6.624 1.00 92.19 396 ASN A C 1
ATOM 3056 O O . ASN A 1 396 ? -12.373 -11.742 -7.095 1.00 92.19 396 ASN A O 1
ATOM 3060 N N . GLY A 1 397 ? -10.511 -12.950 -7.401 1.00 92.12 397 GLY A N 1
ATOM 3061 C CA . GLY A 1 397 ? -10.487 -12.776 -8.854 1.00 92.12 397 GLY A CA 1
ATOM 3062 C C . GLY A 1 397 ? 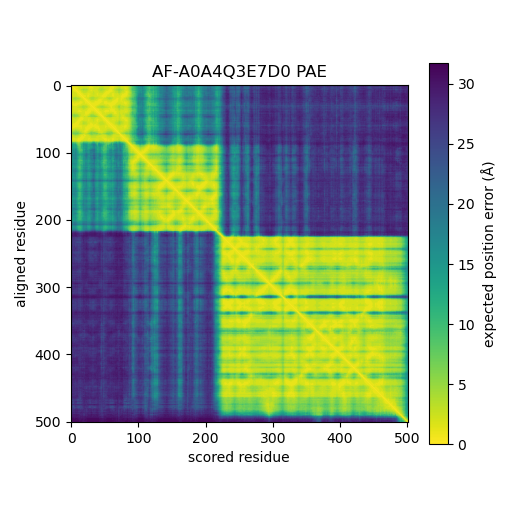-10.117 -11.360 -9.306 1.00 92.12 397 GLY A C 1
ATOM 3063 O O . GLY A 1 397 ? -10.437 -10.984 -10.428 1.00 92.12 397 GLY A O 1
ATOM 3064 N N . ASN A 1 398 ? -9.431 -10.577 -8.468 1.00 93.50 398 ASN A N 1
ATOM 3065 C CA . ASN A 1 398 ? -9.067 -9.184 -8.759 1.00 93.50 398 ASN A CA 1
ATOM 3066 C C . ASN A 1 398 ? -7.860 -9.026 -9.706 1.00 93.50 398 ASN A C 1
ATOM 3068 O O . ASN A 1 398 ? -7.344 -7.924 -9.866 1.00 93.50 398 ASN A O 1
ATOM 3072 N N . GLY A 1 399 ? -7.418 -10.109 -10.348 1.00 97.94 399 GLY A N 1
ATOM 3073 C CA . GLY A 1 399 ? -6.317 -10.102 -11.305 1.00 97.94 399 GLY A CA 1
ATOM 3074 C C . GLY A 1 399 ? -4.956 -10.362 -10.664 1.00 97.94 399 GLY A C 1
ATOM 3075 O O . GLY A 1 399 ? -4.825 -11.184 -9.752 1.00 97.94 399 GLY A O 1
ATOM 3076 N N . TYR A 1 400 ? -3.933 -9.700 -11.192 1.00 98.75 400 TYR A N 1
ATOM 3077 C CA . TYR A 1 400 ? -2.531 -9.945 -10.884 1.00 98.75 400 TYR A CA 1
ATOM 3078 C C . TYR A 1 400 ? -1.760 -8.631 -10.758 1.00 98.75 400 TYR A C 1
ATOM 3080 O O . TYR A 1 400 ? -2.088 -7.647 -11.425 1.00 98.75 400 TYR A O 1
ATOM 3088 N N . THR A 1 401 ? -0.711 -8.638 -9.939 1.00 98.69 401 THR A N 1
ATOM 3089 C CA . THR A 1 401 ? 0.242 -7.530 -9.825 1.00 98.69 401 THR A CA 1
ATOM 3090 C C . THR A 1 401 ? 1.684 -8.036 -9.837 1.00 98.69 401 THR A C 1
ATOM 3092 O O . THR A 1 401 ? 1.945 -9.169 -9.429 1.00 98.69 401 THR A O 1
ATOM 3095 N N . VAL A 1 402 ? 2.618 -7.219 -10.320 1.00 98.69 402 VAL A N 1
ATOM 3096 C CA . VAL A 1 402 ? 4.064 -7.491 -10.281 1.00 98.69 402 VAL A CA 1
ATOM 3097 C C . VAL A 1 402 ? 4.772 -6.307 -9.653 1.00 98.69 402 VAL A C 1
ATOM 3099 O O . VAL A 1 402 ? 4.569 -5.182 -10.097 1.00 98.69 402 VAL A O 1
ATOM 3102 N N . ILE A 1 403 ? 5.636 -6.566 -8.672 1.00 98.69 403 ILE A N 1
ATOM 3103 C CA . ILE A 1 403 ? 6.535 -5.566 -8.086 1.00 98.69 403 ILE A CA 1
ATOM 3104 C C . ILE A 1 403 ? 7.935 -5.784 -8.662 1.00 98.69 403 ILE A C 1
ATOM 3106 O O . ILE A 1 403 ? 8.512 -6.866 -8.522 1.00 98.69 403 ILE A O 1
ATOM 3110 N N . ALA A 1 404 ? 8.477 -4.755 -9.306 1.00 97.62 404 ALA A N 1
ATOM 3111 C CA . ALA A 1 404 ? 9.783 -4.763 -9.955 1.00 97.62 404 ALA A CA 1
ATOM 3112 C C . ALA A 1 404 ? 10.463 -3.385 -9.864 1.00 97.62 404 ALA A C 1
ATOM 3114 O O . ALA A 1 404 ? 9.957 -2.453 -9.232 1.00 97.62 404 ALA A O 1
ATOM 3115 N N . GLU A 1 405 ? 11.612 -3.249 -10.522 1.00 96.81 405 GLU A N 1
ATOM 3116 C CA . GLU A 1 405 ? 12.290 -1.971 -10.727 1.00 96.81 405 GLU A CA 1
ATOM 3117 C C . GLU A 1 405 ? 12.569 -1.704 -12.212 1.00 96.81 405 GLU A C 1
ATOM 3119 O O . GLU A 1 405 ? 12.597 -2.623 -13.030 1.00 96.81 405 GLU A O 1
ATOM 3124 N N . GLY A 1 406 ? 12.755 -0.433 -12.571 1.00 96.88 406 GLY A N 1
ATOM 3125 C CA . GLY A 1 406 ? 13.073 -0.003 -13.933 1.00 96.88 406 GLY A CA 1
ATOM 3126 C C . GLY A 1 406 ? 14.042 1.177 -13.951 1.00 96.88 406 GLY A C 1
ATOM 3127 O O . GLY A 1 406 ? 14.095 1.968 -13.008 1.00 96.88 406 GLY A O 1
ATOM 3128 N N . GLY A 1 407 ? 14.820 1.312 -15.027 1.00 95.38 407 GLY A N 1
ATOM 3129 C CA . GLY A 1 407 ? 15.792 2.402 -15.168 1.00 95.38 407 GLY A CA 1
ATOM 3130 C C . GLY A 1 407 ? 16.882 2.418 -14.086 1.00 95.38 407 GLY A C 1
ATOM 3131 O O . GLY A 1 407 ? 17.264 3.492 -13.624 1.00 95.38 407 GLY A O 1
ATOM 3132 N N . LEU A 1 408 ? 17.357 1.245 -13.652 1.00 93.69 408 LEU A N 1
ATOM 3133 C CA . LEU A 1 408 ? 18.463 1.127 -12.700 1.00 93.69 408 LEU A CA 1
ATOM 3134 C C . LEU A 1 408 ? 19.775 1.572 -13.366 1.00 93.69 408 LEU A C 1
ATOM 3136 O O . LEU A 1 408 ? 20.314 0.886 -14.231 1.00 93.69 408 LEU A O 1
ATOM 3140 N N . THR A 1 409 ? 20.291 2.742 -12.997 1.00 89.62 409 THR A N 1
ATOM 3141 C CA . THR A 1 409 ? 21.547 3.289 -13.535 1.00 89.62 409 THR A CA 1
ATOM 3142 C C . THR A 1 409 ? 22.295 4.015 -12.427 1.00 89.62 409 THR A C 1
ATOM 3144 O O . THR A 1 409 ? 21.724 4.889 -11.782 1.00 89.62 409 THR A O 1
ATOM 3147 N N . ASN A 1 410 ? 23.565 3.656 -12.204 1.00 87.94 410 ASN A N 1
ATOM 3148 C CA . ASN A 1 410 ? 24.426 4.233 -11.159 1.00 87.94 410 ASN A CA 1
ATOM 3149 C C . ASN A 1 410 ? 23.776 4.261 -9.759 1.00 87.94 410 ASN A C 1
ATOM 3151 O O . ASN A 1 410 ? 23.995 5.186 -8.982 1.00 87.94 410 ASN A O 1
ATOM 3155 N N . PHE A 1 411 ? 22.956 3.256 -9.449 1.00 93.06 411 PHE A N 1
ATOM 3156 C CA . PHE A 1 411 ? 22.245 3.113 -8.181 1.00 93.06 411 PHE A CA 1
ATOM 3157 C C . PHE A 1 411 ? 22.238 1.630 -7.788 1.00 93.06 411 PHE A C 1
ATOM 3159 O O . PHE A 1 411 ? 22.290 0.757 -8.654 1.00 93.06 411 PHE A O 1
ATOM 3166 N N . GLY A 1 412 ? 22.178 1.339 -6.493 1.00 91.19 412 GLY A N 1
ATOM 3167 C CA . GLY A 1 412 ? 22.061 -0.013 -5.963 1.00 91.19 412 GLY A CA 1
ATOM 3168 C C . GLY A 1 412 ? 20.707 -0.629 -6.302 1.00 91.19 412 GLY A C 1
ATOM 3169 O O . GLY A 1 412 ? 19.676 0.031 -6.184 1.00 91.19 412 GLY A O 1
ATOM 3170 N N . GLY A 1 413 ? 20.708 -1.894 -6.722 1.00 90.94 413 GLY A N 1
ATOM 3171 C CA . GLY A 1 413 ? 19.469 -2.618 -7.011 1.00 90.94 413 GLY A CA 1
ATOM 3172 C C . GLY A 1 413 ? 18.570 -2.762 -5.781 1.00 90.94 413 GLY A C 1
ATOM 3173 O O . GLY A 1 413 ? 19.025 -2.657 -4.634 1.00 90.94 413 GLY A O 1
ATOM 3174 N N . MET A 1 414 ? 17.291 -3.020 -6.028 1.00 93.06 414 MET A N 1
ATOM 3175 C CA . MET A 1 414 ? 16.284 -3.214 -4.987 1.00 93.06 414 MET A CA 1
ATOM 3176 C C . MET A 1 414 ? 16.048 -4.705 -4.728 1.00 93.06 414 MET A C 1
ATOM 3178 O O . MET A 1 414 ? 15.629 -5.432 -5.623 1.00 93.06 414 MET A O 1
ATOM 3182 N N . ALA A 1 415 ? 16.232 -5.150 -3.486 1.00 94.75 415 ALA A N 1
ATOM 3183 C CA . ALA A 1 415 ? 15.626 -6.388 -2.997 1.00 94.75 415 ALA A CA 1
ATOM 3184 C C . ALA A 1 415 ? 14.280 -6.087 -2.317 1.00 94.75 415 ALA A C 1
ATOM 3186 O O . ALA A 1 415 ? 13.968 -4.936 -2.002 1.00 94.75 415 ALA A O 1
ATOM 3187 N N . LEU A 1 416 ? 13.465 -7.116 -2.082 1.00 97.38 416 LEU A N 1
ATOM 3188 C CA . LEU A 1 416 ? 12.187 -7.003 -1.380 1.00 97.38 416 LEU A CA 1
ATOM 3189 C C . LEU A 1 416 ? 12.201 -7.869 -0.125 1.00 97.38 416 LEU A C 1
ATOM 3191 O O . LEU A 1 416 ? 12.170 -9.093 -0.203 1.00 97.38 416 LEU A O 1
ATOM 3195 N N . LYS A 1 417 ? 12.210 -7.242 1.049 1.00 96.19 417 LYS A N 1
ATOM 3196 C CA . LYS A 1 417 ? 12.216 -7.932 2.340 1.00 96.19 417 LYS A CA 1
ATOM 3197 C C . LYS A 1 417 ? 10.831 -7.935 2.964 1.00 96.19 417 LYS A C 1
ATOM 3199 O O . LYS A 1 417 ? 10.222 -6.881 3.148 1.00 96.19 417 LYS A O 1
ATOM 3204 N N . PHE A 1 418 ? 10.326 -9.109 3.324 1.00 96.62 418 PHE A N 1
ATOM 3205 C CA . PHE A 1 418 ? 9.018 -9.235 3.950 1.00 96.62 418 PHE A CA 1
ATOM 3206 C C . PHE A 1 418 ? 9.046 -8.686 5.382 1.00 96.62 418 PHE A C 1
ATOM 3208 O O . PHE A 1 418 ? 9.824 -9.135 6.226 1.00 96.62 418 PHE A O 1
ATOM 3215 N N . ALA A 1 419 ? 8.208 -7.695 5.672 1.00 84.19 419 ALA A N 1
ATOM 3216 C CA . ALA A 1 419 ? 8.192 -6.983 6.948 1.00 84.19 419 ALA A CA 1
ATOM 3217 C C . ALA A 1 419 ? 7.206 -7.576 7.974 1.00 84.19 419 ALA A C 1
ATOM 3219 O O . ALA A 1 419 ? 7.253 -7.185 9.145 1.00 84.19 419 ALA A O 1
ATOM 3220 N N . GLY A 1 420 ? 6.369 -8.533 7.559 1.00 81.50 420 GLY A N 1
ATOM 3221 C CA . GLY A 1 420 ? 5.149 -8.918 8.273 1.00 81.50 420 GLY A CA 1
ATOM 3222 C C . GLY A 1 420 ? 3.954 -8.080 7.813 1.00 81.50 420 GLY A C 1
ATOM 3223 O O . GLY A 1 420 ? 4.102 -7.223 6.943 1.00 81.50 420 GLY A O 1
ATOM 3224 N N . ASP A 1 421 ? 2.774 -8.348 8.376 1.00 82.75 421 ASP A N 1
ATOM 3225 C CA . ASP A 1 421 ? 1.537 -7.601 8.095 1.00 82.75 421 ASP A CA 1
ATOM 3226 C C . ASP A 1 421 ? 1.232 -7.464 6.591 1.00 82.75 421 ASP A C 1
ATOM 3228 O O . ASP A 1 421 ? 0.824 -6.410 6.113 1.00 82.75 421 ASP A O 1
ATOM 3232 N N . LEU A 1 422 ? 1.468 -8.547 5.838 1.00 89.56 422 LEU A N 1
ATOM 3233 C CA . LEU A 1 422 ? 1.224 -8.644 4.391 1.00 89.56 422 LEU A CA 1
ATOM 3234 C C . LEU A 1 422 ? 2.071 -7.690 3.522 1.00 89.56 422 LEU A C 1
ATOM 3236 O O . LEU A 1 422 ? 1.762 -7.477 2.350 1.00 89.56 422 LEU A O 1
ATOM 3240 N N . MET A 1 423 ? 3.152 -7.125 4.068 1.00 95.75 423 MET A N 1
ATOM 3241 C CA . MET A 1 423 ? 3.937 -6.074 3.419 1.00 95.75 423 MET A CA 1
ATOM 3242 C C . MET A 1 423 ? 5.359 -6.521 3.072 1.00 95.75 423 MET A C 1
ATOM 3244 O O . MET A 1 423 ? 6.127 -6.953 3.934 1.00 95.75 423 MET A O 1
ATOM 3248 N N . PHE A 1 424 ? 5.758 -6.291 1.821 1.00 98.25 424 PHE A N 1
ATOM 3249 C CA . PHE A 1 424 ? 7.171 -6.217 1.443 1.00 98.25 424 PHE A CA 1
ATOM 3250 C C . PHE A 1 424 ? 7.701 -4.797 1.629 1.00 98.25 424 PHE A C 1
ATOM 3252 O O . PHE A 1 424 ? 6.967 -3.824 1.472 1.00 98.25 424 PHE A O 1
ATOM 3259 N N . ARG A 1 425 ? 8.989 -4.665 1.937 1.00 96.44 425 ARG A N 1
ATOM 3260 C CA . ARG A 1 425 ? 9.715 -3.398 1.875 1.00 96.44 425 ARG A CA 1
ATOM 3261 C C . ARG A 1 425 ? 10.848 -3.497 0.877 1.00 96.44 425 ARG A C 1
ATOM 3263 O O . ARG A 1 425 ? 11.513 -4.528 0.823 1.00 96.44 425 ARG A O 1
ATOM 3270 N N . ALA A 1 426 ? 11.081 -2.419 0.138 1.00 95.38 426 ALA A N 1
ATOM 3271 C CA . ALA A 1 426 ? 12.343 -2.226 -0.552 1.00 95.38 426 ALA A CA 1
ATOM 3272 C C . ALA A 1 426 ? 13.491 -2.380 0.457 1.00 95.38 426 ALA A C 1
ATOM 3274 O O . ALA A 1 426 ? 13.396 -1.916 1.596 1.00 95.38 426 ALA A O 1
ATOM 3275 N N . ASP A 1 427 ? 14.539 -3.070 0.030 1.00 92.50 427 ASP A N 1
ATOM 3276 C CA . ASP A 1 427 ? 15.786 -3.250 0.757 1.00 92.50 427 ASP A CA 1
ATOM 3277 C C . ASP A 1 427 ? 16.915 -2.882 -0.210 1.00 92.50 427 ASP A C 1
ATOM 3279 O O . ASP A 1 427 ? 17.215 -3.603 -1.167 1.00 92.50 427 ASP A O 1
ATOM 3283 N N . LEU A 1 428 ? 17.434 -1.664 -0.046 1.00 90.56 428 LEU A N 1
ATOM 3284 C CA . LEU A 1 428 ? 18.409 -1.083 -0.960 1.00 90.56 428 LEU A CA 1
ATOM 3285 C C . LEU A 1 428 ? 19.757 -1.790 -0.823 1.00 90.56 428 LEU A C 1
ATOM 3287 O O . LEU A 1 428 ? 20.336 -1.842 0.263 1.00 90.56 428 LEU A O 1
ATOM 3291 N N . ARG A 1 429 ? 20.310 -2.260 -1.943 1.00 85.81 429 ARG A N 1
ATOM 3292 C CA . ARG A 1 429 ? 21.650 -2.846 -1.953 1.00 85.81 429 ARG A CA 1
ATOM 3293 C C . ARG A 1 429 ? 22.719 -1.758 -1.854 1.00 85.81 429 ARG A C 1
ATOM 3295 O O . ARG A 1 429 ? 22.900 -0.953 -2.768 1.00 85.81 429 ARG A O 1
ATOM 3302 N N . GLY A 1 430 ? 23.475 -1.800 -0.760 1.00 82.25 430 GLY A N 1
ATOM 3303 C CA . GLY A 1 430 ? 24.629 -0.935 -0.529 1.00 82.25 430 GLY A CA 1
ATOM 3304 C C . GLY A 1 430 ? 24.280 0.539 -0.307 1.00 82.25 430 GLY A C 1
ATOM 3305 O O . GLY A 1 430 ? 23.124 0.956 -0.286 1.00 82.25 430 GLY A O 1
ATOM 3306 N N . THR A 1 431 ? 25.327 1.340 -0.137 1.00 82.62 431 THR A N 1
ATOM 3307 C CA . THR A 1 431 ? 25.229 2.785 0.084 1.00 82.62 431 THR A CA 1
ATOM 3308 C C . THR A 1 431 ? 25.455 3.520 -1.230 1.00 82.62 431 THR A C 1
ATOM 3310 O O . THR A 1 431 ? 26.420 3.233 -1.935 1.00 82.62 431 THR A O 1
ATOM 3313 N N . ASN A 1 432 ? 24.591 4.483 -1.551 1.00 88.12 432 ASN A N 1
ATOM 3314 C CA . ASN A 1 432 ? 24.619 5.166 -2.842 1.00 88.12 432 ASN A CA 1
ATOM 3315 C C . ASN A 1 432 ? 24.930 6.652 -2.666 1.00 88.12 432 ASN A C 1
ATOM 3317 O O . ASN A 1 432 ? 24.112 7.389 -2.114 1.00 88.12 432 ASN A O 1
ATOM 3321 N N . THR A 1 433 ? 26.104 7.083 -3.129 1.00 90.25 433 THR A N 1
ATOM 3322 C CA . THR A 1 433 ? 26.593 8.460 -2.973 1.00 90.25 433 THR A CA 1
ATOM 3323 C C . THR A 1 433 ? 26.567 9.200 -4.303 1.00 90.25 433 THR A C 1
ATOM 3325 O O . THR A 1 433 ? 27.071 8.709 -5.308 1.00 90.25 433 THR A O 1
ATOM 3328 N N . PHE A 1 434 ? 26.020 10.411 -4.286 1.00 88.62 434 PHE A N 1
ATOM 3329 C CA . PHE A 1 434 ? 25.824 11.271 -5.447 1.00 88.62 434 PHE A CA 1
ATOM 3330 C C . PHE A 1 434 ? 26.360 12.672 -5.170 1.00 88.62 434 PHE A C 1
ATOM 3332 O O . PHE A 1 434 ? 26.369 13.122 -4.024 1.00 88.62 434 PHE A O 1
ATOM 3339 N N . THR A 1 435 ? 26.735 13.387 -6.227 1.00 88.00 435 THR A N 1
ATOM 3340 C CA . THR A 1 435 ? 26.964 14.834 -6.182 1.00 88.00 435 THR A CA 1
ATOM 3341 C C . THR A 1 435 ? 25.805 15.525 -6.897 1.00 88.00 435 THR A C 1
ATOM 3343 O O . THR A 1 435 ? 25.586 15.295 -8.084 1.00 88.00 435 THR A O 1
ATOM 3346 N N . GLY A 1 436 ? 25.066 16.375 -6.182 1.00 87.19 436 GLY A N 1
ATOM 3347 C CA . GLY A 1 436 ? 23.897 17.080 -6.712 1.00 87.19 436 GLY A CA 1
ATOM 3348 C C . GLY A 1 436 ? 22.578 16.325 -6.520 1.00 87.19 436 GLY A C 1
ATOM 3349 O O . GLY A 1 436 ? 22.393 15.598 -5.544 1.00 87.19 436 GLY A O 1
ATOM 3350 N N . ASN A 1 437 ? 21.636 16.540 -7.442 1.00 90.00 437 ASN A N 1
ATOM 3351 C CA . ASN A 1 437 ? 20.284 15.988 -7.356 1.00 90.00 437 ASN A CA 1
ATOM 3352 C C . ASN A 1 437 ? 20.277 14.461 -7.471 1.00 90.00 437 ASN A C 1
ATOM 3354 O O . ASN A 1 437 ? 20.986 13.879 -8.289 1.00 90.00 437 ASN A O 1
ATOM 3358 N N . ILE A 1 438 ? 19.403 13.825 -6.696 1.00 91.56 438 ILE A N 1
ATOM 3359 C CA . ILE A 1 438 ? 19.227 12.375 -6.677 1.00 91.56 438 ILE A CA 1
ATOM 3360 C C . ILE A 1 438 ? 17.925 12.032 -7.393 1.00 91.56 438 ILE A C 1
ATOM 3362 O O . ILE A 1 438 ? 16.878 12.600 -7.083 1.00 91.56 438 ILE A O 1
ATOM 3366 N N . ALA A 1 439 ? 17.983 11.060 -8.301 1.00 94.06 439 ALA A N 1
ATOM 3367 C CA . ALA A 1 439 ? 16.815 10.380 -8.844 1.00 94.06 439 ALA A CA 1
ATOM 3368 C C . ALA A 1 439 ? 16.969 8.882 -8.582 1.00 94.06 439 ALA A C 1
ATOM 3370 O O . ALA A 1 439 ? 17.915 8.266 -9.071 1.00 94.06 439 ALA A O 1
ATOM 3371 N N . THR A 1 440 ? 16.064 8.293 -7.802 1.00 95.88 440 THR A N 1
ATOM 3372 C CA . THR A 1 440 ? 16.093 6.839 -7.601 1.00 95.88 440 THR A CA 1
ATOM 3373 C C . THR A 1 440 ? 15.669 6.124 -8.888 1.00 95.88 440 THR A C 1
ATOM 3375 O O . THR A 1 440 ? 14.962 6.713 -9.716 1.00 95.88 440 THR A O 1
ATOM 3378 N N . PRO A 1 441 ? 16.008 4.833 -9.044 1.00 97.00 441 PRO A N 1
ATOM 3379 C CA . PRO A 1 441 ? 15.358 3.976 -10.025 1.00 97.00 441 PRO A CA 1
ATOM 3380 C C . PRO A 1 441 ? 13.838 3.997 -9.846 1.00 97.00 441 PRO A C 1
ATOM 3382 O O . PRO A 1 441 ? 13.309 4.352 -8.782 1.00 97.00 441 PRO A O 1
ATOM 3385 N N . TRP A 1 442 ? 13.118 3.594 -10.880 1.00 98.44 442 TRP A N 1
ATOM 3386 C CA . TRP A 1 442 ? 11.673 3.460 -10.808 1.00 98.44 442 TRP A CA 1
ATOM 3387 C C . TRP A 1 442 ? 11.307 2.216 -10.013 1.00 98.44 442 TRP A C 1
ATOM 3389 O O . TRP A 1 442 ? 11.811 1.135 -10.294 1.00 98.44 442 TRP A O 1
ATOM 3399 N N . ARG A 1 443 ? 10.407 2.365 -9.044 1.00 98.50 443 ARG A N 1
ATOM 3400 C CA . ARG A 1 443 ? 9.631 1.256 -8.495 1.00 98.50 443 ARG A CA 1
ATOM 3401 C C . ARG A 1 443 ? 8.465 1.029 -9.449 1.00 98.50 443 ARG A C 1
ATOM 3403 O O . ARG A 1 443 ? 7.741 1.975 -9.759 1.00 98.50 443 ARG A O 1
ATOM 3410 N N . VAL A 1 444 ? 8.329 -0.190 -9.956 1.00 98.81 444 VAL A N 1
ATOM 3411 C CA . VAL A 1 444 ? 7.349 -0.552 -10.986 1.00 98.81 444 VAL A CA 1
ATOM 3412 C C . VAL A 1 444 ? 6.338 -1.526 -10.394 1.00 98.81 444 VAL A C 1
ATOM 3414 O O . VAL A 1 444 ? 6.715 -2.543 -9.819 1.00 98.81 444 VAL A O 1
ATOM 3417 N N . ILE A 1 445 ? 5.058 -1.199 -10.547 1.00 98.81 445 ILE A N 1
ATOM 3418 C CA . ILE A 1 445 ? 3.913 -2.010 -10.139 1.00 98.81 445 ILE A CA 1
ATOM 3419 C C . ILE A 1 445 ? 3.061 -2.251 -11.385 1.00 98.81 445 ILE A C 1
ATOM 3421 O O . ILE A 1 445 ? 2.284 -1.382 -11.778 1.00 98.81 445 ILE A O 1
ATOM 3425 N N . GLN A 1 446 ? 3.203 -3.406 -12.030 1.00 98.75 446 GLN A N 1
ATOM 3426 C CA . GLN A 1 446 ? 2.304 -3.785 -13.129 1.00 98.75 446 GLN A CA 1
ATOM 3427 C C . GLN A 1 446 ? 1.002 -4.325 -12.545 1.00 98.75 446 GLN A C 1
ATOM 3429 O O . GLN A 1 446 ? 1.046 -5.047 -11.555 1.00 98.75 446 GLN A O 1
ATOM 3434 N N . VAL A 1 447 ? -0.146 -4.017 -13.150 1.00 98.38 447 VAL A N 1
ATOM 3435 C CA . VAL A 1 447 ? -1.458 -4.499 -12.702 1.00 98.38 447 VAL A CA 1
ATOM 3436 C C . VAL A 1 447 ? -2.307 -4.919 -13.894 1.00 98.38 447 VAL A C 1
ATOM 3438 O O . VAL A 1 447 ? -2.649 -4.114 -14.762 1.00 98.38 447 VAL A O 1
ATOM 3441 N N . GLY A 1 448 ? -2.718 -6.184 -13.905 1.00 97.25 448 GLY A N 1
ATOM 3442 C CA . GLY A 1 448 ? -3.457 -6.782 -15.010 1.00 97.25 448 GLY A CA 1
ATOM 3443 C C . GLY A 1 448 ? -4.647 -7.605 -14.544 1.00 97.25 448 GLY A C 1
ATOM 3444 O O . GLY A 1 448 ? -4.617 -8.220 -13.482 1.00 97.25 448 GLY A O 1
ATOM 3445 N N . LYS A 1 449 ? -5.698 -7.671 -15.367 1.00 96.12 449 LYS A N 1
ATOM 3446 C CA . LYS A 1 449 ? -6.819 -8.601 -15.132 1.00 96.12 449 LYS A CA 1
ATOM 3447 C C . LYS A 1 449 ? -6.385 -10.070 -15.268 1.00 96.12 449 LYS A C 1
ATOM 3449 O O . LYS A 1 449 ? -6.998 -10.960 -14.689 1.00 96.12 449 LYS A O 1
ATOM 3454 N N . ASP A 1 450 ? -5.336 -10.310 -16.051 1.00 96.19 450 ASP A N 1
ATOM 3455 C CA . ASP A 1 450 ? -4.785 -11.616 -16.393 1.00 96.19 450 ASP A CA 1
ATOM 3456 C C . ASP A 1 450 ? -3.262 -11.530 -16.586 1.00 96.19 450 ASP A C 1
ATOM 3458 O O . ASP A 1 450 ? -2.680 -10.445 -16.661 1.00 96.19 450 ASP A O 1
ATOM 3462 N N . LEU A 1 451 ? -2.615 -12.695 -16.676 1.00 95.94 451 LEU A N 1
ATOM 3463 C CA . LEU A 1 451 ? -1.173 -12.799 -16.916 1.00 95.94 451 LEU A CA 1
ATOM 3464 C C . LEU A 1 451 ? -0.765 -12.265 -18.298 1.00 95.94 451 LEU A C 1
ATOM 3466 O O . LEU A 1 451 ? 0.347 -11.769 -18.448 1.00 95.94 451 LEU A O 1
ATOM 3470 N N . ASN A 1 452 ? -1.657 -12.328 -19.294 1.00 95.38 452 ASN A N 1
ATOM 3471 C CA . ASN A 1 452 ? -1.378 -11.807 -20.633 1.00 95.38 452 ASN A CA 1
ATOM 3472 C C . ASN A 1 452 ? -1.131 -10.292 -20.608 1.00 95.38 452 ASN A C 1
ATOM 3474 O O . ASN A 1 452 ? -0.243 -9.803 -21.299 1.00 95.38 452 ASN A O 1
ATOM 3478 N N . THR A 1 453 ? -1.878 -9.565 -19.776 1.00 95.06 453 THR A N 1
ATOM 3479 C CA . THR A 1 453 ? -1.666 -8.132 -19.544 1.00 95.06 453 THR A CA 1
ATOM 3480 C C . THR A 1 453 ? -0.266 -7.867 -18.985 1.00 95.06 453 THR A C 1
ATOM 3482 O O . THR A 1 453 ? 0.414 -6.968 -19.462 1.00 95.06 453 THR A O 1
ATOM 3485 N N . LEU A 1 454 ? 0.194 -8.671 -18.019 1.00 95.25 454 LEU A N 1
ATOM 3486 C CA . LEU A 1 454 ? 1.507 -8.478 -17.393 1.00 95.25 454 LEU A CA 1
ATOM 3487 C C . LEU A 1 454 ? 2.667 -8.743 -18.365 1.00 95.25 454 LEU A C 1
ATOM 3489 O O . LEU A 1 454 ? 3.614 -7.965 -18.422 1.00 95.25 454 LEU A O 1
ATOM 3493 N N . VAL A 1 455 ? 2.585 -9.821 -19.151 1.00 94.69 455 VAL A N 1
ATOM 3494 C CA . VAL A 1 455 ? 3.652 -10.224 -20.087 1.00 94.69 455 VAL A CA 1
ATOM 3495 C C . VAL A 1 455 ? 3.818 -9.237 -21.247 1.00 94.69 455 VAL A C 1
ATOM 3497 O O . VAL A 1 455 ? 4.928 -9.072 -21.741 1.00 94.69 455 VAL A O 1
ATOM 3500 N N . ASN A 1 456 ? 2.741 -8.567 -21.667 1.00 95.50 456 ASN A N 1
ATOM 3501 C CA . ASN A 1 456 ? 2.759 -7.585 -22.760 1.00 95.50 456 ASN A CA 1
ATOM 3502 C C . ASN A 1 456 ? 2.894 -6.133 -22.264 1.00 95.50 456 ASN A C 1
ATOM 3504 O O . ASN A 1 456 ? 2.533 -5.200 -22.975 1.00 95.50 456 ASN A O 1
ATOM 3508 N N . SER A 1 457 ? 3.351 -5.932 -21.028 1.00 96.44 457 SER A N 1
ATOM 3509 C CA . SER A 1 457 ? 3.518 -4.599 -20.457 1.00 96.44 457 SER A CA 1
ATOM 3510 C C . SER A 1 457 ? 4.842 -3.963 -20.890 1.00 96.44 457 SER A C 1
ATOM 3512 O O . SER A 1 457 ? 5.913 -4.539 -20.697 1.00 96.44 457 SER A O 1
ATOM 3514 N N . ASP A 1 458 ? 4.780 -2.726 -21.387 1.00 96.94 458 ASP A N 1
ATOM 3515 C CA . ASP A 1 458 ? 5.947 -1.933 -21.806 1.00 96.94 458 ASP A CA 1
ATOM 3516 C C . ASP A 1 458 ? 6.540 -1.058 -20.689 1.00 96.94 458 ASP A C 1
ATOM 3518 O O . ASP A 1 458 ? 7.496 -0.314 -20.923 1.00 96.94 458 ASP A O 1
ATOM 3522 N N . ILE A 1 459 ? 5.980 -1.094 -19.471 1.00 97.81 459 ILE A N 1
ATOM 3523 C CA . ILE A 1 459 ? 6.290 -0.110 -18.416 1.00 97.81 459 ILE A CA 1
ATOM 3524 C C . ILE A 1 459 ? 7.794 -0.028 -18.129 1.00 97.81 459 ILE A C 1
ATOM 3526 O O . ILE A 1 459 ? 8.331 1.076 -18.058 1.00 97.81 459 ILE A O 1
ATOM 3530 N N . ILE A 1 460 ? 8.490 -1.166 -18.013 1.00 96.06 460 ILE A N 1
ATOM 3531 C CA . ILE A 1 460 ? 9.933 -1.194 -17.715 1.00 96.06 460 ILE A CA 1
ATOM 3532 C C . ILE A 1 460 ? 10.730 -0.460 -18.801 1.00 96.06 460 ILE A C 1
ATOM 3534 O O . ILE A 1 460 ? 11.581 0.375 -18.482 1.00 96.06 460 ILE A O 1
ATOM 3538 N N . SER A 1 461 ? 10.439 -0.717 -20.078 1.00 94.06 461 SER A N 1
ATOM 3539 C CA . SER A 1 461 ? 11.080 -0.020 -21.199 1.00 94.06 461 SER A CA 1
ATOM 3540 C C . SER A 1 461 ? 10.698 1.462 -21.235 1.00 94.06 461 SER A C 1
ATOM 3542 O O . SER A 1 461 ? 11.571 2.308 -21.409 1.00 94.06 461 SER A O 1
ATOM 3544 N N . ASN A 1 462 ? 9.429 1.793 -20.973 1.00 96.69 462 ASN A N 1
ATOM 3545 C CA . ASN A 1 462 ? 8.903 3.162 -20.992 1.00 96.69 462 ASN A CA 1
ATOM 3546 C C . ASN A 1 462 ? 9.485 4.080 -19.907 1.00 96.69 462 ASN A C 1
ATOM 3548 O O . ASN A 1 462 ? 9.458 5.304 -20.062 1.00 96.69 462 ASN A O 1
ATOM 3552 N N . VAL A 1 463 ? 9.983 3.520 -18.802 1.00 97.06 463 VAL A N 1
ATOM 3553 C CA . VAL A 1 463 ? 10.608 4.295 -17.715 1.00 97.06 463 VAL A CA 1
ATOM 3554 C C . VAL A 1 463 ? 12.134 4.229 -17.707 1.00 97.06 463 VAL A C 1
ATOM 3556 O O . VAL A 1 463 ? 12.780 4.959 -16.951 1.00 97.06 463 VAL A O 1
ATOM 3559 N N . SER A 1 464 ? 12.718 3.389 -18.559 1.00 94.69 464 SER A N 1
ATOM 3560 C CA . SER A 1 464 ? 14.166 3.278 -18.719 1.00 94.69 464 SER A CA 1
ATOM 3561 C C . SER A 1 464 ? 14.707 4.348 -19.670 1.00 94.69 464 SER A C 1
ATOM 3563 O O . SER A 1 464 ? 13.983 4.901 -20.501 1.00 94.69 464 SER A O 1
ATOM 3565 N N . ALA A 1 465 ? 15.995 4.673 -19.537 1.00 90.44 465 ALA A N 1
ATOM 3566 C CA . ALA A 1 465 ? 16.646 5.615 -20.439 1.00 90.44 465 ALA A CA 1
ATOM 3567 C C . ALA A 1 465 ? 16.598 5.095 -21.884 1.00 90.44 465 ALA A C 1
ATOM 3569 O O . ALA A 1 465 ? 16.817 3.909 -22.139 1.00 90.44 465 ALA A O 1
ATOM 3570 N N . ARG A 1 466 ? 16.322 5.992 -22.834 1.00 87.94 466 ARG A N 1
ATOM 3571 C CA . ARG A 1 466 ? 16.428 5.662 -24.258 1.00 87.94 466 ARG A CA 1
ATOM 3572 C C . ARG A 1 466 ? 17.903 5.486 -24.643 1.00 87.94 466 ARG A C 1
ATOM 3574 O O . ARG A 1 466 ? 18.753 6.121 -24.015 1.00 87.94 466 ARG A O 1
ATOM 3581 N N . PRO A 1 467 ? 18.208 4.671 -25.672 1.00 87.88 467 PRO A N 1
ATOM 3582 C CA . PRO A 1 467 ? 19.556 4.588 -26.224 1.00 87.88 467 PRO A CA 1
ATOM 3583 C C . PRO A 1 467 ? 20.093 5.980 -26.560 1.00 87.88 467 PRO A C 1
ATOM 3585 O O . PRO A 1 467 ? 19.354 6.803 -27.103 1.00 87.88 467 PRO A O 1
ATOM 3588 N N . ASP A 1 468 ? 21.361 6.231 -26.233 1.00 90.94 468 ASP A N 1
ATOM 3589 C CA . ASP A 1 468 ? 22.028 7.492 -26.554 1.00 90.94 468 ASP A CA 1
ATOM 3590 C C . ASP A 1 468 ? 22.054 7.683 -28.082 1.00 90.94 468 ASP A C 1
ATOM 3592 O O . ASP A 1 468 ? 22.694 6.880 -28.769 1.00 90.94 468 ASP A O 1
ATOM 3596 N N . PRO A 1 469 ? 21.399 8.719 -28.638 1.00 92.88 469 PRO A N 1
ATOM 3597 C CA . PRO A 1 469 ? 21.380 8.955 -30.079 1.00 92.88 469 PRO A CA 1
ATOM 3598 C C . PRO A 1 469 ? 22.767 9.201 -30.690 1.00 92.88 469 PRO A C 1
ATOM 3600 O O . PRO A 1 469 ? 22.929 9.022 -31.893 1.00 92.88 469 PRO A O 1
ATOM 3603 N N . ALA A 1 470 ? 23.768 9.599 -29.897 1.00 95.12 470 ALA A N 1
ATOM 3604 C CA . ALA A 1 470 ? 25.141 9.749 -30.378 1.00 95.12 470 ALA A CA 1
ATOM 3605 C C . ALA A 1 470 ? 25.823 8.394 -30.634 1.00 95.12 470 ALA A C 1
ATOM 3607 O O . ALA A 1 470 ? 26.672 8.290 -31.518 1.00 95.12 470 ALA A O 1
ATOM 3608 N N . LEU A 1 471 ? 25.447 7.359 -29.876 1.00 93.12 471 LEU A N 1
ATOM 3609 C CA . LEU A 1 471 ? 25.977 5.997 -30.013 1.00 93.12 471 LEU A CA 1
ATOM 3610 C C . LEU A 1 471 ? 25.084 5.109 -30.892 1.00 93.12 471 LEU A C 1
ATOM 3612 O O . LEU A 1 471 ? 25.580 4.219 -31.578 1.00 93.12 471 LEU A O 1
ATOM 3616 N N . PHE A 1 472 ? 23.774 5.359 -30.872 1.00 94.06 472 PHE A N 1
ATOM 3617 C CA . PHE A 1 472 ? 22.743 4.612 -31.592 1.00 94.06 472 PHE A CA 1
ATOM 3618 C C . PHE A 1 472 ? 21.872 5.574 -32.422 1.00 94.06 472 PHE A C 1
ATOM 3620 O O . PHE A 1 472 ? 20.683 5.737 -32.121 1.00 94.06 472 PHE A O 1
ATOM 3627 N N . PRO A 1 473 ? 22.427 6.241 -33.451 1.00 93.31 473 PRO A N 1
ATOM 3628 C CA . PRO A 1 473 ? 21.700 7.223 -34.263 1.00 93.31 473 PRO A CA 1
ATOM 3629 C C . PRO A 1 473 ? 20.444 6.663 -34.952 1.00 93.31 473 PRO A C 1
ATOM 3631 O O . PRO A 1 473 ? 19.505 7.410 -35.218 1.00 93.31 473 PRO A O 1
ATOM 3634 N N . ASN A 1 474 ? 20.390 5.352 -35.201 1.00 91.94 474 ASN A N 1
ATOM 3635 C CA . ASN A 1 474 ? 19.236 4.642 -35.759 1.00 91.94 474 ASN A CA 1
ATOM 3636 C C . ASN A 1 474 ? 18.447 3.849 -34.696 1.00 91.94 474 ASN A C 1
ATOM 3638 O O . ASN A 1 474 ? 17.522 3.103 -35.032 1.00 91.94 474 ASN A O 1
ATOM 3642 N N . GLY A 1 475 ? 18.798 3.978 -33.412 1.00 89.38 475 GLY A N 1
ATOM 3643 C CA . GLY A 1 475 ? 18.136 3.310 -32.292 1.00 89.38 475 GLY A CA 1
ATOM 3644 C C . GLY A 1 475 ? 18.084 1.787 -32.451 1.00 89.38 475 GLY A C 1
ATOM 3645 O O . GLY A 1 475 ? 19.095 1.120 -32.639 1.00 89.38 475 GLY A O 1
ATOM 3646 N N . VAL A 1 476 ? 16.887 1.199 -32.399 1.00 89.12 476 VAL A N 1
ATOM 3647 C CA . VAL A 1 476 ? 16.720 -0.260 -32.561 1.00 89.12 476 VAL A CA 1
ATOM 3648 C C . VAL A 1 476 ? 17.004 -0.761 -33.984 1.00 89.12 476 VAL A C 1
ATOM 3650 O O . VAL A 1 476 ? 17.143 -1.972 -34.186 1.00 89.12 476 VAL A O 1
ATOM 3653 N N . ASN A 1 477 ? 17.087 0.147 -34.961 1.00 89.94 477 ASN A N 1
ATOM 3654 C CA . ASN A 1 477 ? 17.318 -0.155 -36.374 1.00 89.94 477 ASN A CA 1
ATOM 3655 C C . ASN A 1 477 ? 18.799 -0.108 -36.766 1.00 89.94 477 ASN A C 1
ATOM 3657 O O . ASN A 1 477 ? 19.109 -0.152 -37.955 1.00 89.94 477 ASN A O 1
ATOM 3661 N N . GLU A 1 478 ? 19.715 -0.037 -35.797 1.00 93.94 478 GLU A N 1
ATOM 3662 C CA . GLU A 1 478 ? 21.142 -0.163 -36.078 1.00 93.94 478 GLU A CA 1
ATOM 3663 C C . GLU A 1 478 ? 21.446 -1.437 -36.873 1.00 93.94 478 GLU A C 1
ATOM 3665 O O . GLU A 1 478 ? 21.151 -2.555 -36.445 1.00 93.94 478 GLU A O 1
ATOM 3670 N N . SER A 1 479 ? 22.063 -1.268 -38.044 1.00 94.06 479 SER A N 1
ATOM 3671 C CA . SER A 1 479 ? 22.280 -2.352 -39.012 1.00 94.06 479 SER A CA 1
ATOM 3672 C C . SER A 1 479 ? 23.240 -3.433 -38.507 1.00 94.06 479 SER A C 1
ATOM 3674 O O . SER A 1 479 ? 23.216 -4.568 -38.991 1.00 94.06 479 SER A O 1
ATOM 3676 N N . TRP A 1 480 ? 24.081 -3.092 -37.531 1.00 93.12 480 TRP A N 1
ATOM 3677 C CA . TRP A 1 480 ? 25.037 -3.989 -36.890 1.00 93.12 480 TRP A CA 1
ATOM 3678 C C . TRP A 1 480 ? 24.432 -4.777 -35.715 1.00 93.12 480 TRP A C 1
ATOM 3680 O O . TRP A 1 480 ? 24.999 -5.798 -35.328 1.00 93.12 480 TRP A O 1
ATOM 3690 N N . ILE A 1 481 ? 23.257 -4.390 -35.199 1.00 91.25 481 ILE A N 1
ATOM 3691 C CA . ILE A 1 481 ? 22.518 -5.164 -34.190 1.00 91.25 481 ILE A CA 1
ATOM 3692 C C . ILE A 1 481 ? 21.606 -6.165 -34.908 1.00 91.25 481 ILE A C 1
ATOM 3694 O O . ILE A 1 481 ? 20.510 -5.832 -35.361 1.00 91.25 481 ILE A O 1
ATOM 3698 N N . LYS A 1 482 ? 22.057 -7.421 -35.010 1.00 90.62 482 LYS A N 1
ATOM 3699 C CA . LYS A 1 482 ? 21.363 -8.490 -35.748 1.00 90.62 482 LYS A CA 1
ATOM 3700 C C . LYS A 1 482 ? 20.948 -9.638 -34.817 1.00 90.62 482 LYS A C 1
ATOM 3702 O O . LYS A 1 482 ? 21.782 -10.490 -34.516 1.00 90.62 482 LYS A O 1
ATOM 3707 N N . PRO A 1 483 ? 19.679 -9.696 -34.365 1.00 90.19 483 PRO A N 1
ATOM 3708 C CA . PRO A 1 483 ? 19.169 -10.844 -33.619 1.00 90.19 483 PRO A CA 1
ATOM 3709 C C . PRO A 1 483 ? 19.277 -12.134 -34.438 1.00 90.19 483 PRO A C 1
ATOM 3711 O O . PRO A 1 483 ? 19.058 -12.131 -35.650 1.00 90.19 483 PRO A O 1
ATOM 3714 N N . GLY A 1 484 ? 19.577 -13.249 -33.777 1.00 91.56 484 GLY A N 1
ATOM 3715 C CA . GLY A 1 484 ? 19.745 -14.534 -34.441 1.00 91.56 484 GLY A CA 1
ATOM 3716 C C . GLY A 1 484 ? 19.820 -15.693 -33.457 1.00 91.56 484 GLY A C 1
ATOM 3717 O O . GLY A 1 484 ? 19.721 -15.513 -32.246 1.00 91.56 484 GLY A O 1
ATOM 3718 N N . LYS A 1 485 ? 19.988 -16.898 -33.999 1.00 93.12 485 LYS A N 1
ATOM 3719 C CA . LYS A 1 485 ? 20.214 -18.121 -33.224 1.00 93.12 485 LYS A CA 1
ATOM 3720 C C . LYS A 1 485 ? 21.699 -18.464 -33.282 1.00 93.12 485 LYS A C 1
ATOM 3722 O O . LYS A 1 485 ? 22.312 -18.315 -34.336 1.00 93.12 485 LYS A O 1
ATOM 3727 N N . SER A 1 486 ? 22.248 -18.948 -32.174 1.00 89.56 486 SER A N 1
ATOM 3728 C CA . SER A 1 486 ? 23.628 -19.425 -32.091 1.00 89.56 486 SER A CA 1
ATOM 3729 C C . SER A 1 486 ? 23.645 -20.858 -31.572 1.00 89.56 486 SER A C 1
ATOM 3731 O O . SER A 1 486 ? 22.905 -21.185 -30.644 1.00 89.56 486 SER A O 1
ATOM 3733 N N . ALA A 1 487 ? 24.471 -21.713 -32.173 1.00 87.50 487 ALA A N 1
ATOM 3734 C CA . ALA A 1 487 ? 24.798 -23.014 -31.605 1.00 87.50 487 ALA A CA 1
ATOM 3735 C C . ALA A 1 487 ? 25.982 -22.835 -30.650 1.00 87.50 487 ALA A C 1
ATOM 3737 O O . ALA A 1 487 ? 26.989 -22.236 -31.024 1.00 87.50 487 ALA A O 1
ATOM 3738 N N . TRP A 1 488 ? 25.869 -23.353 -29.426 1.00 83.81 488 TRP A N 1
ATOM 3739 C CA . TRP A 1 488 ? 26.890 -23.159 -28.400 1.00 83.81 488 TRP A CA 1
ATOM 3740 C C . TRP A 1 488 ? 27.356 -24.498 -27.830 1.00 83.81 488 TRP A C 1
ATOM 3742 O O . TRP A 1 488 ? 26.594 -25.204 -27.173 1.00 83.81 488 TRP A O 1
ATOM 3752 N N . SER A 1 489 ? 28.623 -24.848 -28.078 1.00 81.75 489 SER A N 1
ATOM 3753 C CA . SER A 1 489 ? 29.233 -26.112 -27.633 1.00 81.75 489 SER A CA 1
ATOM 3754 C C . SER A 1 489 ? 29.339 -26.248 -26.111 1.00 81.75 489 SER A C 1
ATOM 3756 O O . SER A 1 489 ? 29.508 -27.360 -25.615 1.00 81.75 489 SER A O 1
ATOM 3758 N N . TRP A 1 490 ? 29.201 -25.145 -25.369 1.00 77.00 490 TRP A N 1
ATOM 3759 C CA . TRP A 1 490 ? 29.306 -25.104 -23.911 1.00 77.00 490 TRP A CA 1
ATOM 3760 C C . TRP A 1 490 ? 28.328 -26.059 -23.211 1.00 77.00 490 TRP A C 1
ATOM 3762 O O . TRP A 1 490 ? 28.728 -26.749 -22.281 1.00 77.00 490 TRP A O 1
ATOM 3772 N N . ILE A 1 491 ? 27.096 -26.199 -23.722 1.00 72.19 491 ILE A N 1
ATOM 3773 C CA . ILE A 1 491 ? 26.078 -27.088 -23.130 1.00 72.19 491 ILE A CA 1
ATOM 3774 C C . ILE A 1 491 ? 26.359 -28.586 -23.361 1.00 72.19 491 ILE A C 1
ATOM 3776 O O . ILE A 1 491 ? 25.805 -29.434 -22.671 1.00 72.19 491 ILE A O 1
ATOM 3780 N N . ALA A 1 492 ? 27.204 -28.926 -24.342 1.00 71.00 492 ALA A N 1
ATOM 3781 C CA . ALA A 1 492 ? 27.498 -30.307 -24.734 1.00 71.00 492 ALA A CA 1
ATOM 3782 C C . ALA A 1 492 ? 28.795 -30.856 -24.114 1.00 71.00 492 ALA A C 1
ATOM 3784 O O . ALA A 1 492 ? 29.065 -32.055 -24.219 1.00 71.00 492 ALA A O 1
ATOM 3785 N N . ASN A 1 493 ? 29.612 -30.005 -23.487 1.00 67.88 493 ASN A N 1
ATOM 3786 C CA . ASN A 1 493 ? 30.851 -30.440 -22.859 1.00 67.88 493 ASN A CA 1
ATOM 3787 C C . ASN A 1 493 ? 30.564 -31.040 -21.467 1.00 67.88 493 ASN A C 1
ATOM 3789 O O . ASN A 1 493 ? 30.074 -30.359 -20.566 1.00 67.88 493 ASN A O 1
ATOM 3793 N N . LYS A 1 494 ? 30.878 -32.332 -21.298 1.00 58.78 494 LYS A N 1
ATOM 3794 C CA . LYS A 1 494 ? 30.626 -33.110 -20.071 1.00 58.78 494 LYS A CA 1
ATOM 3795 C C . LYS A 1 494 ? 31.344 -32.556 -18.836 1.00 58.78 494 LYS A C 1
ATOM 3797 O O . LYS A 1 494 ? 30.858 -32.776 -17.730 1.00 58.78 494 LYS A O 1
ATOM 3802 N N . ASP A 1 495 ? 32.422 -31.793 -19.012 1.00 60.50 495 ASP A N 1
ATOM 3803 C CA . ASP A 1 495 ? 33.182 -31.197 -17.904 1.00 60.50 495 ASP A CA 1
ATOM 3804 C C . ASP A 1 495 ? 32.424 -30.064 -17.179 1.00 60.50 495 ASP A C 1
ATOM 3806 O O . ASP A 1 495 ? 32.803 -29.674 -16.077 1.00 60.50 495 ASP A O 1
ATOM 3810 N N . HIS A 1 496 ? 31.324 -29.556 -17.752 1.00 54.12 496 HIS A N 1
ATOM 3811 C CA . HIS A 1 496 ? 30.496 -28.505 -17.143 1.00 54.12 496 HIS A CA 1
ATOM 3812 C C . HIS A 1 496 ? 29.213 -29.023 -16.470 1.00 54.12 496 HIS A C 1
ATOM 3814 O O . HIS A 1 496 ? 28.521 -28.246 -15.816 1.00 54.12 496 HIS A O 1
ATOM 3820 N N . TYR A 1 497 ? 28.910 -30.325 -16.553 1.00 49.75 497 TYR A N 1
ATOM 3821 C CA . TYR A 1 497 ? 27.706 -30.910 -15.939 1.00 49.75 497 TYR A CA 1
ATOM 3822 C C . TYR A 1 497 ? 27.770 -31.029 -14.402 1.00 49.75 497 TYR A C 1
ATOM 3824 O O . TYR A 1 497 ? 26.749 -31.304 -13.779 1.00 49.75 497 TYR A O 1
ATOM 3832 N N . TYR A 1 498 ? 28.934 -30.804 -13.782 1.00 45.78 498 TYR A N 1
ATOM 3833 C CA . TYR A 1 498 ? 29.129 -30.947 -12.330 1.00 45.78 498 TYR A CA 1
ATOM 3834 C C . TYR A 1 498 ? 29.057 -29.637 -11.524 1.00 45.78 498 TYR A C 1
ATOM 3836 O O . TYR A 1 498 ? 29.164 -29.689 -10.304 1.00 45.78 498 TYR A O 1
ATOM 3844 N N . ASN A 1 499 ? 28.849 -28.479 -12.163 1.00 39.47 499 ASN A N 1
ATOM 3845 C CA . ASN A 1 499 ? 28.850 -27.175 -11.476 1.00 39.47 499 ASN A CA 1
ATOM 3846 C C . ASN A 1 499 ? 27.472 -26.493 -11.386 1.00 39.47 499 ASN A C 1
ATOM 3848 O O . ASN A 1 499 ? 27.402 -25.303 -11.094 1.00 39.47 499 ASN A O 1
ATOM 3852 N N . CYS A 1 500 ? 26.380 -27.228 -11.601 1.00 37.97 500 CYS A N 1
ATOM 3853 C CA . CYS A 1 500 ? 25.028 -26.748 -11.305 1.00 37.97 500 CYS A CA 1
ATOM 3854 C C . CYS A 1 500 ? 24.491 -27.473 -10.060 1.00 37.97 500 CYS A C 1
ATOM 3856 O O . CYS A 1 500 ? 23.813 -28.494 -10.187 1.00 37.97 500 CYS A O 1
ATOM 3858 N N . HIS A 1 501 ? 24.820 -26.956 -8.872 1.00 36.44 501 HIS A N 1
ATOM 3859 C CA . HIS A 1 501 ? 24.161 -27.292 -7.606 1.00 36.44 501 HIS A CA 1
ATOM 3860 C C . HIS A 1 501 ? 23.620 -26.035 -6.941 1.00 36.44 501 HIS A C 1
ATOM 3862 O O . HIS A 1 501 ? 24.406 -25.069 -6.810 1.00 36.44 501 HIS A O 1
#

Radius of gyration: 31.51 Å; Cα contacts (8 Å, |Δi|>4): 1168; chains: 1; bounding box: 84×67×86 Å